Protein AF-A0A6L7M614-F1 (afdb_monomer_lite)

Radius of gyration: 24.94 Å; chains: 1; bounding box: 75×57×60 Å

Structure (mmCIF, N/CA/C/O backbone):
data_AF-A0A6L7M614-F1
#
_entry.id   AF-A0A6L7M614-F1
#
loop_
_atom_site.group_PDB
_atom_site.id
_atom_site.type_symbol
_atom_site.label_atom_id
_atom_site.label_alt_id
_atom_site.label_comp_id
_atom_site.label_asym_id
_atom_site.label_entity_id
_atom_site.label_seq_id
_atom_site.pdbx_PDB_ins_code
_atom_site.Cartn_x
_atom_site.Cartn_y
_atom_site.Cartn_z
_atom_site.occupancy
_atom_site.B_iso_or_equiv
_atom_site.auth_seq_id
_atom_site.auth_comp_id
_atom_site.auth_asym_id
_atom_site.auth_atom_id
_atom_site.pdbx_PDB_model_num
ATOM 1 N N . MET A 1 1 ? -6.291 -31.375 -2.597 1.00 34.97 1 MET A N 1
ATOM 2 C CA . MET A 1 1 ? -7.137 -30.350 -3.236 1.00 34.97 1 MET A CA 1
ATOM 3 C C . MET A 1 1 ? -7.023 -29.112 -2.373 1.00 34.97 1 MET A C 1
ATOM 5 O O . MET A 1 1 ? -7.595 -29.103 -1.295 1.00 34.97 1 MET A O 1
ATOM 9 N N . GLU A 1 2 ? -6.201 -28.140 -2.763 1.00 43.72 2 GLU A N 1
ATOM 10 C CA . GLU A 1 2 ? -6.247 -26.824 -2.117 1.00 43.72 2 GLU A CA 1
ATOM 11 C C . GLU A 1 2 ? -7.571 -26.175 -2.513 1.00 43.72 2 GLU A C 1
ATOM 13 O O . GLU A 1 2 ? -7.886 -26.063 -3.699 1.00 43.72 2 GLU A O 1
ATOM 18 N N . HIS A 1 3 ? -8.388 -25.820 -1.524 1.00 49.97 3 HIS A N 1
ATOM 19 C CA . HIS A 1 3 ? -9.570 -25.010 -1.772 1.00 49.97 3 HIS A CA 1
ATOM 20 C C . HIS A 1 3 ? -9.113 -23.685 -2.387 1.00 49.97 3 HIS A C 1
ATOM 22 O O . HIS A 1 3 ? -8.243 -23.014 -1.834 1.00 49.97 3 HIS A O 1
ATOM 28 N N . SER A 1 4 ? -9.684 -23.317 -3.535 1.00 72.62 4 SER A N 1
ATOM 29 C CA . SER A 1 4 ? -9.433 -22.017 -4.155 1.00 72.62 4 SER A CA 1
ATOM 30 C C . SER A 1 4 ? -9.902 -20.919 -3.201 1.00 72.62 4 SER A C 1
ATOM 32 O O . SER A 1 4 ? -11.101 -20.675 -3.068 1.00 72.62 4 SER A O 1
ATOM 34 N N . ILE A 1 5 ? -8.958 -20.287 -2.505 1.00 83.19 5 ILE A N 1
ATOM 35 C CA . ILE A 1 5 ? -9.218 -19.149 -1.621 1.00 83.19 5 ILE A CA 1
ATOM 36 C C . ILE A 1 5 ? -9.705 -17.981 -2.487 1.00 83.19 5 ILE A C 1
ATOM 38 O O . ILE A 1 5 ? -9.033 -17.615 -3.448 1.00 83.19 5 ILE A O 1
ATOM 42 N N . SER A 1 6 ? -10.855 -17.394 -2.146 1.00 86.44 6 SER A N 1
ATOM 43 C CA . SER A 1 6 ? -11.427 -16.234 -2.844 1.00 86.44 6 SER A CA 1
ATOM 44 C C . SER A 1 6 ? -11.545 -15.052 -1.891 1.00 86.44 6 SER A C 1
ATOM 46 O O . SER A 1 6 ? -11.912 -15.230 -0.731 1.00 86.44 6 SER A O 1
ATOM 48 N N . TYR A 1 7 ? -11.245 -13.848 -2.379 1.00 94.12 7 TYR A N 1
ATOM 49 C CA . TYR A 1 7 ? -11.305 -12.633 -1.576 1.00 94.12 7 TYR A CA 1
ATOM 50 C C . TYR A 1 7 ? -12.634 -11.899 -1.783 1.00 94.12 7 TYR A C 1
ATOM 52 O O . TYR A 1 7 ? -12.868 -11.306 -2.839 1.00 94.12 7 TYR A O 1
ATOM 60 N N . LYS A 1 8 ? -13.511 -11.934 -0.773 1.00 95.06 8 LYS A N 1
ATOM 61 C CA . LYS A 1 8 ? -14.871 -11.365 -0.829 1.00 95.06 8 LYS A CA 1
ATOM 62 C C . LYS A 1 8 ? -15.199 -10.560 0.438 1.00 95.06 8 LYS A C 1
ATOM 64 O O . LYS A 1 8 ? -16.048 -10.987 1.222 1.00 95.06 8 LYS A O 1
ATOM 69 N N . PRO A 1 9 ? -14.522 -9.420 0.657 1.00 97.00 9 PRO A N 1
ATOM 70 C CA . PRO A 1 9 ? -14.834 -8.546 1.782 1.00 97.00 9 PRO A CA 1
ATOM 71 C C . PRO A 1 9 ? -16.256 -7.978 1.648 1.00 97.00 9 PRO A C 1
ATOM 73 O O . PRO A 1 9 ? -16.808 -7.911 0.547 1.00 97.00 9 PRO A O 1
ATOM 76 N N . SER A 1 10 ? -16.859 -7.606 2.775 1.00 96.94 10 SER A N 1
ATOM 77 C CA . SER A 1 10 ? -18.263 -7.183 2.847 1.00 96.94 10 SER A CA 1
ATOM 78 C C . SER A 1 10 ? -18.530 -6.023 3.808 1.00 96.94 10 SER A C 1
ATOM 80 O O . SER A 1 10 ? -19.686 -5.640 3.965 1.00 96.94 10 SER A O 1
ATOM 82 N N . SER A 1 11 ? -17.533 -5.593 4.578 1.00 97.75 11 SER A N 1
ATOM 83 C CA . SER A 1 11 ? -17.702 -4.604 5.643 1.00 97.75 11 SER A CA 1
ATOM 84 C C . SER A 1 11 ? -17.483 -3.182 5.118 1.00 97.75 11 SER A C 1
ATOM 86 O O . SER A 1 11 ? -16.876 -2.979 4.074 1.00 97.75 11 SER A O 1
ATOM 88 N N . MET A 1 12 ? -17.870 -2.173 5.891 1.00 97.75 12 MET A N 1
ATOM 89 C CA . MET A 1 12 ? -17.658 -0.761 5.544 1.00 97.75 12 MET A CA 1
ATOM 90 C C . MET A 1 12 ? -16.242 -0.240 5.865 1.00 97.75 12 MET A C 1
ATOM 92 O O . MET A 1 12 ? -16.022 0.971 5.896 1.00 97.75 12 MET A O 1
ATOM 96 N N . ILE A 1 13 ? -15.274 -1.127 6.120 1.00 98.62 13 ILE A N 1
ATOM 97 C CA . ILE A 1 13 ? -13.912 -0.767 6.538 1.00 98.62 13 ILE A CA 1
ATOM 98 C C . ILE A 1 13 ? -12.922 -1.142 5.444 1.00 98.62 13 ILE A C 1
ATOM 100 O O . ILE A 1 13 ? -12.917 -2.282 4.975 1.00 98.62 13 ILE A O 1
ATOM 104 N N . LEU A 1 14 ? -12.050 -0.202 5.085 1.00 98.75 14 LEU A N 1
ATOM 105 C CA . LEU A 1 14 ? -10.950 -0.402 4.151 1.00 98.75 14 LEU A CA 1
ATOM 106 C C . LEU A 1 14 ? -9.604 -0.118 4.817 1.00 98.75 14 LEU A C 1
ATOM 108 O O . LEU A 1 14 ? -9.327 1.000 5.237 1.00 98.75 14 LEU A O 1
ATOM 112 N N . PHE A 1 15 ? -8.720 -1.107 4.821 1.00 98.75 15 PHE A N 1
ATOM 113 C CA . PHE A 1 15 ? -7.299 -0.916 5.076 1.00 98.75 15 PHE A CA 1
ATOM 114 C C . PHE A 1 15 ? -6.574 -0.608 3.763 1.00 98.75 15 PHE A C 1
ATOM 116 O O . PHE A 1 15 ? -6.714 -1.339 2.780 1.00 98.75 15 PHE A O 1
ATOM 123 N N . LEU A 1 16 ? -5.758 0.444 3.737 1.00 98.56 16 LEU A N 1
ATOM 124 C CA . LEU A 1 16 ? -4.847 0.706 2.624 1.00 98.56 16 LEU A CA 1
ATOM 125 C C . LEU A 1 16 ? -3.413 0.418 3.059 1.00 98.56 16 LEU A C 1
ATOM 127 O O . LEU A 1 16 ? -2.941 0.962 4.047 1.00 98.56 16 LEU A O 1
ATOM 131 N N . SER A 1 17 ? -2.698 -0.418 2.316 1.00 97.00 17 SER A N 1
ATOM 132 C CA . SER A 1 17 ? -1.282 -0.709 2.557 1.00 97.00 17 SER A CA 1
ATOM 133 C C . SER A 1 17 ? -0.449 -0.455 1.298 1.00 97.00 17 SER A C 1
ATOM 135 O O . SER A 1 17 ? -0.969 0.031 0.298 1.00 97.00 17 SER A O 1
ATOM 137 N N . ILE A 1 18 ? 0.847 -0.769 1.321 1.00 96.00 18 ILE A N 1
ATOM 138 C CA . ILE A 1 18 ? 1.768 -0.548 0.196 1.00 96.00 18 ILE A CA 1
ATOM 139 C C . ILE A 1 18 ? 2.357 -1.842 -0.340 1.00 96.00 18 ILE A C 1
ATOM 141 O O . ILE A 1 18 ? 2.450 -2.846 0.362 1.00 96.00 18 ILE A O 1
ATOM 145 N N . CYS A 1 19 ? 2.828 -1.802 -1.582 1.00 95.88 19 CYS A N 1
ATOM 146 C CA . CYS A 1 19 ? 3.619 -2.866 -2.183 1.00 95.88 19 CYS A CA 1
ATOM 147 C C . CYS A 1 19 ? 4.953 -3.094 -1.450 1.00 95.88 19 CYS A C 1
ATOM 149 O O . CYS A 1 19 ? 5.320 -2.395 -0.507 1.00 95.88 19 CYS A O 1
ATOM 151 N N . SER A 1 20 ? 5.711 -4.090 -1.902 1.00 92.31 20 SER A N 1
ATOM 152 C CA . SER A 1 20 ? 7.032 -4.382 -1.353 1.00 92.31 20 SER A CA 1
ATOM 153 C C . SER A 1 20 ? 8.134 -4.282 -2.397 1.00 92.31 20 SER A C 1
ATOM 155 O O . SER A 1 20 ? 7.957 -4.697 -3.543 1.00 92.31 20 SER A O 1
ATOM 157 N N . LEU A 1 21 ? 9.308 -3.800 -1.980 1.00 85.88 21 LEU A N 1
ATOM 158 C CA . LEU A 1 21 ? 10.533 -3.919 -2.766 1.00 85.88 21 LEU A CA 1
ATOM 159 C C . LEU A 1 21 ? 10.931 -5.395 -2.942 1.00 85.88 21 LEU A C 1
ATOM 161 O O . LEU A 1 21 ? 11.157 -5.828 -4.073 1.00 85.88 21 LEU A O 1
ATOM 165 N N . THR A 1 22 ? 10.947 -6.176 -1.857 1.00 87.75 22 THR A N 1
ATOM 166 C CA . THR A 1 22 ? 11.290 -7.605 -1.858 1.00 87.75 22 THR A CA 1
ATOM 167 C C . THR A 1 22 ? 10.114 -8.458 -2.325 1.00 87.75 22 THR A C 1
ATOM 169 O O . THR A 1 22 ? 8.972 -8.269 -1.901 1.00 87.75 22 THR A O 1
ATOM 172 N N . LYS A 1 23 ? 10.382 -9.411 -3.228 1.00 93.44 23 LYS A N 1
ATOM 173 C CA . LYS A 1 23 ? 9.335 -10.218 -3.861 1.00 93.44 23 LYS A CA 1
ATOM 174 C C . LYS A 1 23 ? 9.720 -11.683 -4.033 1.00 93.44 23 LYS A C 1
ATOM 176 O O . LYS A 1 23 ? 10.881 -11.997 -4.289 1.00 93.44 23 LYS A O 1
ATOM 181 N N . SER A 1 24 ? 8.722 -12.556 -3.936 1.00 94.44 24 SER A N 1
ATOM 182 C CA . SER A 1 24 ? 8.805 -13.976 -4.282 1.00 94.44 24 SER A CA 1
ATOM 183 C C . SER A 1 24 ? 8.975 -14.153 -5.787 1.00 94.44 24 SER A C 1
ATOM 185 O O . SER A 1 24 ? 8.372 -13.421 -6.574 1.00 94.44 24 SER A O 1
ATOM 187 N N . ARG A 1 25 ? 9.746 -15.161 -6.198 1.00 94.38 25 ARG A N 1
ATOM 188 C CA . ARG A 1 25 ? 9.839 -15.609 -7.597 1.00 94.38 25 ARG A CA 1
ATOM 189 C C . ARG A 1 25 ? 8.796 -16.682 -7.903 1.00 94.38 25 ARG A C 1
ATOM 191 O O . ARG A 1 25 ? 8.104 -17.144 -7.004 1.00 94.38 25 ARG A O 1
ATOM 198 N N . GLY A 1 26 ? 8.730 -17.079 -9.171 1.00 93.12 26 GLY A N 1
ATOM 199 C CA . GLY A 1 26 ? 7.784 -18.075 -9.666 1.00 93.12 26 GLY A CA 1
ATOM 200 C C . GLY A 1 26 ? 6.396 -17.487 -9.894 1.00 93.12 26 GLY A C 1
ATOM 201 O O . GLY A 1 26 ? 6.238 -16.260 -9.957 1.00 93.12 26 GLY A O 1
ATOM 202 N N . GLY A 1 27 ? 5.418 -18.380 -10.002 1.00 93.62 27 GLY A N 1
ATOM 203 C CA . GLY A 1 27 ? 4.038 -18.058 -10.331 1.00 93.62 27 GLY A CA 1
ATOM 204 C C . GLY A 1 27 ? 3.546 -18.776 -11.579 1.00 93.62 27 GLY A C 1
ATOM 205 O O . GLY A 1 27 ? 4.338 -19.342 -12.335 1.00 93.62 27 GLY A O 1
ATOM 206 N N . ASP A 1 28 ? 2.245 -18.689 -11.803 1.00 92.69 28 ASP A N 1
ATOM 207 C CA . ASP A 1 28 ? 1.539 -19.383 -12.874 1.00 92.69 28 ASP A CA 1
ATOM 208 C C . ASP A 1 28 ? 1.314 -18.474 -14.080 1.00 92.69 28 ASP A C 1
ATOM 210 O O . ASP A 1 28 ? 1.432 -17.253 -13.999 1.00 92.69 28 ASP A O 1
ATOM 214 N N . THR A 1 29 ? 0.982 -19.060 -15.225 1.00 94.62 29 THR A N 1
ATOM 215 C CA . THR A 1 29 ? 0.687 -18.300 -16.450 1.00 94.62 29 THR A CA 1
ATOM 216 C C . THR A 1 29 ? -0.770 -17.864 -16.562 1.00 94.62 29 THR A C 1
ATOM 218 O O . THR A 1 29 ? -1.114 -17.096 -17.462 1.00 94.62 29 THR A O 1
ATOM 221 N N . GLN A 1 30 ? -1.630 -18.346 -15.663 1.00 92.69 30 GLN A N 1
ATOM 222 C CA . GLN A 1 30 ? -3.041 -17.987 -15.627 1.00 92.69 30 GLN A CA 1
ATOM 223 C C . GLN A 1 30 ? -3.225 -16.617 -14.973 1.00 92.69 30 GLN A C 1
ATOM 225 O O . GLN A 1 30 ? -2.735 -16.363 -13.874 1.00 92.69 30 GLN A O 1
ATOM 230 N N . TYR A 1 31 ? -3.958 -15.745 -15.660 1.00 94.94 31 TYR A N 1
ATOM 231 C CA . TYR A 1 31 ? -4.348 -14.439 -15.150 1.00 94.94 31 TYR A CA 1
ATOM 232 C C . TYR A 1 31 ? -5.841 -14.444 -14.823 1.00 94.94 31 TYR A C 1
ATOM 234 O O . TYR A 1 31 ? -6.679 -14.450 -15.726 1.00 94.94 31 TYR A O 1
ATOM 242 N N . ASP A 1 32 ? -6.170 -14.438 -13.534 1.00 94.38 32 ASP A N 1
ATOM 243 C CA . ASP A 1 32 ? -7.540 -14.250 -13.068 1.00 94.38 32 ASP A CA 1
ATOM 244 C C . ASP A 1 32 ? -7.884 -12.756 -13.002 1.00 94.38 32 ASP A C 1
ATOM 246 O O . ASP A 1 32 ? -7.536 -12.042 -12.057 1.00 94.38 32 ASP A O 1
ATOM 250 N N . ALA A 1 33 ? -8.590 -12.279 -14.026 1.00 94.38 33 ALA A N 1
ATOM 251 C CA . ALA A 1 33 ? -9.039 -10.895 -14.095 1.00 94.38 33 ALA A CA 1
ATOM 252 C C . ALA A 1 33 ? -10.070 -10.547 -13.008 1.00 94.38 33 ALA A C 1
ATOM 254 O O . ALA A 1 33 ? -10.185 -9.376 -12.651 1.00 94.38 33 ALA A O 1
ATOM 255 N N . THR A 1 34 ? -10.809 -11.517 -12.455 1.00 94.88 34 THR A N 1
ATOM 256 C CA . THR A 1 34 ? -11.842 -11.245 -11.436 1.00 94.88 34 THR A CA 1
ATOM 257 C C . THR A 1 34 ? -11.239 -10.755 -10.119 1.00 94.88 34 THR A C 1
ATOM 259 O O . THR A 1 34 ? -11.851 -9.957 -9.399 1.00 94.88 34 THR A O 1
ATOM 262 N N . GLU A 1 35 ? -9.992 -11.149 -9.853 1.00 95.19 35 GLU A N 1
ATOM 263 C CA . GLU A 1 35 ? -9.219 -10.670 -8.715 1.00 95.19 35 GLU A CA 1
ATOM 264 C C . GLU A 1 35 ? -8.535 -9.321 -8.975 1.00 95.19 35 GLU A C 1
ATOM 266 O O . GLU A 1 35 ? -8.081 -8.687 -8.027 1.00 95.19 35 GLU A O 1
ATOM 271 N N . SER A 1 36 ? -8.518 -8.812 -10.213 1.00 96.94 36 SER A N 1
ATOM 272 C CA . SER A 1 36 ? -7.999 -7.470 -10.499 1.00 96.94 36 SER A CA 1
ATOM 273 C C . SER A 1 36 ? -8.939 -6.374 -10.020 1.00 96.94 36 SER A C 1
ATOM 275 O O . SER A 1 36 ? -10.146 -6.454 -10.235 1.00 96.94 36 SER A O 1
ATOM 277 N N . ILE A 1 37 ? -8.389 -5.290 -9.459 1.00 97.94 37 ILE A N 1
ATOM 278 C CA . ILE A 1 37 ? -9.175 -4.093 -9.130 1.00 97.94 37 ILE A CA 1
ATOM 279 C C . ILE A 1 37 ? -9.924 -3.544 -10.351 1.00 97.94 37 ILE A C 1
ATOM 281 O O . ILE A 1 37 ? -11.017 -3.014 -10.205 1.00 97.94 37 ILE A O 1
ATOM 285 N N . THR A 1 38 ? -9.385 -3.724 -11.562 1.00 97.94 38 THR A N 1
ATOM 286 C CA . THR A 1 38 ? -9.998 -3.230 -12.806 1.00 97.94 38 THR A CA 1
ATOM 287 C C . THR A 1 38 ? -11.375 -3.838 -13.076 1.00 97.94 38 THR A C 1
ATOM 289 O O . THR A 1 38 ? -12.231 -3.159 -13.637 1.00 97.94 38 THR A O 1
ATOM 292 N N . SER A 1 39 ? -11.632 -5.062 -12.603 1.00 96.62 39 SER A N 1
ATOM 293 C CA . SER A 1 39 ? -12.944 -5.721 -12.692 1.00 96.62 39 SER A CA 1
ATOM 294 C C . SER A 1 39 ? -13.985 -5.157 -11.719 1.00 96.62 39 SER A C 1
ATOM 296 O O . SER A 1 39 ? -15.157 -5.511 -11.804 1.00 96.62 39 SER A O 1
ATOM 298 N N . HIS A 1 40 ? -13.572 -4.279 -10.800 1.00 95.62 40 HIS A N 1
ATOM 299 C CA . HIS A 1 40 ? -14.418 -3.641 -9.783 1.00 95.62 40 HIS A CA 1
ATOM 300 C C . HIS A 1 40 ? -14.597 -2.137 -10.039 1.00 95.62 40 HIS A C 1
ATOM 302 O O . HIS A 1 40 ? -15.081 -1.410 -9.172 1.00 95.62 40 HIS A O 1
ATOM 308 N N . LEU A 1 41 ? -14.195 -1.668 -11.224 1.00 97.81 41 LEU A N 1
ATOM 309 C CA . LEU A 1 41 ? -14.259 -0.269 -11.634 1.00 97.81 41 LEU A CA 1
ATOM 310 C C . LEU A 1 41 ? -15.106 -0.114 -12.907 1.00 97.81 41 LEU A C 1
ATOM 312 O O . LEU A 1 41 ? -15.194 -1.042 -13.717 1.00 97.81 41 LEU A O 1
ATOM 316 N N . PRO A 1 42 ? -15.680 1.077 -13.151 1.00 98.00 42 PRO A N 1
ATOM 317 C CA . PRO A 1 42 ? -16.258 1.417 -14.441 1.00 98.00 42 PRO A CA 1
ATOM 318 C C . PRO A 1 42 ? -15.234 1.235 -15.561 1.00 98.00 42 PRO A C 1
ATOM 320 O O . PRO A 1 42 ? -14.055 1.562 -15.406 1.00 98.00 42 PRO A O 1
ATOM 323 N N . ARG A 1 43 ? -15.704 0.778 -16.726 1.00 97.62 43 ARG A N 1
ATOM 324 C CA . ARG A 1 43 ? -14.850 0.452 -17.880 1.00 97.62 43 ARG A CA 1
ATOM 325 C C . ARG A 1 43 ? -13.859 1.565 -18.233 1.00 97.62 43 ARG A C 1
ATOM 327 O O . ARG A 1 43 ? -12.703 1.269 -18.511 1.00 97.62 43 ARG A O 1
ATOM 334 N N . THR A 1 44 ? -14.298 2.822 -18.214 1.00 97.94 44 THR A N 1
ATOM 335 C CA . THR A 1 44 ? -13.448 3.978 -18.536 1.00 97.94 44 THR A CA 1
ATOM 336 C C . THR A 1 44 ? -12.285 4.117 -17.554 1.00 97.94 44 THR A C 1
ATOM 338 O O . THR A 1 44 ? -11.138 4.249 -17.974 1.00 97.94 44 THR A O 1
ATOM 341 N N . LEU A 1 45 ? -12.563 4.012 -16.254 1.00 98.00 45 LEU A N 1
ATOM 342 C CA . LEU A 1 45 ? -11.559 4.158 -15.202 1.00 98.00 45 LEU A CA 1
ATOM 343 C C . LEU A 1 45 ? -10.601 2.959 -15.170 1.00 98.00 45 LEU A C 1
ATOM 345 O O . LEU A 1 45 ? -9.389 3.124 -15.052 1.00 98.00 45 LEU A O 1
ATOM 349 N N . ALA A 1 46 ? -11.127 1.749 -15.386 1.00 98.38 46 ALA A N 1
ATOM 350 C CA . ALA A 1 46 ? -10.322 0.544 -15.569 1.00 98.38 46 ALA A CA 1
ATOM 351 C C . ALA A 1 46 ? -9.343 0.680 -16.750 1.00 98.38 46 ALA A C 1
ATOM 353 O O . ALA A 1 46 ? -8.165 0.348 -16.626 1.00 98.38 46 ALA A O 1
ATOM 354 N N . GLN A 1 47 ? -9.804 1.209 -17.889 1.00 98.19 47 GLN A N 1
ATOM 355 C CA . GLN A 1 47 ? -8.958 1.444 -19.063 1.00 98.19 47 GLN A CA 1
ATOM 356 C C . GLN A 1 47 ? -7.877 2.496 -18.799 1.00 98.19 47 GLN A C 1
ATOM 358 O O . GLN A 1 47 ? -6.723 2.273 -19.162 1.00 98.19 47 GLN A O 1
ATOM 363 N N . GLN A 1 48 ? -8.216 3.608 -18.141 1.00 97.94 48 GLN A N 1
ATOM 364 C CA . GLN A 1 48 ? -7.239 4.629 -17.750 1.00 97.94 48 GLN A CA 1
ATOM 365 C C . GLN A 1 48 ? -6.165 4.053 -16.819 1.00 97.94 48 GLN A C 1
ATOM 367 O O . GLN A 1 48 ? -4.974 4.284 -17.043 1.00 97.94 48 GLN A O 1
ATOM 372 N N . LEU A 1 49 ? -6.564 3.235 -15.839 1.00 98.31 49 LEU A N 1
ATOM 373 C CA . LEU A 1 49 ? -5.631 2.550 -14.947 1.00 98.31 49 LEU A CA 1
ATOM 374 C C . LEU A 1 49 ? -4.694 1.615 -15.723 1.00 98.31 49 LEU A C 1
ATOM 376 O O . LEU A 1 49 ? -3.483 1.685 -15.531 1.00 98.31 49 LEU A O 1
ATOM 380 N N . LEU A 1 50 ? -5.208 0.792 -16.643 1.00 98.44 50 LEU A N 1
ATOM 381 C CA . LEU A 1 50 ? -4.376 -0.091 -17.475 1.00 98.44 50 LEU A CA 1
ATOM 382 C C . LEU A 1 50 ? -3.388 0.688 -18.355 1.00 98.44 50 LEU A C 1
ATOM 384 O O . LEU A 1 50 ? -2.218 0.315 -18.435 1.00 98.44 50 LEU A O 1
ATOM 388 N N . ILE A 1 51 ? -3.828 1.790 -18.972 1.00 97.94 51 ILE A N 1
ATOM 389 C CA . ILE A 1 51 ? -2.960 2.679 -19.762 1.00 97.94 51 ILE A CA 1
ATOM 390 C C . ILE A 1 51 ? -1.836 3.235 -18.884 1.00 97.94 51 ILE A C 1
ATOM 392 O O . ILE A 1 51 ? -0.672 3.249 -19.292 1.00 97.94 51 ILE A O 1
ATOM 396 N N . ARG A 1 52 ? -2.161 3.669 -17.661 1.00 97.69 52 ARG A N 1
ATOM 397 C CA . ARG A 1 52 ? -1.173 4.221 -16.734 1.00 97.69 52 ARG A CA 1
ATOM 398 C C . ARG A 1 52 ? -0.182 3.162 -16.259 1.00 97.69 52 ARG A C 1
ATOM 400 O O . ARG A 1 52 ? 1.021 3.413 -16.292 1.00 97.69 52 ARG A O 1
ATOM 407 N N . ARG A 1 53 ? -0.659 1.961 -15.918 1.00 98.12 53 ARG A N 1
ATOM 408 C CA . ARG A 1 53 ? 0.189 0.806 -15.583 1.00 98.12 53 ARG A CA 1
ATOM 409 C C . ARG A 1 53 ? 1.156 0.474 -16.718 1.00 98.12 53 ARG A C 1
ATOM 411 O O . ARG A 1 53 ? 2.340 0.272 -16.465 1.00 98.12 53 ARG A O 1
ATOM 418 N N . GLU A 1 54 ? 0.681 0.464 -17.965 1.00 97.88 54 GLU A N 1
ATOM 419 C CA . GLU A 1 54 ? 1.540 0.219 -19.128 1.00 97.88 54 GLU A CA 1
ATOM 420 C C . GLU A 1 54 ? 2.594 1.313 -19.309 1.00 97.88 54 GLU A C 1
ATOM 422 O O . GLU A 1 54 ? 3.754 0.997 -19.568 1.00 97.88 54 GLU A O 1
ATOM 427 N N . LYS A 1 55 ? 2.236 2.587 -19.104 1.00 96.06 55 LYS A N 1
ATOM 428 C CA . LYS A 1 55 ? 3.200 3.696 -19.143 1.00 96.06 55 LYS A CA 1
ATOM 429 C C . LYS A 1 55 ? 4.312 3.502 -18.109 1.00 96.06 55 LYS A C 1
ATOM 431 O O . LYS A 1 55 ? 5.488 3.635 -18.440 1.00 96.06 55 LYS A O 1
ATOM 436 N N . VAL A 1 56 ? 3.965 3.115 -16.879 1.00 95.94 56 VAL A N 1
ATOM 437 C CA . VAL A 1 56 ? 4.966 2.817 -15.842 1.00 95.94 56 VAL A CA 1
ATOM 438 C C . VAL A 1 56 ? 5.811 1.595 -16.216 1.00 95.94 56 VAL A C 1
ATOM 440 O O . VAL A 1 56 ? 7.037 1.644 -16.103 1.00 95.94 56 VAL A O 1
ATOM 443 N N . ARG A 1 57 ? 5.196 0.513 -16.717 1.00 96.62 57 ARG A N 1
ATOM 444 C CA . ARG A 1 57 ? 5.916 -0.681 -17.198 1.00 96.62 57 ARG A CA 1
ATOM 445 C C . ARG A 1 57 ? 6.919 -0.319 -18.290 1.00 96.62 57 ARG A C 1
ATOM 447 O O . ARG A 1 57 ? 8.055 -0.793 -18.254 1.00 96.62 57 ARG A O 1
ATOM 454 N N . GLN A 1 58 ? 6.512 0.520 -19.240 1.00 95.06 58 GLN A N 1
ATOM 455 C CA . GLN A 1 58 ? 7.363 1.011 -20.314 1.00 95.06 58 GLN A CA 1
ATOM 456 C C . GLN A 1 58 ? 8.565 1.768 -19.745 1.00 95.06 58 GLN A C 1
ATOM 458 O O . GLN A 1 58 ? 9.701 1.420 -20.056 1.00 95.06 58 GLN A O 1
ATOM 463 N N . CYS A 1 59 ? 8.344 2.711 -18.825 1.00 92.44 59 CYS A N 1
ATOM 464 C CA . CYS A 1 59 ? 9.428 3.426 -18.150 1.00 92.44 59 CYS A CA 1
ATOM 465 C C . CYS A 1 59 ? 10.398 2.477 -17.430 1.00 92.44 59 CYS A C 1
ATOM 467 O O . CYS A 1 59 ? 11.608 2.615 -17.583 1.00 92.44 59 CYS A O 1
ATOM 469 N N . VAL A 1 60 ? 9.891 1.473 -16.708 1.00 93.12 60 VAL A N 1
ATOM 470 C CA . VAL A 1 60 ? 10.719 0.475 -16.008 1.00 93.12 60 VAL A CA 1
ATOM 471 C C . VAL A 1 60 ? 11.536 -0.394 -16.975 1.00 93.12 60 VAL A C 1
ATOM 473 O O . VAL A 1 60 ? 12.651 -0.795 -16.644 1.00 93.12 60 VAL A O 1
ATOM 476 N N . ARG A 1 61 ? 11.000 -0.710 -18.160 1.00 93.31 61 ARG A N 1
ATOM 477 C CA . ARG A 1 61 ? 11.633 -1.618 -19.135 1.00 93.31 61 ARG A CA 1
ATOM 478 C C . ARG A 1 61 ? 12.527 -0.928 -20.153 1.00 93.31 61 ARG A C 1
ATOM 480 O O 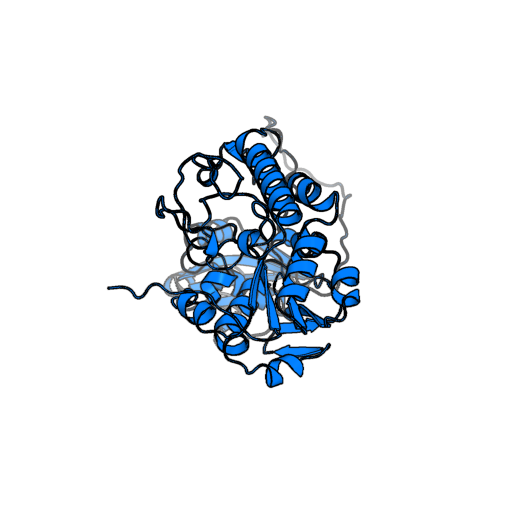. ARG A 1 61 ? 13.454 -1.559 -20.655 1.00 93.31 61 ARG A O 1
ATOM 487 N N . GLU A 1 62 ? 12.251 0.325 -20.474 1.00 89.31 62 GLU A N 1
ATOM 488 C CA . GLU A 1 62 ? 12.844 0.998 -21.631 1.00 89.31 62 GLU A CA 1
ATOM 489 C C . GLU A 1 62 ? 13.710 2.191 -21.226 1.00 89.31 62 GLU A C 1
ATOM 491 O O . GLU A 1 62 ? 14.691 2.475 -21.915 1.00 89.31 62 GLU A O 1
ATOM 496 N N . SER A 1 63 ? 13.430 2.844 -20.091 1.00 81.62 63 SER A N 1
ATOM 497 C CA . SER A 1 63 ? 14.249 3.972 -19.646 1.00 81.62 63 SER A CA 1
ATOM 498 C C . SER A 1 63 ? 15.620 3.515 -19.153 1.00 81.62 63 SER A C 1
ATOM 500 O O . SER A 1 63 ? 15.749 2.558 -18.386 1.00 81.62 63 SER A O 1
ATOM 502 N N . LYS A 1 64 ? 16.652 4.247 -19.581 1.00 75.81 64 LYS A N 1
ATOM 503 C CA . LYS A 1 64 ? 18.022 4.142 -19.060 1.00 75.81 64 LYS A CA 1
ATOM 504 C C . LYS A 1 64 ? 18.333 5.205 -18.004 1.00 75.81 64 LYS A C 1
ATOM 506 O O . LYS A 1 64 ? 19.380 5.128 -17.378 1.00 75.81 64 LYS A O 1
ATOM 511 N N . GLU A 1 65 ? 17.441 6.177 -17.827 1.00 81.31 65 GLU A N 1
ATOM 512 C CA . GLU A 1 65 ? 17.611 7.302 -16.900 1.00 81.31 65 GLU A CA 1
ATOM 513 C C . GLU A 1 65 ? 17.115 6.963 -15.494 1.00 81.31 65 GLU A C 1
ATOM 515 O O . GLU A 1 65 ? 17.566 7.543 -14.510 1.00 81.31 65 GLU A O 1
ATOM 520 N N . LEU A 1 66 ? 16.180 6.014 -15.391 1.00 83.88 66 LEU A N 1
ATOM 521 C CA . LEU A 1 66 ? 15.676 5.557 -14.106 1.00 83.88 66 LEU A CA 1
ATOM 522 C C . LEU A 1 66 ? 16.632 4.529 -13.519 1.00 83.88 66 LEU A C 1
ATOM 524 O O . LEU A 1 66 ? 16.843 3.467 -14.106 1.00 83.88 66 LEU A O 1
ATOM 528 N N . GLU A 1 67 ? 17.136 4.806 -12.322 1.00 84.31 67 GLU A N 1
ATOM 529 C CA . GLU A 1 67 ? 18.045 3.916 -11.613 1.00 84.31 67 GLU A CA 1
ATOM 530 C C . GLU A 1 67 ? 17.655 3.685 -10.151 1.00 84.31 67 GLU A C 1
ATOM 532 O O . GLU A 1 67 ? 17.033 4.507 -9.468 1.00 84.31 67 GLU A O 1
ATOM 537 N N . TRP A 1 68 ? 18.074 2.531 -9.647 1.00 81.19 68 TRP A N 1
ATOM 538 C CA . TRP A 1 68 ? 18.031 2.195 -8.238 1.00 81.19 68 TRP A CA 1
ATOM 539 C C . TRP A 1 68 ? 19.425 1.791 -7.780 1.00 81.19 68 TRP A C 1
ATOM 541 O O . TRP A 1 68 ? 19.976 0.805 -8.260 1.00 81.19 68 TRP A O 1
ATOM 551 N N . GLN A 1 69 ? 19.988 2.560 -6.844 1.00 80.25 69 GLN A N 1
ATOM 552 C CA . GLN A 1 69 ? 21.333 2.326 -6.306 1.00 80.25 69 GLN A CA 1
ATOM 553 C C . GLN A 1 69 ? 22.415 2.238 -7.405 1.00 80.25 69 GLN A C 1
ATOM 555 O O . GLN A 1 69 ? 23.314 1.405 -7.323 1.00 80.25 69 GLN A O 1
ATOM 560 N N . GLY A 1 70 ? 22.321 3.090 -8.434 1.00 82.50 70 GLY A N 1
ATOM 561 C CA . GLY A 1 70 ? 23.268 3.126 -9.556 1.00 82.50 70 GLY A CA 1
ATOM 562 C C . GLY A 1 70 ? 23.035 2.064 -10.636 1.00 82.50 70 GLY A C 1
ATOM 563 O O . GLY A 1 70 ? 23.870 1.904 -11.522 1.00 82.50 70 GLY A O 1
ATOM 564 N N . ILE A 1 71 ? 21.944 1.293 -10.552 1.00 84.06 71 ILE A N 1
ATOM 565 C CA . ILE A 1 71 ? 21.595 0.266 -11.540 1.00 84.06 71 ILE A CA 1
ATOM 566 C C . ILE A 1 71 ? 20.339 0.713 -12.296 1.00 84.06 71 ILE A C 1
ATOM 568 O O . ILE A 1 71 ? 19.299 0.905 -11.654 1.00 84.06 71 ILE A O 1
ATOM 572 N N . PRO A 1 72 ? 20.386 0.838 -13.636 1.00 89.31 72 PRO A N 1
ATOM 573 C CA . PRO A 1 72 ? 19.207 1.129 -14.444 1.00 89.31 72 PRO A CA 1
ATOM 574 C C . PRO A 1 72 ? 18.068 0.145 -14.167 1.00 89.31 72 PRO A C 1
ATOM 576 O O . PRO A 1 72 ? 18.288 -1.066 -14.074 1.00 89.31 72 PRO A O 1
ATOM 579 N N . LEU A 1 73 ? 16.831 0.638 -14.058 1.00 88.81 73 LEU A N 1
ATOM 580 C CA . LEU A 1 73 ? 15.686 -0.203 -13.692 1.00 88.81 73 LEU A CA 1
ATOM 581 C C . LEU A 1 73 ? 15.494 -1.370 -14.668 1.00 88.81 73 LEU A C 1
ATOM 583 O O . LEU A 1 73 ? 15.182 -2.478 -14.232 1.00 88.81 73 LEU A O 1
ATOM 587 N N . ASN A 1 74 ? 15.748 -1.169 -15.960 1.00 90.38 74 ASN A N 1
ATOM 588 C CA . ASN A 1 74 ? 15.631 -2.219 -16.974 1.00 90.38 74 ASN A CA 1
ATOM 589 C C . ASN A 1 74 ? 16.693 -3.332 -16.861 1.00 90.38 74 ASN A C 1
ATOM 591 O O . ASN A 1 74 ? 16.509 -4.403 -17.443 1.00 90.38 74 ASN A O 1
ATOM 595 N N . GLN A 1 75 ? 17.767 -3.104 -16.100 1.00 90.31 75 GLN A N 1
ATOM 596 C CA . GLN A 1 75 ? 18.823 -4.077 -15.803 1.00 90.31 75 GLN A CA 1
ATOM 597 C C . GLN A 1 75 ? 18.612 -4.794 -14.465 1.00 90.31 75 GLN A C 1
ATOM 599 O O . GLN A 1 75 ? 19.283 -5.789 -14.190 1.00 90.31 75 GLN A O 1
ATOM 604 N N . LEU A 1 76 ? 17.678 -4.329 -13.627 1.00 89.50 76 LEU A N 1
ATOM 605 C CA . LEU A 1 76 ? 17.339 -5.030 -12.394 1.00 89.50 76 LEU A CA 1
ATOM 606 C C . LEU A 1 76 ? 16.754 -6.403 -12.718 1.00 89.50 76 LEU A C 1
ATOM 608 O O . LEU A 1 76 ? 15.857 -6.543 -13.549 1.00 89.50 76 LEU A O 1
ATOM 612 N N . GLU A 1 77 ? 17.222 -7.418 -11.998 1.00 90.25 77 GLU A N 1
ATOM 613 C CA . GLU A 1 77 ? 16.910 -8.814 -12.296 1.00 90.25 77 GLU A CA 1
ATOM 614 C C . GLU A 1 77 ? 15.401 -9.101 -12.343 1.00 90.25 77 GLU A C 1
ATOM 616 O O . GLU A 1 77 ? 14.920 -9.802 -13.230 1.00 90.25 77 GLU A O 1
ATOM 621 N N . PHE A 1 78 ? 14.637 -8.508 -11.423 1.00 93.12 78 PHE A N 1
ATOM 622 C CA . PHE A 1 78 ? 13.184 -8.680 -11.348 1.00 93.12 78 PHE A CA 1
ATOM 623 C C . PHE A 1 78 ? 12.431 -8.054 -12.521 1.00 93.12 78 PHE A C 1
ATOM 625 O O . PHE A 1 78 ? 11.288 -8.421 -12.754 1.00 93.12 78 PHE A O 1
ATOM 632 N N . ASN A 1 79 ? 13.050 -7.137 -13.263 1.00 94.31 79 ASN A N 1
ATOM 633 C CA . ASN A 1 79 ? 12.427 -6.480 -14.405 1.00 94.31 79 ASN A CA 1
ATOM 634 C C . ASN A 1 79 ? 12.748 -7.166 -15.731 1.00 94.31 79 ASN A C 1
ATOM 636 O O . ASN A 1 79 ? 12.172 -6.768 -16.741 1.00 94.31 79 ASN A O 1
ATOM 640 N N . ARG A 1 80 ? 13.650 -8.159 -15.769 1.00 90.44 80 ARG A N 1
ATOM 641 C CA . ARG A 1 80 ? 14.119 -8.791 -17.016 1.00 90.44 80 ARG A CA 1
ATOM 642 C C . ARG A 1 80 ? 12.973 -9.357 -17.855 1.00 90.44 80 ARG A C 1
ATOM 644 O O . ARG A 1 80 ? 12.934 -9.127 -19.063 1.00 90.44 80 ARG A O 1
ATOM 651 N N . ASP A 1 81 ? 12.042 -10.025 -17.181 1.00 92.19 81 ASP A N 1
ATOM 652 C CA . ASP A 1 81 ? 10.952 -10.782 -17.797 1.00 92.19 81 ASP A CA 1
ATOM 653 C C . ASP A 1 81 ? 9.594 -10.057 -17.662 1.00 92.19 81 ASP A C 1
ATOM 655 O O . ASP A 1 81 ? 8.555 -10.632 -17.973 1.00 92.19 81 ASP A O 1
ATOM 659 N N . LEU A 1 82 ? 9.595 -8.786 -17.223 1.00 96.06 82 LEU A N 1
ATOM 660 C CA . LEU A 1 82 ? 8.381 -7.979 -17.069 1.00 96.06 82 LEU A CA 1
ATOM 661 C C . LEU A 1 82 ? 7.785 -7.648 -18.451 1.00 96.06 82 LEU A C 1
ATOM 663 O O . LEU A 1 82 ? 8.283 -6.799 -19.203 1.00 96.06 82 LEU A O 1
ATOM 667 N N . ALA A 1 83 ? 6.708 -8.353 -18.784 1.00 96.19 83 ALA A N 1
ATOM 668 C CA . ALA A 1 83 ? 6.054 -8.355 -20.082 1.00 96.19 83 ALA A CA 1
ATOM 669 C C . ALA A 1 83 ? 4.782 -7.497 -20.094 1.00 96.19 83 ALA A C 1
ATOM 671 O O . ALA A 1 83 ? 4.172 -7.231 -19.063 1.00 96.19 83 ALA A O 1
ATOM 672 N N . ARG A 1 84 ? 4.348 -7.088 -21.290 1.00 97.56 84 ARG A N 1
ATOM 673 C CA . ARG A 1 84 ? 3.063 -6.409 -21.512 1.00 97.56 84 ARG A CA 1
ATOM 674 C C . ARG A 1 84 ? 1.898 -7.418 -21.492 1.00 97.56 84 ARG A C 1
ATOM 676 O O . ARG A 1 84 ? 1.389 -7.796 -22.553 1.00 97.56 84 ARG A O 1
ATOM 683 N N . GLY A 1 85 ? 1.565 -7.904 -20.298 1.00 97.38 85 GLY A N 1
ATOM 684 C CA . GLY A 1 85 ? 0.481 -8.856 -20.042 1.00 97.38 85 GLY A CA 1
ATOM 685 C C . GLY A 1 85 ? -0.901 -8.221 -19.846 1.00 97.38 85 GLY A C 1
ATOM 686 O O . GLY A 1 85 ? -1.046 -7.006 -20.032 1.00 97.38 85 GLY A O 1
ATOM 687 N N . PRO A 1 86 ? -1.927 -9.028 -19.509 1.00 96.94 86 PRO A N 1
ATOM 688 C CA . PRO A 1 86 ? -3.311 -8.568 -19.370 1.00 96.94 86 PRO A CA 1
ATOM 689 C C . PRO A 1 86 ? -3.500 -7.444 -18.343 1.00 96.94 86 PRO A C 1
ATOM 691 O O . PRO A 1 86 ? -4.286 -6.528 -18.568 1.00 96.94 86 PRO A O 1
ATOM 694 N N . GLU A 1 87 ? -2.724 -7.447 -17.262 1.00 96.88 87 GLU A N 1
ATOM 695 C CA . GLU A 1 87 ? -2.726 -6.422 -16.214 1.00 96.88 87 GLU A CA 1
ATOM 696 C C . GLU A 1 87 ? -2.149 -5.067 -16.663 1.00 96.88 87 GLU A C 1
ATOM 698 O O . GLU A 1 87 ? -2.265 -4.071 -15.944 1.00 96.88 87 GLU A O 1
ATOM 703 N N . PHE A 1 88 ? -1.551 -5.039 -17.858 1.00 98.06 88 PHE A N 1
ATOM 704 C CA . PHE A 1 88 ? -1.106 -3.856 -18.598 1.00 98.06 88 PHE A CA 1
ATOM 705 C C . PHE A 1 88 ? -1.925 -3.634 -19.887 1.00 98.06 88 PHE A C 1
ATOM 707 O O . PHE A 1 88 ? -1.514 -2.893 -20.783 1.00 98.06 88 PHE A O 1
ATOM 714 N N . GLY A 1 89 ? -3.066 -4.318 -20.044 1.00 96.00 89 GLY A N 1
ATOM 715 C CA . GLY A 1 89 ? -3.901 -4.243 -21.246 1.00 96.00 89 GLY A CA 1
ATOM 716 C C . GLY A 1 89 ? -3.238 -4.831 -22.497 1.00 96.00 89 GLY A C 1
ATOM 717 O O . GLY A 1 89 ? -3.520 -4.390 -23.613 1.00 96.00 89 GLY A O 1
ATOM 718 N N . GLY A 1 90 ? -2.309 -5.775 -22.330 1.00 95.56 90 GLY A N 1
ATOM 719 C CA . GLY A 1 90 ? -1.606 -6.438 -23.423 1.00 95.56 90 GLY A CA 1
ATOM 720 C C . GLY A 1 90 ? -1.866 -7.940 -23.527 1.00 95.56 90 GLY A C 1
ATOM 721 O O . GLY A 1 90 ? -2.451 -8.542 -22.631 1.00 95.56 90 GLY A O 1
ATOM 722 N N . PRO A 1 91 ? -1.414 -8.567 -24.626 1.00 93.69 91 PRO A N 1
ATOM 723 C CA . PRO A 1 91 ? -1.718 -9.964 -24.917 1.00 93.69 91 PRO A CA 1
ATOM 724 C C . PRO A 1 91 ? -0.633 -10.951 -24.456 1.00 93.69 91 PRO A C 1
ATOM 726 O O . PRO A 1 91 ? -0.773 -12.148 -24.695 1.00 93.69 91 PRO A O 1
ATOM 729 N N . ARG A 1 92 ? 0.495 -10.491 -23.890 1.00 93.06 92 ARG A N 1
ATOM 730 C CA . ARG A 1 92 ? 1.632 -11.385 -23.615 1.00 93.06 92 ARG A CA 1
ATOM 731 C C . ARG A 1 92 ? 1.391 -12.228 -22.366 1.00 93.06 92 ARG A C 1
ATOM 733 O O . ARG A 1 92 ? 1.008 -11.710 -21.326 1.00 93.06 92 ARG A O 1
ATOM 740 N N . THR A 1 93 ? 1.703 -13.515 -22.446 1.00 91.19 93 THR A N 1
ATOM 741 C CA . THR A 1 93 ? 1.778 -14.378 -21.263 1.00 91.19 93 THR A CA 1
ATOM 742 C C . THR A 1 93 ? 2.947 -13.959 -20.372 1.00 91.19 93 THR A C 1
ATOM 744 O O . THR A 1 93 ? 4.019 -13.607 -20.869 1.00 91.19 93 THR A O 1
ATOM 747 N N . ALA A 1 94 ? 2.749 -14.029 -19.058 1.00 95.31 94 ALA A N 1
ATOM 748 C CA . ALA A 1 94 ? 3.782 -13.817 -18.053 1.00 95.31 94 ALA A CA 1
ATOM 749 C C . ALA A 1 94 ? 3.578 -14.767 -16.864 1.00 95.31 94 ALA A C 1
ATOM 751 O O . ALA A 1 94 ? 2.672 -15.595 -16.892 1.00 95.31 94 ALA A O 1
ATOM 752 N N . SER A 1 95 ? 4.435 -14.671 -15.845 1.00 96.56 95 SER A N 1
ATOM 753 C CA . SER A 1 95 ? 4.312 -15.443 -14.603 1.00 96.56 95 SER A CA 1
ATOM 754 C C . SER A 1 95 ? 3.743 -14.568 -13.488 1.00 96.56 95 SER A C 1
ATOM 756 O O . SER A 1 95 ? 4.305 -13.521 -13.152 1.00 96.56 95 SER A O 1
ATOM 758 N N . PHE A 1 96 ? 2.641 -15.015 -12.898 1.00 97.75 96 PHE A N 1
ATOM 759 C CA . PHE A 1 96 ? 1.838 -14.270 -11.943 1.00 97.75 96 PHE A CA 1
ATOM 760 C C . PHE A 1 96 ? 1.792 -14.953 -10.583 1.00 97.75 96 PHE A C 1
ATOM 762 O O . PHE A 1 96 ? 1.709 -16.170 -10.470 1.00 97.75 96 PHE A O 1
ATOM 769 N N . LEU A 1 97 ? 1.805 -14.139 -9.535 1.00 97.12 97 LEU A N 1
ATOM 770 C CA . LEU A 1 97 ? 1.409 -14.547 -8.193 1.00 97.12 97 LEU A CA 1
ATOM 771 C C . LEU A 1 97 ? 0.382 -13.536 -7.695 1.00 97.12 97 LEU A C 1
ATOM 773 O O . LEU A 1 97 ? 0.520 -12.354 -8.031 1.00 97.12 97 LEU A O 1
ATOM 777 N N . PRO A 1 98 ? -0.583 -13.950 -6.860 1.00 96.88 98 PRO A N 1
ATOM 778 C CA . PRO A 1 98 ? -1.379 -13.019 -6.071 1.00 96.88 98 PRO A CA 1
ATOM 779 C C . PRO A 1 98 ? -0.476 -11.992 -5.379 1.00 96.88 98 PRO A C 1
ATOM 781 O O . PRO A 1 98 ? 0.607 -12.343 -4.899 1.00 96.88 98 PRO A O 1
ATOM 784 N N . ALA A 1 99 ? -0.894 -10.729 -5.307 1.00 97.75 99 ALA A N 1
ATOM 785 C CA . ALA A 1 99 ? -0.074 -9.664 -4.730 1.00 97.75 99 ALA A CA 1
ATOM 786 C C . ALA A 1 99 ? 0.442 -9.997 -3.311 1.00 97.75 99 ALA A C 1
ATOM 788 O O . ALA A 1 99 ? 1.626 -9.796 -3.027 1.00 97.75 99 ALA A O 1
ATOM 789 N N . LEU A 1 100 ? -0.390 -10.602 -2.452 1.00 96.25 100 LEU A N 1
ATOM 790 C CA . LEU A 1 100 ? 0.013 -11.082 -1.119 1.00 96.25 100 LEU A CA 1
ATOM 791 C C . LEU A 1 100 ? 1.088 -12.183 -1.132 1.00 96.25 100 LEU A C 1
ATOM 793 O O . LEU A 1 100 ? 1.899 -12.258 -0.205 1.00 96.25 100 LEU A O 1
ATOM 797 N N . ASP A 1 101 ? 1.109 -13.033 -2.156 1.00 95.56 101 ASP A N 1
ATOM 798 C CA . ASP A 1 101 ? 2.100 -14.106 -2.305 1.00 95.56 101 ASP A CA 1
ATOM 799 C C . ASP A 1 101 ? 3.397 -13.557 -2.921 1.00 95.56 101 ASP A C 1
ATOM 801 O O . ASP A 1 101 ? 4.509 -13.985 -2.581 1.00 95.56 101 ASP A O 1
ATOM 805 N N . ARG A 1 102 ? 3.264 -12.552 -3.796 1.00 96.94 102 ARG A N 1
ATOM 806 C CA . ARG A 1 102 ? 4.386 -11.869 -4.437 1.00 96.94 102 ARG A CA 1
ATOM 807 C C . ARG A 1 102 ? 5.170 -11.018 -3.449 1.00 96.94 102 ARG A C 1
ATOM 809 O O . ARG A 1 102 ? 6.393 -11.042 -3.514 1.00 96.94 102 ARG A O 1
ATOM 816 N N . TYR A 1 103 ? 4.524 -10.246 -2.581 1.00 96.75 103 TYR A N 1
ATOM 817 C CA . TYR A 1 103 ? 5.211 -9.288 -1.713 1.00 96.75 103 TYR A CA 1
ATOM 818 C C . TYR A 1 103 ? 5.802 -9.939 -0.453 1.00 96.75 103 TYR A C 1
ATOM 820 O O . TYR A 1 103 ? 5.151 -10.734 0.216 1.00 96.75 103 TYR A O 1
ATOM 828 N N . GLN A 1 104 ? 7.051 -9.584 -0.120 1.00 93.12 104 GLN A N 1
ATOM 829 C CA . GLN A 1 104 ? 7.834 -10.206 0.964 1.00 93.12 104 GLN A CA 1
ATOM 830 C C . GLN A 1 104 ? 8.535 -9.175 1.865 1.00 93.12 104 GLN A C 1
ATOM 832 O O . GLN A 1 104 ? 9.608 -9.427 2.418 1.00 93.12 104 GLN A O 1
ATOM 837 N N . GLY A 1 105 ? 7.982 -7.966 1.950 1.00 88.56 105 GLY A N 1
ATOM 838 C CA . GLY A 1 105 ? 8.539 -6.863 2.739 1.00 88.56 105 GLY A CA 1
ATOM 839 C C . GLY A 1 105 ? 8.214 -6.966 4.220 1.00 88.56 105 GLY A C 1
ATOM 840 O O . GLY A 1 105 ? 7.484 -7.861 4.635 1.00 88.56 105 GLY A O 1
ATOM 841 N N . ARG A 1 106 ? 8.697 -5.992 5.001 1.00 89.38 106 ARG A N 1
ATOM 842 C CA . ARG A 1 106 ? 8.500 -5.935 6.460 1.00 89.38 106 ARG A CA 1
ATOM 843 C C . ARG A 1 106 ? 7.041 -6.124 6.874 1.00 89.38 106 ARG A C 1
ATOM 845 O O . ARG A 1 106 ? 6.768 -6.940 7.745 1.00 89.38 106 ARG A O 1
ATOM 852 N N . LEU A 1 107 ? 6.124 -5.433 6.192 1.00 94.25 107 LEU A N 1
ATOM 853 C CA . LEU A 1 107 ? 4.687 -5.583 6.408 1.00 94.25 107 LEU A CA 1
ATOM 854 C C . LEU A 1 107 ? 4.245 -7.035 6.194 1.00 94.25 107 LEU A C 1
ATOM 856 O O . LEU A 1 107 ? 3.774 -7.677 7.120 1.00 94.25 107 LEU A O 1
ATOM 860 N N . TYR A 1 108 ? 4.475 -7.587 5.005 1.00 94.56 108 TYR A N 1
ATOM 861 C CA . TYR A 1 108 ? 4.026 -8.929 4.613 1.00 94.56 108 TYR A CA 1
ATOM 862 C C . TYR A 1 108 ? 4.642 -10.056 5.448 1.00 94.56 108 TYR A C 1
ATOM 864 O O . TYR A 1 108 ? 3.966 -11.039 5.743 1.00 94.56 108 TYR A O 1
ATOM 872 N N . GLN A 1 109 ? 5.899 -9.905 5.868 1.00 91.44 109 GLN A N 1
ATOM 873 C CA . GLN A 1 109 ? 6.538 -10.823 6.809 1.00 91.44 109 GLN A CA 1
ATOM 874 C C . GLN A 1 109 ? 5.871 -10.754 8.187 1.00 91.44 109 GLN A C 1
ATOM 876 O O . GLN A 1 109 ? 5.611 -11.794 8.788 1.00 91.44 109 GLN A O 1
ATOM 881 N N . ALA A 1 110 ? 5.548 -9.548 8.664 1.00 92.81 110 ALA A N 1
ATOM 882 C CA . ALA A 1 110 ? 4.876 -9.343 9.944 1.00 92.81 110 ALA A CA 1
ATOM 883 C C . ALA A 1 110 ? 3.397 -9.772 9.937 1.00 92.81 110 ALA A C 1
ATOM 885 O O . ALA A 1 110 ? 2.902 -10.190 10.981 1.00 92.81 110 ALA A O 1
ATOM 886 N N . LEU A 1 111 ? 2.714 -9.758 8.780 1.00 92.00 111 LEU A N 1
ATOM 887 C CA . LEU A 1 111 ? 1.389 -10.382 8.638 1.00 92.00 111 LEU A CA 1
ATOM 888 C C . LEU A 1 111 ? 1.460 -11.890 8.930 1.00 92.00 111 LEU A C 1
ATOM 890 O O . LEU A 1 111 ? 0.490 -12.461 9.417 1.00 92.00 111 LEU A O 1
ATOM 894 N N . GLY A 1 112 ? 2.596 -12.543 8.675 1.00 88.00 112 GLY A N 1
ATOM 895 C CA . GLY A 1 112 ? 2.830 -13.953 8.983 1.00 88.00 112 GLY A CA 1
ATOM 896 C C . GLY A 1 112 ? 2.520 -14.927 7.833 1.00 88.00 112 GLY A C 1
ATOM 897 O O . GLY A 1 112 ? 2.182 -14.511 6.718 1.00 88.00 112 GLY A O 1
ATOM 898 N N . PRO A 1 113 ? 2.682 -16.242 8.076 1.00 85.31 113 PRO A N 1
ATOM 899 C CA . PRO A 1 113 ? 2.588 -17.271 7.037 1.00 85.31 113 PRO A CA 1
ATOM 900 C C . PRO A 1 113 ? 1.166 -17.421 6.479 1.00 85.31 113 PRO A C 1
ATOM 902 O O . PRO A 1 113 ? 0.998 -17.447 5.264 1.00 85.31 113 PRO A O 1
ATOM 905 N N . ASP A 1 114 ? 0.141 -17.373 7.334 1.00 88.94 114 ASP A N 1
AT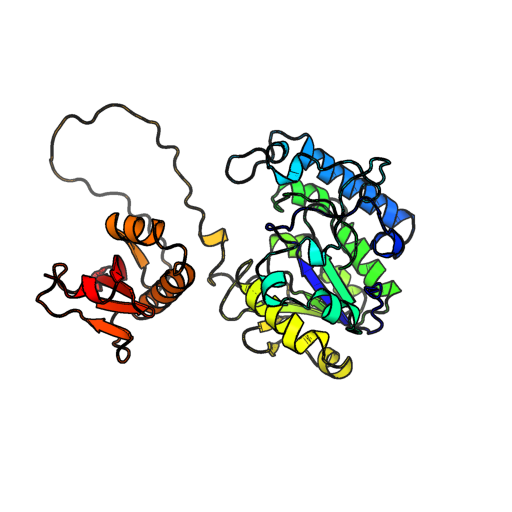OM 906 C CA . ASP A 1 114 ? -1.268 -17.562 6.934 1.00 88.94 114 ASP A CA 1
ATOM 907 C C . ASP A 1 114 ? -1.933 -16.276 6.414 1.00 88.94 114 ASP A C 1
ATOM 909 O O . ASP A 1 114 ? -3.157 -16.144 6.407 1.00 88.94 114 ASP A O 1
ATOM 913 N N . ARG A 1 115 ? -1.136 -15.281 6.001 1.00 92.12 115 ARG A N 1
ATOM 914 C CA . ARG A 1 115 ? -1.627 -13.949 5.609 1.00 92.12 115 ARG A CA 1
ATOM 915 C C . ARG A 1 115 ? -2.694 -13.993 4.516 1.00 92.12 115 ARG A C 1
ATOM 917 O O . ARG A 1 115 ? -3.638 -13.215 4.566 1.00 92.12 115 ARG A O 1
ATOM 924 N N . LYS A 1 116 ? -2.561 -14.904 3.547 1.00 92.38 116 LYS A N 1
ATOM 925 C CA . LYS A 1 116 ? -3.522 -15.061 2.448 1.00 92.38 116 LYS A CA 1
ATOM 926 C C . LYS A 1 116 ? -4.880 -15.516 2.970 1.00 92.38 116 LYS A C 1
ATOM 928 O O . LYS A 1 116 ? -5.888 -14.926 2.603 1.00 92.38 116 LYS A O 1
ATOM 933 N N . GLN A 1 117 ? -4.883 -16.513 3.853 1.00 92.62 117 GLN A N 1
ATOM 934 C CA . GLN A 1 117 ? -6.094 -17.020 4.487 1.00 92.62 117 GLN A CA 1
ATOM 935 C C . GLN A 1 117 ? -6.740 -15.943 5.365 1.00 92.62 117 GLN A C 1
ATOM 937 O O . GLN A 1 117 ? -7.903 -15.623 5.161 1.00 92.62 117 GLN A O 1
ATOM 942 N N . ARG A 1 118 ? -5.968 -15.288 6.243 1.00 93.69 118 ARG A N 1
ATOM 943 C CA . ARG A 1 118 ? -6.491 -14.232 7.127 1.00 93.69 118 ARG A CA 1
ATOM 944 C C . ARG A 1 118 ? -7.082 -13.042 6.375 1.00 93.69 118 ARG A C 1
ATOM 946 O O . ARG A 1 118 ? -8.124 -12.533 6.769 1.00 93.69 118 ARG A O 1
ATOM 953 N N . VAL A 1 119 ? -6.448 -12.599 5.287 1.00 95.81 119 VAL A N 1
ATOM 954 C CA . VAL A 1 119 ? -7.017 -11.533 4.447 1.00 95.81 119 VAL A CA 1
ATOM 955 C C . VAL A 1 119 ? -8.264 -12.020 3.711 1.00 95.81 119 VAL A C 1
ATOM 957 O O . VAL A 1 119 ? -9.227 -11.270 3.613 1.00 95.81 119 VAL A O 1
ATOM 960 N N . ALA A 1 120 ? -8.268 -13.255 3.205 1.00 93.44 120 ALA A N 1
ATOM 961 C CA . ALA A 1 120 ? -9.411 -13.805 2.482 1.00 93.44 120 ALA A CA 1
ATOM 962 C C . ALA A 1 120 ? -10.650 -14.032 3.359 1.00 93.44 120 ALA A C 1
ATOM 964 O O . ALA A 1 120 ? -11.768 -13.825 2.894 1.00 93.44 120 ALA A O 1
ATOM 965 N N . GLU A 1 121 ? -10.444 -14.443 4.609 1.00 93.19 121 GLU A N 1
ATOM 966 C CA . GLU A 1 121 ? -11.500 -14.697 5.594 1.00 93.19 121 GLU A CA 1
ATOM 967 C C . GLU A 1 121 ? -11.978 -13.421 6.297 1.00 93.19 121 GLU A C 1
ATOM 969 O O . GLU A 1 121 ? -13.070 -13.404 6.868 1.00 93.19 121 GLU A O 1
ATOM 974 N N . SER A 1 122 ? -11.189 -12.344 6.256 1.00 95.62 122 SER A N 1
ATOM 975 C CA . SER A 1 122 ? -11.604 -11.067 6.825 1.00 95.62 122 SER A CA 1
ATOM 976 C C . SER A 1 122 ? -12.781 -10.483 6.049 1.00 95.62 122 SER A C 1
ATOM 978 O O . SER A 1 122 ? -12.817 -10.466 4.817 1.00 95.62 122 SER A O 1
ATOM 980 N N . ARG A 1 123 ? -13.736 -9.921 6.792 1.00 96.75 123 ARG A N 1
ATOM 981 C CA . ARG A 1 123 ? -14.844 -9.158 6.207 1.00 96.75 123 ARG A CA 1
ATOM 982 C C . ARG A 1 123 ? -14.388 -7.784 5.713 1.00 96.75 123 ARG A C 1
ATOM 984 O O . ARG A 1 123 ? -15.127 -7.157 4.958 1.00 96.75 123 ARG A O 1
ATOM 991 N N . HIS A 1 124 ? -13.211 -7.318 6.126 1.00 98.38 124 HIS A N 1
ATOM 992 C CA . HIS A 1 124 ? -12.709 -5.982 5.826 1.00 98.38 124 HIS A CA 1
ATOM 993 C C . HIS A 1 124 ? -11.997 -5.914 4.479 1.00 98.38 124 HIS A C 1
ATOM 995 O O . HIS A 1 124 ? -11.326 -6.849 4.028 1.00 98.38 124 HIS A O 1
ATOM 1001 N N . HIS A 1 125 ? -12.116 -4.757 3.839 1.00 98.56 125 HIS A N 1
ATOM 1002 C CA . HIS A 1 125 ? -11.431 -4.484 2.592 1.00 98.56 125 HIS A CA 1
ATOM 1003 C C . HIS A 1 125 ? -9.944 -4.204 2.859 1.00 98.56 125 HIS A C 1
ATOM 1005 O O . HIS A 1 125 ? -9.570 -3.605 3.863 1.00 98.56 125 HIS A O 1
ATOM 1011 N N . LEU A 1 126 ? -9.088 -4.623 1.936 1.00 98.62 126 LEU A N 1
ATOM 1012 C CA . LEU A 1 126 ? -7.661 -4.360 1.883 1.00 98.62 126 LEU A CA 1
ATOM 1013 C C . LEU A 1 126 ? -7.335 -4.000 0.439 1.00 98.62 126 LEU A C 1
ATOM 1015 O O . LEU A 1 126 ? -7.637 -4.768 -0.476 1.00 98.62 126 LEU A O 1
ATOM 1019 N N . LEU A 1 127 ? -6.693 -2.856 0.240 1.00 98.75 127 LEU A N 1
ATOM 1020 C CA . LEU A 1 127 ? -6.076 -2.482 -1.028 1.00 98.75 127 LEU A CA 1
ATOM 1021 C C . LEU A 1 127 ? -4.580 -2.239 -0.826 1.00 98.75 127 LEU A C 1
ATOM 1023 O O . LEU A 1 127 ? -4.134 -1.860 0.259 1.00 98.75 127 LEU A O 1
ATOM 1027 N N . LEU A 1 128 ? -3.797 -2.466 -1.879 1.00 98.56 128 LEU A N 1
ATOM 1028 C CA . LEU A 1 128 ? -2.345 -2.297 -1.873 1.00 98.56 128 LEU A CA 1
ATOM 1029 C C . LEU A 1 128 ? -1.953 -1.233 -2.901 1.00 98.56 128 LEU A C 1
ATOM 1031 O O . LEU A 1 128 ? -2.211 -1.399 -4.092 1.00 98.56 128 LEU A O 1
ATOM 1035 N N . LEU A 1 129 ? -1.299 -0.163 -2.457 1.00 97.75 129 LEU A N 1
ATOM 1036 C CA . LEU A 1 129 ? -0.770 0.889 -3.315 1.00 97.75 129 LEU A CA 1
ATOM 1037 C C . LEU A 1 129 ? 0.645 0.529 -3.794 1.00 97.75 129 LEU A C 1
ATOM 1039 O O . LEU A 1 129 ? 1.543 0.224 -3.010 1.00 97.75 129 LEU A O 1
ATOM 1043 N N . SER A 1 130 ? 0.855 0.535 -5.104 1.00 97.56 130 SER A N 1
ATOM 1044 C CA . SER A 1 130 ? 2.033 0.009 -5.786 1.00 97.56 130 SER A CA 1
ATOM 1045 C C . SER A 1 130 ? 2.611 1.021 -6.761 1.00 97.56 130 SER A C 1
ATOM 1047 O O . SER A 1 130 ? 1.886 1.585 -7.573 1.00 97.56 130 SER A O 1
ATOM 1049 N N . GLY A 1 131 ? 3.938 1.172 -6.759 1.00 95.19 131 GLY A N 1
ATOM 1050 C CA . GLY A 1 131 ? 4.614 2.043 -7.722 1.00 95.19 131 GLY A CA 1
ATOM 1051 C C . GLY A 1 131 ? 4.418 1.624 -9.185 1.00 95.19 131 GLY A C 1
ATOM 1052 O O . GLY A 1 131 ? 4.320 2.492 -10.042 1.00 95.19 131 GLY A O 1
ATOM 1053 N N . LEU A 1 132 ? 4.307 0.320 -9.480 1.00 97.06 132 LEU A N 1
ATOM 1054 C CA . LEU A 1 132 ? 4.076 -0.169 -10.849 1.00 97.06 132 LEU A CA 1
ATOM 1055 C C . LEU A 1 132 ? 2.588 -0.243 -11.204 1.00 97.06 132 LEU A C 1
ATOM 1057 O O . LEU A 1 132 ? 2.209 0.046 -12.335 1.00 97.06 132 LEU A O 1
ATOM 1061 N N . TYR A 1 133 ? 1.755 -0.661 -10.250 1.00 98.19 133 TYR A N 1
ATOM 1062 C CA . TYR A 1 133 ? 0.368 -1.024 -10.534 1.00 98.19 133 TYR A CA 1
ATOM 1063 C C . TYR A 1 133 ? -0.671 0.005 -10.071 1.00 98.19 133 TYR A C 1
ATOM 1065 O O . TYR A 1 133 ? -1.851 -0.154 -10.385 1.00 98.19 133 TYR A O 1
ATOM 1073 N N . GLY A 1 134 ? -0.283 1.042 -9.330 1.00 97.62 134 GLY A N 1
ATOM 1074 C CA . GLY A 1 134 ? -1.251 1.907 -8.664 1.00 97.62 134 GLY A CA 1
ATOM 1075 C C . GLY A 1 134 ? -1.960 1.132 -7.556 1.00 97.62 134 GLY A C 1
ATOM 1076 O O . GLY A 1 134 ? -1.301 0.487 -6.745 1.00 97.62 134 GLY A O 1
ATOM 1077 N N . LEU A 1 135 ? -3.290 1.144 -7.520 1.00 98.19 135 LEU A N 1
ATOM 1078 C CA . LEU A 1 135 ? -4.055 0.336 -6.565 1.00 98.19 135 LEU A CA 1
ATOM 1079 C C . LEU A 1 135 ? -4.219 -1.113 -7.048 1.00 98.19 135 LEU A C 1
ATOM 1081 O O . LEU A 1 135 ? -4.377 -1.375 -8.242 1.00 98.19 135 LEU A O 1
ATOM 1085 N N . LEU A 1 136 ? -4.176 -2.049 -6.102 1.00 98.25 136 LEU A N 1
ATOM 1086 C CA . LEU A 1 136 ? -4.316 -3.491 -6.306 1.00 98.25 136 LEU A CA 1
ATOM 1087 C C . LEU A 1 136 ? -5.241 -4.092 -5.250 1.00 98.25 136 LEU A C 1
ATOM 1089 O O . LEU A 1 136 ? -5.197 -3.697 -4.081 1.00 98.25 136 LEU A O 1
ATOM 1093 N N . ARG A 1 137 ? -5.990 -5.128 -5.635 1.00 98.00 137 ARG A N 1
ATOM 1094 C CA . ARG A 1 137 ? -6.586 -6.065 -4.669 1.00 98.00 137 ARG A CA 1
ATOM 1095 C C . ARG A 1 137 ? -5.520 -7.069 -4.190 1.00 98.00 137 ARG A C 1
ATOM 1097 O O . ARG A 1 137 ? -4.574 -7.357 -4.924 1.00 98.00 137 ARG A O 1
ATOM 1104 N N . PRO A 1 138 ? -5.645 -7.641 -2.980 1.00 97.69 138 PRO A N 1
ATOM 1105 C CA . PRO A 1 138 ? -4.622 -8.508 -2.388 1.00 97.69 138 PRO A CA 1
ATOM 1106 C C . PRO A 1 138 ? -4.377 -9.804 -3.166 1.00 97.69 138 PRO A C 1
ATOM 1108 O O . PRO A 1 138 ? -3.265 -10.336 -3.122 1.00 97.69 138 PRO A O 1
ATOM 1111 N N . LEU A 1 139 ? -5.394 -10.303 -3.874 1.00 96.75 139 LEU A N 1
ATOM 1112 C CA . LEU A 1 139 ? -5.286 -11.500 -4.705 1.00 96.75 139 LEU A CA 1
ATOM 1113 C C . LEU A 1 139 ? -5.088 -11.202 -6.196 1.00 96.75 139 LEU A C 1
ATOM 1115 O O . LEU A 1 139 ? -4.982 -12.142 -6.978 1.00 96.75 139 LEU A O 1
ATOM 1119 N N . GLU A 1 140 ? -4.976 -9.926 -6.588 1.00 97.69 140 GLU A N 1
ATOM 1120 C CA . GLU A 1 140 ? -4.721 -9.552 -7.980 1.00 97.69 140 GLU A CA 1
ATOM 1121 C C . GLU A 1 140 ? -3.414 -10.208 -8.465 1.00 97.69 140 GLU A C 1
ATOM 1123 O O . GLU A 1 140 ? -2.370 -10.016 -7.825 1.00 97.69 140 GLU A O 1
ATOM 1128 N N . PRO A 1 141 ? -3.440 -10.990 -9.563 1.00 97.44 141 PRO A N 1
ATOM 1129 C CA . PRO A 1 141 ? -2.240 -11.627 -10.086 1.00 97.44 141 PRO A CA 1
ATOM 1130 C C . PRO A 1 141 ? -1.280 -10.577 -10.655 1.00 97.44 141 PRO A C 1
ATOM 1132 O O . PRO A 1 141 ? -1.640 -9.805 -11.541 1.00 97.44 141 PRO A O 1
ATOM 1135 N N . ILE A 1 142 ? -0.041 -10.551 -10.161 1.00 98.38 142 ILE A N 1
ATOM 1136 C CA . ILE A 1 142 ? 0.984 -9.591 -10.584 1.00 98.38 142 ILE A CA 1
ATOM 1137 C C . ILE A 1 142 ? 2.298 -10.271 -10.975 1.00 98.38 142 ILE A C 1
ATOM 1139 O O . ILE A 1 142 ? 2.740 -11.266 -10.373 1.00 98.38 142 ILE A O 1
ATOM 1143 N N . GLN A 1 143 ? 2.963 -9.691 -11.975 1.00 98.25 143 GLN A N 1
ATOM 1144 C CA . GLN A 1 143 ? 4.303 -10.099 -12.386 1.00 98.25 143 GLN A CA 1
ATOM 1145 C C . GLN A 1 143 ? 5.360 -9.736 -11.340 1.00 98.25 143 GLN A C 1
ATOM 1147 O O . GLN A 1 143 ? 5.165 -8.870 -10.482 1.00 98.25 143 GLN A O 1
ATOM 1152 N N . LEU A 1 144 ? 6.510 -10.402 -11.426 1.00 97.56 144 LEU A N 1
ATOM 1153 C CA . LEU A 1 144 ? 7.714 -10.005 -10.705 1.00 97.56 144 LEU A CA 1
ATOM 1154 C C . LEU A 1 144 ? 8.248 -8.678 -11.275 1.00 97.56 144 LEU A C 1
ATOM 1156 O O . LEU A 1 144 ? 8.285 -8.500 -12.488 1.00 97.56 144 LEU A O 1
ATOM 1160 N N . TYR A 1 145 ? 8.630 -7.745 -10.398 1.00 96.56 145 TYR A N 1
ATOM 1161 C CA . TYR A 1 145 ? 9.167 -6.440 -10.796 1.00 96.56 145 TYR A CA 1
ATOM 1162 C C . TYR A 1 145 ? 9.975 -5.777 -9.671 1.00 96.56 145 TYR A C 1
ATOM 1164 O O . TYR A 1 145 ? 9.807 -6.088 -8.491 1.00 96.56 145 TYR A O 1
ATOM 1172 N N . SER A 1 146 ? 10.784 -4.785 -10.022 1.00 92.94 146 SER A N 1
ATOM 1173 C CA . SER A 1 146 ? 11.391 -3.800 -9.126 1.00 92.94 146 SER A CA 1
ATOM 1174 C C . SER A 1 146 ? 11.077 -2.399 -9.642 1.00 92.94 146 SER A C 1
ATOM 1176 O O . SER A 1 146 ? 11.602 -1.973 -10.664 1.00 92.94 146 SER A O 1
ATOM 1178 N N . CYS A 1 147 ? 10.219 -1.673 -8.931 1.00 91.69 147 CYS A N 1
ATOM 1179 C CA . CYS A 1 147 ? 9.841 -0.304 -9.273 1.00 91.69 147 CYS A CA 1
ATOM 1180 C C . CYS A 1 147 ? 9.786 0.513 -7.977 1.00 91.69 147 CYS A C 1
ATOM 1182 O O . CYS A 1 147 ? 8.756 0.520 -7.298 1.00 91.69 147 CYS A O 1
ATOM 1184 N N . PRO A 1 148 ? 10.917 1.108 -7.562 1.00 84.69 148 PRO A N 1
ATOM 1185 C CA . PRO A 1 148 ? 10.933 2.054 -6.459 1.00 84.69 148 PRO A CA 1
ATOM 1186 C C . PRO A 1 148 ? 10.101 3.280 -6.836 1.00 84.69 148 PRO A C 1
ATOM 1188 O O . PRO A 1 148 ? 10.295 3.855 -7.907 1.00 84.69 148 PRO A O 1
ATOM 1191 N N . LEU A 1 149 ? 9.194 3.691 -5.954 1.00 84.50 149 LEU A N 1
ATOM 1192 C CA . LEU A 1 149 ? 8.419 4.911 -6.142 1.00 84.50 149 LEU A CA 1
ATOM 1193 C C . LEU A 1 149 ? 9.329 6.123 -5.870 1.00 84.50 149 LEU A C 1
ATOM 1195 O O . LEU A 1 149 ? 9.519 6.526 -4.725 1.00 84.50 149 LEU A O 1
ATOM 1199 N N . LYS A 1 150 ? 9.954 6.647 -6.929 1.00 77.31 150 LYS A N 1
ATOM 1200 C CA . LYS A 1 150 ? 10.754 7.885 -6.948 1.00 77.31 150 LYS A CA 1
ATOM 1201 C C . LYS A 1 150 ? 10.186 8.866 -7.974 1.00 77.31 150 LYS A C 1
ATOM 1203 O O . LYS A 1 150 ? 9.436 8.437 -8.846 1.00 77.31 150 LYS A O 1
ATOM 1208 N N . TYR A 1 151 ? 10.584 10.139 -7.870 1.00 66.31 151 TYR A N 1
ATOM 1209 C CA . TYR A 1 151 ? 10.078 11.311 -8.606 1.00 66.31 151 TYR A CA 1
ATOM 1210 C C . TYR A 1 151 ? 9.468 11.004 -9.982 1.00 66.31 151 TYR A C 1
ATOM 1212 O O . TYR A 1 151 ? 8.263 11.124 -10.123 1.00 66.31 151 TYR A O 1
ATOM 1220 N N . GLN A 1 152 ? 10.226 10.465 -10.939 1.00 79.81 152 GLN A N 1
ATOM 1221 C CA . GLN A 1 152 ? 9.716 10.214 -12.299 1.00 79.81 152 GLN A CA 1
ATOM 1222 C C . GLN A 1 152 ? 8.588 9.165 -12.376 1.00 79.81 152 GLN A C 1
ATOM 1224 O O . GLN A 1 152 ? 7.702 9.268 -13.217 1.00 79.81 152 GLN A O 1
ATOM 1229 N N . ILE A 1 153 ? 8.591 8.140 -11.516 1.00 88.88 153 ILE A N 1
ATOM 1230 C CA . ILE A 1 153 ? 7.479 7.174 -11.427 1.00 88.88 153 ILE A CA 1
ATOM 1231 C C . ILE A 1 153 ? 6.284 7.812 -10.714 1.00 88.88 153 ILE A C 1
ATOM 1233 O O . ILE A 1 153 ? 5.147 7.586 -11.116 1.00 88.88 153 ILE A O 1
ATOM 1237 N N . ALA A 1 154 ? 6.533 8.609 -9.671 1.00 88.12 154 ALA A N 1
ATOM 1238 C CA . ALA A 1 154 ? 5.479 9.329 -8.963 1.00 88.12 154 ALA A CA 1
ATOM 1239 C C . ALA A 1 154 ? 4.783 10.348 -9.880 1.00 88.12 154 ALA A C 1
ATOM 1241 O O . ALA A 1 154 ? 3.564 10.356 -9.929 1.00 88.12 154 ALA A O 1
ATOM 1242 N N . GLU A 1 155 ? 5.532 11.096 -10.693 1.00 89.12 155 GLU A N 1
ATOM 1243 C CA . GLU A 1 155 ? 5.020 12.040 -11.701 1.00 89.12 155 GLU A CA 1
ATOM 1244 C C . GLU A 1 155 ? 4.102 11.369 -12.723 1.00 89.12 155 GLU A C 1
ATOM 1246 O O . GLU A 1 155 ? 3.124 11.963 -13.178 1.00 89.12 155 GLU A O 1
ATOM 1251 N N . ILE A 1 156 ? 4.384 10.110 -13.082 1.00 92.12 156 ILE A N 1
ATOM 1252 C CA . ILE A 1 156 ? 3.472 9.355 -13.939 1.00 92.12 156 ILE A CA 1
ATOM 1253 C C . ILE A 1 156 ? 2.124 9.208 -13.242 1.00 92.12 156 ILE A C 1
ATOM 1255 O O . ILE A 1 156 ? 1.118 9.340 -13.921 1.00 92.12 156 ILE A O 1
ATOM 1259 N N . TRP A 1 157 ? 2.072 8.97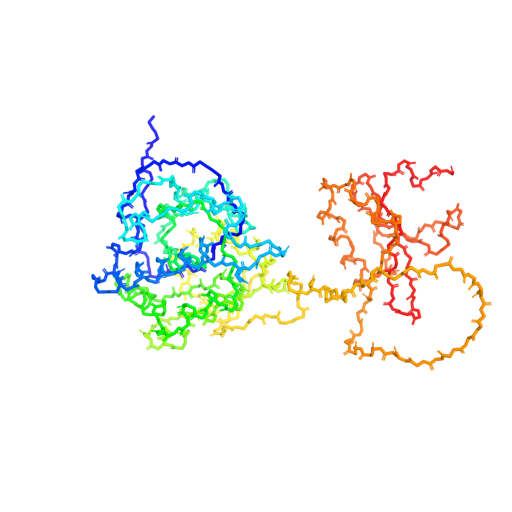0 -11.934 1.00 94.00 157 TRP A N 1
ATOM 1260 C CA . TRP A 1 157 ? 0.823 8.825 -11.182 1.00 94.00 157 TRP A CA 1
ATOM 1261 C C . TRP A 1 157 ? 0.159 10.153 -10.784 1.00 94.00 157 TRP A C 1
ATOM 1263 O O . TRP A 1 157 ? -1.061 10.182 -10.684 1.00 94.00 157 TRP A O 1
ATOM 1273 N N . ASP A 1 158 ? 0.932 11.224 -10.611 1.00 84.25 158 ASP A N 1
ATOM 1274 C CA . ASP A 1 158 ? 0.505 12.521 -10.055 1.00 84.25 158 ASP A CA 1
ATOM 1275 C C . ASP A 1 158 ? -0.321 13.390 -11.032 1.00 84.25 158 ASP A C 1
ATOM 1277 O O . ASP A 1 158 ? -1.044 14.291 -10.630 1.00 84.25 158 ASP A O 1
ATOM 1281 N N . GLY A 1 159 ? -0.242 13.131 -12.342 1.00 71.94 159 GLY A N 1
ATOM 1282 C CA . GLY A 1 159 ? -0.679 14.092 -13.369 1.00 71.94 159 GLY A CA 1
ATOM 1283 C C . GLY A 1 159 ? -2.187 14.321 -13.572 1.00 71.94 159 GLY A C 1
ATOM 1284 O O . GLY A 1 159 ? -2.533 15.187 -14.375 1.00 71.94 159 GLY A O 1
ATOM 1285 N N . ASP A 1 160 ? -3.079 13.553 -12.939 1.00 86.00 160 ASP A N 1
ATOM 1286 C CA . ASP A 1 160 ? -4.536 13.629 -13.180 1.00 86.00 160 ASP A CA 1
ATOM 1287 C C . ASP A 1 160 ? -5.415 13.006 -12.082 1.00 86.00 160 ASP A C 1
ATOM 1289 O O . ASP A 1 160 ? -6.530 12.577 -12.369 1.00 86.00 160 ASP A O 1
ATOM 1293 N N . ASP A 1 161 ? -4.925 12.905 -10.843 1.00 94.38 161 ASP A N 1
ATOM 1294 C CA . ASP A 1 161 ? -5.661 12.322 -9.707 1.00 94.38 161 ASP A CA 1
ATOM 1295 C C . ASP A 1 161 ? -6.225 10.906 -9.940 1.00 94.38 161 ASP A C 1
ATOM 1297 O O . ASP A 1 161 ? -7.068 10.435 -9.176 1.00 94.38 161 ASP A O 1
ATOM 1301 N N . LEU A 1 162 ? -5.748 10.173 -10.953 1.00 97.62 162 LEU A N 1
ATOM 1302 C CA . LEU A 1 162 ? -6.321 8.886 -11.353 1.00 97.62 162 LEU A CA 1
ATOM 1303 C C . LEU A 1 162 ? -6.407 7.884 -10.190 1.00 97.62 162 LEU A C 1
ATOM 1305 O O . LEU A 1 162 ? -7.364 7.120 -10.089 1.00 97.62 162 LEU A O 1
ATOM 1309 N N . LEU A 1 163 ? -5.412 7.862 -9.301 1.00 97.81 163 LEU A N 1
ATOM 1310 C CA . LEU A 1 163 ? -5.430 6.971 -8.139 1.00 97.81 163 LEU A CA 1
ATOM 1311 C C . LEU A 1 163 ? -6.447 7.406 -7.079 1.00 97.81 163 LEU A C 1
ATOM 1313 O O . LEU A 1 163 ? -7.082 6.542 -6.471 1.00 97.81 163 LEU A O 1
ATOM 1317 N N . THR A 1 164 ? -6.647 8.713 -6.905 1.00 98.06 164 THR A N 1
ATOM 1318 C CA . THR A 1 164 ? -7.736 9.270 -6.093 1.00 98.06 164 THR A CA 1
ATOM 1319 C C . THR A 1 164 ? -9.088 8.868 -6.680 1.00 98.06 164 THR A C 1
ATOM 1321 O O . THR A 1 164 ? -9.943 8.377 -5.948 1.00 98.06 164 THR A O 1
ATOM 1324 N N . ASP A 1 165 ? -9.271 8.993 -7.998 1.00 98.00 165 ASP A N 1
ATOM 1325 C CA . ASP A 1 165 ? -10.502 8.606 -8.699 1.00 98.00 165 ASP A CA 1
ATOM 1326 C C . ASP A 1 165 ? -10.814 7.121 -8.498 1.00 98.00 165 ASP A C 1
ATOM 1328 O O . ASP A 1 165 ? -11.933 6.760 -8.134 1.00 98.00 165 ASP A O 1
ATOM 1332 N N . VAL A 1 166 ? -9.808 6.258 -8.679 1.00 98.31 166 VAL A N 1
ATOM 1333 C CA . VAL A 1 166 ? -9.922 4.810 -8.451 1.00 98.31 166 VAL A CA 1
ATOM 1334 C C . VAL A 1 166 ? -10.300 4.504 -7.004 1.00 98.31 166 VAL A C 1
ATOM 1336 O O . VAL A 1 166 ? -11.178 3.669 -6.774 1.00 98.31 166 VAL A O 1
ATOM 1339 N N . LEU A 1 167 ? -9.671 5.165 -6.027 1.00 98.44 167 LEU A N 1
ATOM 1340 C CA . LEU A 1 167 ? -9.969 4.945 -4.614 1.00 98.44 167 LEU A CA 1
ATOM 1341 C C . LEU A 1 167 ? -11.388 5.400 -4.256 1.00 98.44 167 LEU A C 1
ATOM 1343 O O . LEU A 1 167 ? -12.126 4.628 -3.649 1.00 98.44 167 LEU A O 1
ATOM 1347 N N . CYS A 1 168 ? -11.785 6.609 -4.658 1.00 98.12 168 CYS A N 1
ATOM 1348 C CA . CYS A 1 168 ? -13.125 7.150 -4.425 1.00 98.12 168 CYS A CA 1
ATOM 1349 C C . CYS A 1 168 ? -14.208 6.271 -5.061 1.00 98.12 168 CYS A C 1
ATOM 1351 O O . CYS A 1 168 ? -15.227 5.979 -4.437 1.00 98.12 168 CYS A O 1
ATOM 1353 N N . GLU A 1 169 ? -13.980 5.806 -6.288 1.00 98.12 169 GLU A N 1
ATOM 1354 C CA . GLU A 1 169 ? -14.910 4.925 -6.987 1.00 98.12 169 GLU A CA 1
ATOM 1355 C C . GLU A 1 169 ? -15.037 3.564 -6.290 1.00 98.12 169 GLU A C 1
ATOM 1357 O O . GLU A 1 169 ? -16.149 3.060 -6.109 1.00 98.12 169 GLU A O 1
ATOM 1362 N N . TYR A 1 170 ? -13.921 2.990 -5.829 1.00 98.19 170 TYR A N 1
ATOM 1363 C CA . TYR A 1 170 ? -13.938 1.763 -5.035 1.00 98.19 170 TYR A CA 1
ATOM 1364 C C . TYR A 1 170 ? -14.700 1.955 -3.717 1.00 98.19 170 TYR A C 1
ATOM 1366 O O . TYR A 1 170 ? -15.602 1.177 -3.406 1.00 98.19 170 TYR A O 1
ATOM 1374 N N . VAL A 1 171 ? -14.377 3.016 -2.975 1.00 97.94 171 VAL A N 1
ATOM 1375 C CA . VAL A 1 171 ? -15.027 3.405 -1.716 1.00 97.94 171 VAL A CA 1
ATOM 1376 C C . VAL A 1 171 ? -16.541 3.514 -1.891 1.00 97.94 171 VAL A C 1
ATOM 1378 O O . VAL A 1 171 ? -17.299 2.908 -1.133 1.00 97.94 171 VAL A O 1
ATOM 1381 N N . ARG A 1 172 ? -16.987 4.210 -2.940 1.00 97.50 172 ARG A N 1
ATOM 1382 C CA . ARG A 1 172 ? -18.404 4.399 -3.256 1.00 97.50 172 ARG A CA 1
ATOM 1383 C C . ARG A 1 172 ? -19.095 3.081 -3.603 1.00 97.50 172 ARG A C 1
ATOM 1385 O O . ARG A 1 172 ? -20.176 2.803 -3.086 1.00 97.50 172 ARG A O 1
ATOM 1392 N N . ASN A 1 173 ? -18.489 2.263 -4.467 1.00 96.81 173 ASN A N 1
ATOM 1393 C CA . ASN A 1 173 ? -19.080 0.997 -4.915 1.00 96.81 173 ASN A CA 1
ATOM 1394 C C . ASN A 1 173 ? -19.188 -0.031 -3.783 1.00 96.81 173 ASN A C 1
ATOM 1396 O O . ASN A 1 173 ? -20.167 -0.773 -3.729 1.00 96.81 173 ASN A O 1
ATOM 1400 N N . GLN A 1 174 ? -18.212 -0.050 -2.874 1.00 96.94 174 GLN A N 1
ATOM 1401 C CA . GLN A 1 174 ? -18.182 -0.969 -1.734 1.00 96.94 174 GLN A CA 1
ATOM 1402 C C . GLN A 1 174 ? -18.843 -0.398 -0.472 1.00 96.94 174 GLN A C 1
ATOM 1404 O O . GLN A 1 174 ? -18.925 -1.095 0.533 1.00 96.94 174 GLN A O 1
ATOM 1409 N N . ARG A 1 175 ? -19.353 0.844 -0.522 1.00 96.88 175 ARG A N 1
ATOM 1410 C CA . ARG A 1 175 ? -19.980 1.543 0.616 1.00 96.88 175 ARG A CA 1
ATOM 1411 C C . ARG A 1 175 ? -19.058 1.604 1.838 1.00 96.88 175 ARG A C 1
ATOM 1413 O O . ARG A 1 175 ? -19.484 1.371 2.966 1.00 96.88 175 ARG A O 1
ATOM 1420 N N . ILE A 1 176 ? -17.786 1.901 1.597 1.00 98.12 176 ILE A N 1
ATOM 1421 C CA . ILE A 1 176 ? -16.804 2.093 2.662 1.00 98.12 176 ILE A CA 1
ATOM 1422 C C . ILE A 1 176 ? -17.161 3.363 3.432 1.00 98.12 176 ILE A C 1
ATOM 1424 O O . ILE A 1 176 ? -17.370 4.411 2.829 1.00 98.12 176 ILE A O 1
ATOM 1428 N N . ALA A 1 177 ? -17.204 3.262 4.757 1.00 97.06 177 ALA A N 1
ATOM 1429 C CA . ALA A 1 177 ? -17.418 4.379 5.672 1.00 97.06 177 ALA A CA 1
ATOM 1430 C C . ALA A 1 177 ? -16.110 4.840 6.331 1.00 97.06 177 ALA A C 1
ATOM 1432 O O . ALA A 1 177 ? -15.993 6.005 6.711 1.00 97.06 177 ALA A O 1
ATOM 1433 N N . LYS A 1 178 ? -15.115 3.946 6.444 1.00 98.38 178 LYS A N 1
ATOM 1434 C CA . LYS A 1 178 ? -13.827 4.241 7.081 1.00 98.38 178 LYS A CA 1
ATOM 1435 C C . LYS A 1 178 ? -12.644 3.660 6.317 1.00 98.38 178 LYS A C 1
ATOM 1437 O O . LYS A 1 178 ? -12.632 2.474 5.984 1.00 98.38 178 LYS A O 1
ATOM 1442 N N . VAL A 1 179 ? -11.626 4.488 6.099 1.00 98.56 179 VAL A N 1
ATOM 1443 C CA . VAL A 1 179 ? -10.329 4.110 5.532 1.00 98.56 179 VAL A CA 1
ATOM 1444 C C . VAL A 1 179 ? -9.252 4.243 6.599 1.00 98.56 179 VAL A C 1
ATOM 1446 O O . VAL A 1 179 ? -9.053 5.317 7.157 1.00 98.56 179 VAL A O 1
ATOM 1449 N N . VAL A 1 180 ? -8.517 3.162 6.844 1.00 98.38 180 VAL A N 1
ATOM 1450 C CA . VAL A 1 180 ? -7.322 3.161 7.691 1.00 98.38 180 VAL A CA 1
ATOM 1451 C C . VAL A 1 180 ? -6.093 3.018 6.794 1.00 98.38 180 VAL A C 1
ATOM 1453 O O . VAL A 1 180 ? -5.816 1.952 6.239 1.00 98.38 180 VAL A O 1
ATOM 1456 N N . ASP A 1 181 ? -5.360 4.114 6.634 1.00 98.06 181 ASP A N 1
ATOM 1457 C CA . ASP A 1 181 ? -4.131 4.199 5.854 1.00 98.06 181 ASP A CA 1
ATOM 1458 C C . ASP A 1 181 ? -2.924 3.679 6.654 1.00 98.06 181 ASP A C 1
ATOM 1460 O O . ASP A 1 181 ? -2.415 4.335 7.564 1.00 98.06 181 ASP A O 1
ATOM 1464 N N . LEU A 1 182 ? -2.427 2.510 6.254 1.00 97.31 182 LEU A N 1
ATOM 1465 C CA . LEU A 1 182 ? -1.246 1.822 6.778 1.00 97.31 182 LEU A CA 1
ATOM 1466 C C . LEU A 1 182 ? -0.029 1.964 5.846 1.00 97.31 182 LEU A C 1
ATOM 1468 O O . LEU A 1 182 ? 0.903 1.157 5.915 1.00 97.31 182 LEU A O 1
ATOM 1472 N N . THR A 1 183 ? -0.024 2.943 4.934 1.00 94.12 183 THR A N 1
ATOM 1473 C CA . THR A 1 183 ? 1.048 3.080 3.934 1.00 94.12 183 THR A CA 1
ATOM 1474 C C . THR A 1 183 ? 2.372 3.573 4.514 1.00 94.12 183 THR A C 1
ATOM 1476 O O . THR A 1 183 ? 3.423 3.288 3.944 1.00 94.12 183 THR A O 1
ATOM 1479 N N . ALA A 1 184 ? 2.330 4.275 5.651 1.00 87.38 184 ALA A N 1
ATOM 1480 C CA . ALA A 1 184 ? 3.462 4.787 6.435 1.00 87.38 184 ALA A CA 1
ATOM 1481 C C . ALA A 1 184 ? 4.415 5.784 5.744 1.00 87.38 184 ALA A C 1
ATOM 1483 O O . ALA A 1 184 ? 5.168 6.456 6.441 1.00 87.38 184 ALA A O 1
ATOM 1484 N N . MET A 1 185 ? 4.410 5.879 4.413 1.00 87.19 185 MET A N 1
ATOM 1485 C CA . MET A 1 185 ? 5.425 6.578 3.622 1.00 87.19 185 MET A CA 1
ATOM 1486 C C . MET A 1 185 ? 4.832 7.763 2.855 1.00 87.19 185 MET A C 1
ATOM 1488 O O . MET A 1 185 ? 3.925 7.579 2.036 1.00 87.19 185 MET A O 1
ATOM 1492 N N . ASP A 1 186 ? 5.415 8.955 3.015 1.00 87.25 186 ASP A N 1
ATOM 1493 C CA . ASP A 1 186 ? 4.954 10.177 2.337 1.00 87.25 186 ASP A CA 1
ATOM 1494 C C . ASP A 1 186 ? 4.894 10.049 0.808 1.00 87.25 186 ASP A C 1
ATOM 1496 O O . ASP A 1 186 ? 3.961 10.544 0.179 1.00 87.25 186 ASP A O 1
ATOM 1500 N N . ALA A 1 187 ? 5.863 9.362 0.192 1.00 88.44 187 ALA A N 1
ATOM 1501 C CA . ALA A 1 187 ? 5.894 9.173 -1.261 1.00 88.44 187 ALA A CA 1
ATOM 1502 C C . ALA A 1 187 ? 4.642 8.455 -1.794 1.00 88.44 187 ALA A C 1
ATOM 1504 O O . ALA A 1 187 ? 4.198 8.747 -2.897 1.00 88.44 187 ALA A O 1
ATOM 1505 N N . TYR A 1 188 ? 4.070 7.541 -1.006 1.00 92.44 188 TYR A N 1
ATOM 1506 C CA . TYR A 1 188 ? 2.833 6.839 -1.346 1.00 92.44 188 TYR A CA 1
ATOM 1507 C C . TYR A 1 188 ? 1.604 7.675 -1.001 1.00 92.44 188 TYR A C 1
ATOM 1509 O O . TYR A 1 188 ? 0.690 7.774 -1.814 1.00 92.44 188 TYR A O 1
ATOM 1517 N N . ARG A 1 189 ? 1.594 8.317 0.173 1.00 92.38 189 ARG A N 1
ATOM 1518 C CA . ARG A 1 189 ? 0.480 9.169 0.614 1.00 92.38 189 ARG A CA 1
ATOM 1519 C C . ARG A 1 189 ? 0.209 10.318 -0.346 1.00 92.38 189 ARG A C 1
ATOM 1521 O O . ARG A 1 189 ? -0.949 10.645 -0.553 1.00 92.38 189 ARG A O 1
ATOM 1528 N N . LYS A 1 190 ? 1.249 10.891 -0.951 1.00 92.12 190 LYS A N 1
ATOM 1529 C CA . LYS A 1 190 ? 1.125 11.990 -1.920 1.00 92.12 190 LYS A CA 1
ATOM 1530 C C . LYS A 1 190 ? 0.466 11.593 -3.240 1.00 92.12 190 LYS A C 1
ATOM 1532 O O . LYS A 1 190 ? 0.043 12.478 -3.960 1.00 92.12 190 LYS A O 1
ATOM 1537 N N . LEU A 1 191 ? 0.350 10.298 -3.544 1.00 93.75 191 LEU A N 1
ATOM 1538 C CA . LEU A 1 191 ? -0.338 9.833 -4.754 1.00 93.75 191 LEU A CA 1
ATOM 1539 C C . LEU A 1 191 ? -1.870 9.923 -4.663 1.00 93.75 191 LEU A C 1
ATOM 1541 O O . LEU A 1 191 ? -2.551 9.611 -5.637 1.00 93.75 191 LEU A O 1
ATOM 1545 N N . ILE A 1 192 ? -2.406 10.249 -3.485 1.00 95.88 192 ILE A N 1
ATOM 1546 C CA . ILE A 1 192 ? -3.838 10.306 -3.207 1.00 95.88 192 ILE A CA 1
ATOM 1547 C C . ILE A 1 192 ? -4.166 11.677 -2.619 1.00 95.88 192 ILE A C 1
ATOM 1549 O O . ILE A 1 192 ? -3.563 12.100 -1.630 1.00 95.88 192 ILE A O 1
ATOM 1553 N N . ASP A 1 193 ? -5.180 12.337 -3.172 1.00 95.69 193 ASP A N 1
ATOM 1554 C CA . ASP A 1 193 ? -5.789 13.506 -2.544 1.00 95.69 193 ASP A CA 1
ATOM 1555 C C . ASP A 1 193 ? -6.753 13.056 -1.434 1.00 95.69 193 ASP A C 1
ATOM 1557 O O . ASP A 1 193 ? -7.934 12.762 -1.646 1.00 95.69 193 ASP A O 1
ATOM 1561 N N . TRP A 1 194 ? -6.230 13.008 -0.211 1.00 95.69 194 TRP A N 1
ATOM 1562 C CA . TRP A 1 194 ? -6.970 12.597 0.982 1.00 95.69 194 TRP A CA 1
ATOM 1563 C C . TRP A 1 194 ? -8.095 13.548 1.388 1.00 95.69 194 TRP A C 1
ATOM 1565 O O . TRP A 1 194 ? -9.057 13.104 2.023 1.00 95.69 194 TRP A O 1
ATOM 1575 N N . ASN A 1 195 ? -8.017 14.827 1.008 1.00 94.88 195 ASN A N 1
ATOM 1576 C CA . ASN A 1 195 ? -9.100 15.774 1.272 1.00 94.88 195 ASN A CA 1
ATOM 1577 C C . ASN A 1 195 ? -10.305 15.427 0.406 1.00 94.88 195 ASN A C 1
ATOM 1579 O O . ASN A 1 195 ? -11.437 15.451 0.882 1.00 94.88 195 ASN A O 1
ATOM 1583 N N . ARG A 1 196 ? -10.062 15.044 -0.848 1.00 95.81 196 ARG A N 1
ATOM 1584 C CA . ARG A 1 196 ? -11.110 14.620 -1.774 1.00 95.81 196 ARG A CA 1
ATOM 1585 C C . ARG A 1 196 ? -11.718 13.270 -1.394 1.00 95.81 196 ARG A C 1
ATOM 1587 O O . ARG A 1 196 ? -12.935 13.120 -1.480 1.00 95.81 196 ARG A O 1
ATOM 1594 N N . VAL A 1 197 ? -10.910 12.327 -0.900 1.00 96.62 197 VAL A N 1
ATOM 1595 C CA . VAL A 1 197 ? -11.422 11.066 -0.327 1.00 96.62 197 VAL A CA 1
ATOM 1596 C C . VAL A 1 197 ? -12.301 11.356 0.892 1.00 96.62 197 VAL A C 1
ATOM 1598 O O . VAL A 1 197 ? -13.452 10.928 0.924 1.00 96.62 197 VAL A O 1
ATOM 1601 N N . SER A 1 198 ? -11.814 12.144 1.855 1.00 94.94 198 SER A N 1
ATOM 1602 C CA . SER A 1 198 ? -12.590 12.508 3.053 1.00 94.94 198 SER A CA 1
ATOM 1603 C C . SER A 1 198 ? -13.862 13.295 2.709 1.00 94.94 198 SER A C 1
ATOM 1605 O O . SER A 1 198 ? -14.932 13.057 3.266 1.00 94.94 198 SER A O 1
ATOM 1607 N N . GLY A 1 199 ? -13.778 14.187 1.718 1.00 91.75 199 GLY A N 1
ATOM 1608 C CA . GLY A 1 199 ? -14.895 14.981 1.204 1.00 91.75 199 GLY A CA 1
ATOM 1609 C C . GLY A 1 199 ? -16.018 14.158 0.564 1.00 91.75 199 GLY A C 1
ATOM 1610 O O . GLY A 1 199 ? -17.113 14.682 0.373 1.00 91.75 199 GLY A O 1
ATOM 1611 N N . SER A 1 200 ? -15.788 12.870 0.280 1.00 89.50 200 SER A N 1
ATOM 1612 C CA . SER A 1 200 ? -16.826 11.934 -0.177 1.00 89.50 200 SER A CA 1
ATOM 1613 C C . SER A 1 200 ? -17.703 11.368 0.953 1.00 89.50 200 SER A C 1
ATOM 1615 O O . SER A 1 200 ? -18.598 10.568 0.686 1.00 89.50 200 SER A O 1
ATOM 1617 N N . GLY A 1 201 ? -17.486 11.804 2.202 1.00 90.00 201 GLY A N 1
ATOM 1618 C CA . GLY A 1 201 ? -18.247 11.366 3.377 1.00 90.00 201 GLY A CA 1
ATOM 1619 C C . GLY A 1 201 ? -17.646 10.156 4.095 1.00 90.00 201 GLY A C 1
ATOM 1620 O O . GLY A 1 201 ? -18.334 9.512 4.882 1.00 90.00 201 GLY A O 1
ATOM 1621 N N . VAL A 1 202 ? -16.378 9.849 3.821 1.00 95.75 202 VAL A N 1
ATOM 1622 C CA . VAL A 1 202 ? -15.636 8.737 4.421 1.00 95.75 202 VAL A CA 1
ATOM 1623 C C . VAL A 1 202 ? -14.648 9.258 5.445 1.00 95.75 202 VAL A C 1
ATOM 1625 O O . VAL A 1 202 ? -13.920 10.214 5.188 1.00 95.75 202 VAL A O 1
ATOM 1628 N N . GLU A 1 203 ? -14.586 8.610 6.602 1.00 97.38 203 GLU A N 1
ATOM 1629 C CA . GLU A 1 203 ? -13.571 8.926 7.599 1.00 97.38 203 GLU A CA 1
ATOM 1630 C C . GLU A 1 203 ? -12.230 8.310 7.194 1.00 97.38 203 GLU A C 1
ATOM 1632 O O . GLU A 1 203 ? -12.142 7.109 6.933 1.00 97.38 203 GLU A O 1
ATOM 1637 N N . VAL A 1 204 ? -11.175 9.121 7.159 1.00 97.94 204 VAL A N 1
ATOM 1638 C CA . VAL A 1 204 ? -9.820 8.662 6.843 1.00 97.94 204 VAL A CA 1
ATOM 1639 C C . VAL A 1 204 ? -8.926 8.822 8.068 1.00 97.94 204 VAL A C 1
ATOM 1641 O O . VAL A 1 204 ? -8.790 9.914 8.619 1.00 97.94 204 VAL A O 1
ATOM 1644 N N . LEU A 1 205 ? -8.292 7.722 8.476 1.00 97.69 205 LEU A N 1
ATOM 1645 C CA . LEU A 1 205 ? -7.327 7.676 9.567 1.00 97.69 205 LEU A CA 1
ATOM 1646 C C . LEU A 1 205 ? -5.979 7.167 9.062 1.00 97.69 205 LEU A C 1
ATOM 1648 O O . LEU A 1 205 ? -5.857 6.054 8.562 1.00 97.69 205 LEU A O 1
ATOM 1652 N N . HIS A 1 206 ? -4.945 7.972 9.246 1.00 97.00 206 HIS A N 1
ATOM 1653 C CA . HIS A 1 206 ? -3.567 7.673 8.901 1.00 97.00 206 HIS A CA 1
ATOM 1654 C C . HIS A 1 206 ? -2.837 7.094 10.103 1.00 97.00 206 HIS A C 1
ATOM 1656 O O . HIS A 1 206 ? -2.730 7.727 11.154 1.00 97.00 206 HIS A O 1
ATOM 1662 N N . ALA A 1 207 ? -2.291 5.895 9.941 1.00 94.81 207 ALA A N 1
ATOM 1663 C CA . ALA A 1 207 ? -1.450 5.291 10.953 1.00 94.81 207 ALA A CA 1
ATOM 1664 C C . ALA A 1 207 ? -0.077 5.971 10.999 1.00 94.81 207 ALA A C 1
ATOM 1666 O O . ALA A 1 207 ? 0.616 6.125 9.988 1.00 94.81 207 ALA A O 1
ATOM 1667 N N . ALA A 1 208 ? 0.344 6.335 12.202 1.00 90.31 208 ALA A N 1
ATOM 1668 C CA . ALA A 1 208 ? 1.715 6.687 12.535 1.00 90.31 208 ALA A CA 1
ATOM 1669 C C . ALA A 1 208 ? 2.218 5.720 13.609 1.00 90.31 208 ALA A C 1
ATOM 1671 O O . ALA A 1 208 ? 1.446 5.284 14.457 1.00 90.31 208 ALA A O 1
ATOM 1672 N N . ASP A 1 209 ? 3.503 5.382 13.601 1.00 86.88 209 ASP A N 1
ATOM 1673 C CA . ASP A 1 209 ? 4.105 4.616 14.691 1.00 86.88 209 ASP A CA 1
ATOM 1674 C C . ASP A 1 209 ? 4.802 5.586 15.660 1.00 86.88 209 ASP A C 1
ATOM 1676 O O . ASP A 1 209 ? 5.376 6.605 15.271 1.00 86.88 209 ASP A O 1
ATOM 1680 N N . SER A 1 210 ? 4.682 5.321 16.958 1.00 82.12 210 SER A N 1
ATOM 1681 C CA . SER A 1 210 ? 5.276 6.155 18.007 1.00 82.12 210 SER A CA 1
ATOM 1682 C C . SER A 1 210 ? 6.793 5.990 18.130 1.00 82.12 210 SER A C 1
ATOM 1684 O O . SER A 1 210 ? 7.445 6.828 18.750 1.00 82.12 210 SER A O 1
ATOM 1686 N N . MET A 1 211 ? 7.359 4.943 17.530 1.00 73.00 211 MET A N 1
ATOM 1687 C CA . MET A 1 211 ? 8.760 4.544 17.637 1.00 73.00 211 MET A CA 1
ATOM 1688 C C . MET A 1 211 ? 9.505 4.523 16.294 1.00 73.00 211 MET A C 1
ATOM 1690 O O . MET A 1 211 ? 10.736 4.468 16.299 1.00 73.00 211 MET A O 1
ATOM 1694 N N . ALA A 1 212 ? 8.797 4.549 15.163 1.00 71.69 212 ALA A N 1
ATOM 1695 C CA . ALA A 1 212 ? 9.365 4.459 13.819 1.00 71.69 212 ALA A CA 1
ATOM 1696 C C . ALA A 1 212 ? 8.608 5.335 12.805 1.00 71.69 212 ALA A C 1
ATOM 1698 O O . ALA A 1 212 ? 7.407 5.554 12.935 1.00 71.69 212 ALA A O 1
ATOM 1699 N N . ALA A 1 213 ? 9.301 5.799 11.764 1.00 75.94 213 ALA A N 1
ATOM 1700 C CA . ALA A 1 213 ? 8.686 6.449 10.607 1.00 75.94 213 ALA A CA 1
ATOM 1701 C C . ALA A 1 213 ? 8.900 5.625 9.334 1.00 75.94 213 ALA A C 1
ATOM 1703 O O . ALA A 1 213 ? 9.680 4.664 9.310 1.00 75.94 213 ALA A O 1
ATOM 1704 N N . GLY A 1 214 ? 8.164 5.992 8.286 1.00 81.81 214 GLY A N 1
ATOM 1705 C CA . GLY A 1 214 ? 8.316 5.438 6.953 1.00 81.81 214 GLY A CA 1
ATOM 1706 C C . GLY A 1 214 ? 8.303 3.914 6.914 1.00 81.81 214 GLY A C 1
ATOM 1707 O O . GLY A 1 214 ? 7.441 3.221 7.460 1.00 81.81 214 GLY A O 1
ATOM 1708 N N . ASP A 1 215 ? 9.315 3.372 6.257 1.00 79.94 215 ASP A N 1
ATOM 1709 C CA . ASP A 1 215 ? 9.450 1.958 5.957 1.00 79.94 215 ASP A CA 1
ATOM 1710 C C . ASP A 1 215 ? 9.680 1.068 7.197 1.00 79.94 215 ASP A C 1
ATOM 1712 O O . ASP A 1 215 ? 9.437 -0.144 7.132 1.00 79.94 215 ASP A O 1
ATOM 1716 N N . TYR A 1 216 ? 10.131 1.625 8.326 1.00 81.31 216 TYR A N 1
ATOM 1717 C CA . TYR A 1 216 ? 10.298 0.873 9.574 1.00 81.31 216 TYR A CA 1
ATOM 1718 C C . TYR A 1 216 ? 8.975 0.646 10.316 1.00 81.31 216 TYR A C 1
ATOM 1720 O O . TYR A 1 216 ? 8.793 -0.434 10.891 1.00 81.31 216 TYR A O 1
ATOM 1728 N N . ALA A 1 217 ? 8.028 1.587 10.232 1.00 88.19 217 ALA A N 1
ATOM 1729 C CA . ALA A 1 217 ? 6.700 1.466 10.847 1.00 88.19 217 ALA A CA 1
ATOM 1730 C C . ALA A 1 217 ? 5.871 0.307 10.254 1.00 88.19 217 ALA A C 1
ATOM 1732 O O . ALA A 1 217 ? 5.061 -0.315 10.943 1.00 88.19 217 ALA A O 1
ATOM 1733 N N . LEU A 1 218 ? 6.147 -0.064 8.999 1.00 91.56 218 LEU A N 1
ATOM 1734 C CA . LEU A 1 218 ? 5.478 -1.153 8.279 1.00 91.56 218 LEU A CA 1
ATOM 1735 C C . LEU A 1 218 ? 5.508 -2.501 9.013 1.00 91.56 218 LEU A C 1
ATOM 1737 O O . LEU A 1 218 ? 4.605 -3.313 8.828 1.00 91.56 218 LEU A O 1
ATOM 1741 N N . THR A 1 219 ? 6.530 -2.756 9.836 1.00 91.81 219 THR A N 1
ATOM 1742 C CA . THR A 1 219 ? 6.611 -3.994 10.631 1.00 91.81 219 THR A CA 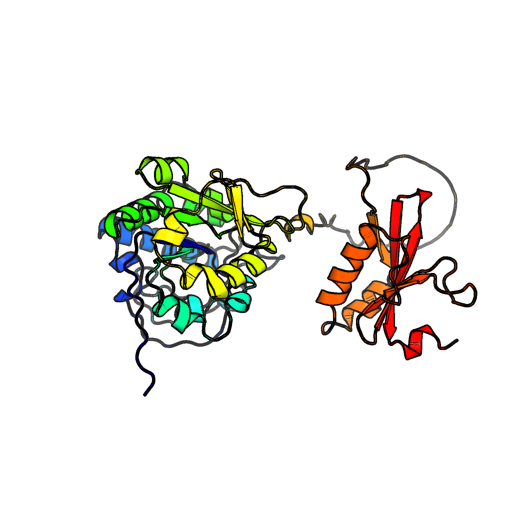1
ATOM 1743 C C . THR A 1 219 ? 5.520 -4.028 11.701 1.00 91.81 219 THR A C 1
ATOM 1745 O O . THR A 1 219 ? 4.826 -5.035 11.839 1.00 91.81 219 THR A O 1
ATOM 1748 N N . SER A 1 220 ? 5.354 -2.930 12.444 1.00 91.69 220 SER A N 1
ATOM 1749 C CA . SER A 1 220 ? 4.312 -2.791 13.466 1.00 91.69 220 SER A CA 1
ATOM 1750 C C . SER A 1 220 ? 2.927 -2.849 12.829 1.00 91.69 220 SER A C 1
ATOM 1752 O O . SER A 1 220 ? 2.070 -3.597 13.290 1.00 91.69 220 SER A O 1
ATOM 1754 N N . PHE A 1 221 ? 2.732 -2.139 11.713 1.00 95.50 221 PHE A N 1
ATOM 1755 C CA . PHE A 1 221 ? 1.450 -2.115 11.005 1.00 95.50 221 PHE A CA 1
ATOM 1756 C C . PHE A 1 221 ? 1.081 -3.485 10.444 1.00 95.50 221 PHE A C 1
ATOM 1758 O O . PHE A 1 221 ? -0.063 -3.907 10.563 1.00 95.50 221 PHE A O 1
ATOM 1765 N N . GLY A 1 222 ? 2.049 -4.217 9.884 1.00 95.12 222 GLY A N 1
ATOM 1766 C CA . GLY A 1 222 ? 1.808 -5.570 9.400 1.00 95.12 222 GLY A CA 1
ATOM 1767 C C . GLY A 1 222 ? 1.422 -6.549 10.508 1.00 95.12 222 GLY A C 1
ATOM 1768 O O . GLY A 1 222 ? 0.523 -7.368 10.313 1.00 95.12 222 GLY A O 1
ATOM 1769 N N . ARG A 1 223 ? 2.056 -6.429 11.683 1.00 94.69 223 ARG A N 1
ATOM 1770 C CA . ARG A 1 223 ? 1.698 -7.221 12.866 1.00 94.69 223 ARG A CA 1
ATOM 1771 C C . ARG A 1 223 ? 0.268 -6.915 13.302 1.00 94.69 223 ARG A C 1
ATOM 1773 O O . ARG A 1 223 ? -0.541 -7.833 13.317 1.00 94.69 223 ARG A O 1
ATOM 1780 N N . LEU A 1 224 ? -0.044 -5.645 13.570 1.00 96.00 224 LEU A N 1
ATOM 1781 C CA . LEU A 1 224 ? -1.373 -5.208 14.014 1.00 96.00 224 LEU A CA 1
ATOM 1782 C C . LEU A 1 224 ? -2.467 -5.584 13.016 1.00 96.00 224 LEU A C 1
ATOM 1784 O O . LEU A 1 224 ? -3.516 -6.084 13.417 1.00 96.00 224 LEU A O 1
ATOM 1788 N N . LEU A 1 225 ? -2.211 -5.413 11.715 1.00 97.12 225 LEU A N 1
ATOM 1789 C CA . LEU A 1 225 ? -3.145 -5.828 10.674 1.00 97.12 225 LEU A CA 1
ATOM 1790 C C . LEU A 1 225 ? -3.461 -7.324 10.783 1.00 97.12 225 LEU A C 1
ATOM 1792 O O . LEU A 1 225 ? -4.624 -7.716 10.803 1.00 97.12 225 LEU A O 1
ATOM 1796 N N . GLY A 1 226 ? -2.426 -8.160 10.884 1.00 93.94 226 GLY A N 1
ATOM 1797 C CA . GLY A 1 226 ? -2.575 -9.611 10.892 1.00 93.94 226 GLY A CA 1
ATOM 1798 C C . GLY A 1 226 ? -3.086 -10.213 12.204 1.00 93.94 226 GLY A C 1
ATOM 1799 O O . GLY A 1 226 ? -3.738 -11.259 12.151 1.00 93.94 226 GLY A O 1
ATOM 1800 N N . SER A 1 227 ? -2.751 -9.626 13.356 1.00 91.19 227 SER A N 1
ATOM 1801 C CA . SER A 1 227 ? -3.069 -10.184 14.679 1.00 91.19 227 SER A CA 1
ATOM 1802 C C . SER A 1 227 ? -4.308 -9.585 15.333 1.00 91.19 227 SER A C 1
ATOM 1804 O O . SER A 1 227 ? -4.809 -10.185 16.274 1.00 91.19 227 SER A O 1
ATOM 1806 N N . ASP A 1 228 ? -4.775 -8.425 14.868 1.00 94.56 228 ASP A N 1
ATOM 1807 C CA . ASP A 1 228 ? -5.857 -7.679 15.517 1.00 94.56 228 ASP A CA 1
ATOM 1808 C C . ASP A 1 228 ? -6.856 -7.122 14.491 1.00 94.56 228 ASP A C 1
ATOM 1810 O O . ASP A 1 228 ? -7.979 -7.609 14.383 1.00 94.56 228 ASP A O 1
ATOM 1814 N N . LEU A 1 229 ? -6.442 -6.162 13.658 1.00 97.19 229 LEU A N 1
ATOM 1815 C CA . LEU A 1 229 ? -7.372 -5.354 12.855 1.00 97.19 229 LEU A CA 1
ATOM 1816 C C . LEU A 1 229 ? -8.244 -6.166 11.886 1.00 97.19 229 LEU A C 1
ATOM 1818 O O . LEU A 1 229 ? -9.405 -5.825 11.697 1.00 97.19 229 LEU A O 1
ATOM 1822 N N . LEU A 1 230 ? -7.713 -7.232 11.274 1.00 96.81 230 LEU A N 1
ATOM 1823 C CA . LEU A 1 230 ? -8.494 -8.084 10.365 1.00 96.81 230 LEU A CA 1
ATOM 1824 C C . LEU A 1 230 ? -9.553 -8.946 11.076 1.00 96.81 230 LEU A C 1
ATOM 1826 O O . LEU A 1 230 ? -10.423 -9.485 10.389 1.00 96.81 230 LEU A O 1
ATOM 1830 N N . GLN A 1 231 ? -9.448 -9.107 12.400 1.00 94.50 231 GLN A N 1
ATOM 1831 C CA . GLN A 1 231 ? -10.310 -9.958 13.230 1.00 94.50 231 GLN A CA 1
ATOM 1832 C C . GLN A 1 231 ? -11.363 -9.167 14.013 1.00 94.50 231 GLN A C 1
ATOM 1834 O O . GLN A 1 231 ? -12.337 -9.759 14.478 1.00 94.50 231 GLN A O 1
ATOM 1839 N N . ARG A 1 232 ? -11.167 -7.853 14.172 1.00 96.62 232 ARG A N 1
ATOM 1840 C CA . ARG A 1 232 ? -12.137 -6.976 14.828 1.00 96.62 232 ARG A CA 1
ATOM 1841 C C . ARG A 1 232 ? -13.467 -6.963 14.085 1.00 96.62 232 ARG A C 1
ATOM 1843 O O . ARG A 1 232 ? -13.569 -7.267 12.903 1.00 96.62 232 ARG A O 1
ATOM 1850 N N . THR A 1 233 ? -14.516 -6.609 14.800 1.00 96.31 233 THR A N 1
ATOM 1851 C CA . THR A 1 233 ? -15.825 -6.332 14.219 1.00 96.31 233 THR A CA 1
ATOM 1852 C C . THR A 1 233 ? -15.842 -4.958 13.550 1.00 96.31 233 THR A C 1
ATOM 1854 O O . THR A 1 233 ? -14.996 -4.100 13.805 1.00 96.31 233 THR A O 1
ATOM 1857 N N . GLU A 1 234 ? -16.832 -4.731 12.685 1.00 95.56 234 GLU A N 1
ATOM 1858 C CA . GLU A 1 234 ? -17.041 -3.414 12.077 1.00 95.56 234 GLU A CA 1
ATOM 1859 C C . GLU A 1 234 ? -17.260 -2.333 13.146 1.00 95.56 234 GLU A C 1
ATOM 1861 O O . GLU A 1 234 ? -16.603 -1.300 13.084 1.00 95.56 234 GLU A O 1
ATOM 1866 N N . ASP A 1 235 ? -18.072 -2.608 14.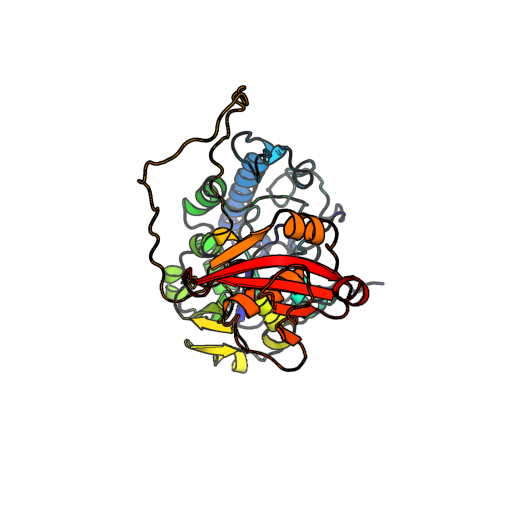172 1.00 94.62 235 ASP A N 1
ATOM 1867 C CA . ASP A 1 235 ? -18.355 -1.665 15.263 1.00 94.62 235 ASP A CA 1
ATOM 1868 C C . ASP A 1 235 ? -17.087 -1.272 16.039 1.00 94.62 235 ASP A C 1
ATOM 1870 O O . ASP A 1 235 ? -16.866 -0.098 16.336 1.00 94.62 235 ASP A O 1
ATOM 1874 N N . GLU A 1 236 ? -16.204 -2.230 16.335 1.00 95.94 236 GLU A N 1
ATOM 1875 C CA . GLU A 1 236 ? -14.929 -1.951 17.012 1.00 95.94 236 GLU A CA 1
ATOM 1876 C C . GLU A 1 236 ? -14.008 -1.049 16.183 1.00 95.94 236 GLU A C 1
ATOM 1878 O O . GLU A 1 236 ? -13.265 -0.247 16.750 1.00 95.94 236 GLU A O 1
ATOM 1883 N N . LEU A 1 237 ? -14.043 -1.170 14.854 1.00 96.56 237 LEU A N 1
ATOM 1884 C CA . LEU A 1 237 ? -13.222 -0.368 13.947 1.00 96.56 237 LEU A CA 1
ATOM 1885 C C . LEU A 1 237 ? -13.852 0.993 13.642 1.00 96.56 237 LEU A C 1
ATOM 1887 O O . LEU A 1 237 ? -13.129 1.979 13.510 1.00 96.56 237 LEU A O 1
ATOM 1891 N N . VAL A 1 238 ? -15.183 1.080 13.574 1.00 92.50 238 VAL A N 1
ATOM 1892 C CA . VAL A 1 238 ? -15.910 2.352 13.439 1.00 92.50 238 VAL A CA 1
ATOM 1893 C C . VAL A 1 238 ? -15.647 3.257 14.642 1.00 92.50 238 VAL A C 1
ATOM 1895 O O . VAL A 1 238 ? -15.509 4.461 14.458 1.00 92.50 238 VAL A O 1
ATOM 1898 N N . ASN A 1 239 ? -15.479 2.701 15.842 1.00 92.94 239 ASN A N 1
ATOM 1899 C CA . ASN A 1 239 ? -15.170 3.478 17.047 1.00 92.94 239 ASN A CA 1
ATOM 1900 C C . ASN A 1 239 ? -13.715 3.979 17.132 1.00 92.94 239 ASN A C 1
ATOM 1902 O O . ASN A 1 239 ? -13.390 4.739 18.041 1.00 92.94 239 ASN A O 1
ATOM 1906 N N . LEU A 1 240 ? -12.823 3.569 16.223 1.00 95.06 240 LEU A N 1
ATOM 1907 C CA . LEU A 1 240 ? -11.474 4.132 16.167 1.00 95.06 240 LEU A CA 1
ATOM 1908 C C . LEU A 1 240 ? -11.537 5.567 15.651 1.00 95.06 240 LEU A C 1
ATOM 1910 O O . LEU A 1 240 ? -12.034 5.798 14.559 1.00 95.06 240 LEU A O 1
ATOM 1914 N N . GLU A 1 241 ? -10.979 6.512 16.390 1.00 95.44 241 GLU A N 1
ATOM 1915 C CA . GLU A 1 241 ? -10.971 7.939 16.050 1.00 95.44 241 GLU A CA 1
ATOM 1916 C C . GLU A 1 241 ? -9.549 8.522 16.043 1.00 95.44 241 GLU A C 1
ATOM 1918 O O . GLU A 1 241 ? -8.570 7.852 16.398 1.00 95.44 241 GLU A O 1
ATOM 1923 N N . HIS A 1 242 ? -9.423 9.796 15.665 1.00 94.75 242 HIS A N 1
ATOM 1924 C CA . HIS A 1 242 ? -8.176 10.545 15.813 1.00 94.75 242 HIS A CA 1
ATOM 1925 C C . HIS A 1 242 ? -7.610 10.397 17.236 1.00 94.75 242 HIS A C 1
ATOM 1927 O O . HIS A 1 242 ? -8.294 10.646 18.222 1.00 94.75 242 HIS A O 1
ATOM 1933 N N . GLY A 1 243 ? -6.330 10.047 17.344 1.00 93.19 243 GLY A N 1
ATOM 1934 C CA . GLY A 1 243 ? -5.638 9.853 18.616 1.00 93.19 243 GLY A CA 1
ATOM 1935 C C . GLY A 1 243 ? -5.771 8.446 19.198 1.00 93.19 243 GLY A C 1
ATOM 1936 O O . GLY A 1 243 ? -5.048 8.130 20.142 1.00 93.19 243 GLY A O 1
ATOM 1937 N N . SER A 1 244 ? -6.612 7.578 18.621 1.00 94.88 244 SER A N 1
ATOM 1938 C CA . SER A 1 244 ? -6.705 6.175 19.039 1.00 94.88 244 SER A CA 1
ATOM 1939 C C . SER A 1 244 ? -5.345 5.490 18.948 1.00 94.88 244 SER A C 1
ATOM 1941 O O . SER A 1 244 ? -4.652 5.589 17.929 1.00 94.88 244 SER A O 1
ATOM 1943 N N . GLN A 1 245 ? -4.976 4.777 20.013 1.00 93.62 245 GLN A N 1
ATOM 1944 C CA . GLN A 1 245 ? -3.699 4.083 20.126 1.00 93.62 245 GLN A CA 1
ATOM 1945 C C . GLN A 1 245 ? -3.899 2.565 20.171 1.00 93.62 245 GLN A C 1
ATOM 1947 O O . GLN A 1 245 ? -4.652 2.048 20.993 1.00 93.62 245 GLN A O 1
ATOM 1952 N N . LEU A 1 246 ? -3.178 1.857 19.303 1.00 92.38 246 LEU A N 1
ATOM 1953 C CA . LEU A 1 246 ? -3.142 0.402 19.196 1.00 92.38 246 LEU A CA 1
ATOM 1954 C C . LEU A 1 246 ? -1.678 -0.046 19.263 1.00 92.38 246 LEU A C 1
ATOM 1956 O O . LEU A 1 246 ? -0.929 0.093 18.297 1.00 92.38 246 LEU A O 1
ATOM 1960 N N . GLU A 1 247 ? -1.249 -0.532 20.429 1.00 90.44 247 GLU A N 1
ATOM 1961 C CA . GLU A 1 247 ? 0.171 -0.743 20.747 1.00 90.44 247 GLU A CA 1
ATOM 1962 C C . GLU A 1 247 ? 1.016 0.525 20.478 1.00 90.44 247 GLU A C 1
ATOM 1964 O O . GLU A 1 247 ? 0.835 1.548 21.145 1.00 90.44 247 GLU A O 1
ATOM 1969 N N . SER A 1 248 ? 1.949 0.470 19.519 1.00 85.69 248 SER A N 1
ATOM 1970 C CA . SER A 1 248 ? 2.776 1.603 19.094 1.00 85.69 248 SER A CA 1
ATOM 1971 C C . SER A 1 248 ? 2.128 2.458 18.005 1.00 85.69 248 SER A C 1
ATOM 1973 O O . SER A 1 248 ? 2.622 3.562 17.763 1.00 85.69 248 SER A O 1
ATOM 1975 N N . MET A 1 249 ? 1.062 1.979 17.355 1.00 92.56 249 MET A N 1
ATOM 1976 C CA . MET A 1 249 ? 0.360 2.688 16.289 1.00 92.56 249 MET A CA 1
ATOM 1977 C C . MET A 1 249 ? -0.605 3.719 16.874 1.00 92.56 249 MET A C 1
ATOM 1979 O O . MET A 1 249 ? -1.391 3.415 17.765 1.00 92.56 249 MET A O 1
ATOM 1983 N N . VAL A 1 250 ? -0.567 4.931 16.337 1.00 93.19 250 VAL A N 1
ATOM 1984 C CA . VAL A 1 250 ? -1.477 6.030 16.656 1.00 93.19 250 VAL A CA 1
ATOM 1985 C C . VAL A 1 250 ? -2.179 6.449 15.374 1.00 93.19 250 VAL A C 1
ATOM 1987 O O . VAL A 1 250 ? -1.523 6.664 14.354 1.00 93.19 250 VAL A O 1
ATOM 1990 N N . LEU A 1 251 ? -3.499 6.574 15.426 1.00 94.88 251 LEU A N 1
ATOM 1991 C CA . LEU A 1 251 ? -4.310 7.008 14.294 1.00 94.88 251 LEU A CA 1
ATOM 1992 C C . LEU A 1 251 ? -4.441 8.530 14.274 1.00 94.88 251 LEU A C 1
ATOM 1994 O O . LEU A 1 251 ? -4.648 9.163 15.307 1.00 94.88 251 LEU A O 1
ATOM 1998 N N . GLN A 1 252 ? -4.297 9.132 13.099 1.00 92.69 252 GLN A N 1
ATOM 1999 C CA . GLN A 1 252 ? -4.349 10.579 12.903 1.00 92.69 252 GLN A CA 1
ATOM 2000 C C . GLN A 1 252 ? -5.279 10.920 11.742 1.00 92.69 252 GLN A C 1
ATOM 2002 O O . GLN A 1 252 ? -5.341 10.199 10.759 1.00 92.69 252 GLN A O 1
ATOM 2007 N N . SER A 1 253 ? -5.971 12.049 11.821 1.00 90.38 253 SER A N 1
ATOM 2008 C CA . SER A 1 253 ? -6.854 12.532 10.746 1.00 90.38 253 SER A CA 1
ATOM 2009 C C . SER A 1 253 ? -6.096 13.223 9.608 1.00 90.38 253 SER A C 1
ATOM 2011 O O . SER A 1 253 ? -6.687 13.577 8.596 1.00 90.38 253 SER A O 1
ATOM 2013 N N . THR A 1 254 ? -4.787 13.436 9.765 1.00 85.19 254 THR A N 1
ATOM 2014 C CA . THR A 1 254 ? -3.936 14.076 8.763 1.00 85.19 254 THR A CA 1
ATOM 2015 C C . THR A 1 254 ? -2.821 13.139 8.321 1.00 85.19 254 THR A C 1
ATOM 2017 O O . THR A 1 254 ? -2.196 12.446 9.126 1.00 85.19 254 THR A O 1
ATOM 2020 N N . ALA A 1 255 ? -2.555 13.133 7.017 1.00 77.44 255 ALA A N 1
ATOM 2021 C CA . ALA A 1 255 ? -1.472 12.378 6.404 1.00 77.44 255 ALA A CA 1
ATOM 2022 C C . ALA A 1 255 ? -0.126 13.076 6.662 1.00 77.44 255 ALA A C 1
ATOM 2024 O O . ALA A 1 255 ? 0.397 13.766 5.791 1.00 77.44 255 ALA A O 1
ATOM 2025 N N . VAL A 1 256 ? 0.427 12.942 7.870 1.00 68.12 256 VAL A N 1
ATOM 2026 C CA . VAL A 1 256 ? 1.748 13.498 8.206 1.00 68.12 256 VAL A CA 1
ATOM 2027 C C . VAL A 1 256 ? 2.683 12.380 8.651 1.00 68.12 256 VAL A C 1
ATOM 2029 O O . VAL A 1 256 ? 2.431 11.689 9.638 1.00 68.12 256 VAL A O 1
ATOM 2032 N N . GLU A 1 257 ? 3.787 12.187 7.930 1.00 65.12 257 GLU A N 1
ATOM 2033 C CA . GLU A 1 257 ? 4.887 11.357 8.416 1.00 65.12 257 GLU A CA 1
ATOM 2034 C C . GLU A 1 257 ? 5.600 12.047 9.591 1.00 65.12 257 GLU A C 1
ATOM 2036 O O . GLU A 1 257 ? 5.950 13.232 9.545 1.00 65.12 257 GLU A O 1
ATOM 2041 N N . ARG A 1 258 ? 5.806 11.304 10.685 1.00 63.38 258 ARG A N 1
ATOM 2042 C CA . ARG A 1 258 ? 6.486 11.826 11.874 1.00 63.38 258 ARG A CA 1
ATOM 2043 C C . ARG A 1 258 ? 7.973 12.013 11.586 1.00 63.38 258 ARG A C 1
ATOM 2045 O O . ARG A 1 258 ? 8.719 11.047 11.465 1.00 63.38 258 ARG A O 1
ATOM 2052 N N . LYS A 1 259 ? 8.408 13.269 11.522 1.00 57.84 259 LYS A N 1
ATOM 2053 C CA . LYS A 1 259 ? 9.822 13.636 11.362 1.00 57.84 259 LYS A CA 1
ATOM 2054 C C . LYS A 1 259 ? 10.612 13.361 12.646 1.00 57.84 259 LYS A C 1
ATOM 2056 O O . LYS A 1 259 ? 10.070 13.475 13.741 1.00 57.84 259 LYS A O 1
ATOM 2061 N N . GLY A 1 260 ? 11.898 13.032 12.509 1.00 56.22 260 GLY A N 1
ATOM 2062 C CA . GLY A 1 260 ? 12.806 12.799 13.643 1.00 56.22 260 GLY A CA 1
ATOM 2063 C C . GLY A 1 260 ? 12.707 11.406 14.277 1.00 56.22 260 GLY A C 1
ATOM 2064 O O . GLY A 1 260 ? 13.427 11.118 15.230 1.00 56.22 260 GLY A O 1
ATOM 2065 N N . LEU A 1 261 ? 11.847 10.530 13.750 1.00 57.59 261 LEU A N 1
ATOM 2066 C CA . LEU A 1 261 ? 11.849 9.104 14.071 1.00 57.59 261 LEU A CA 1
ATOM 2067 C C . LEU A 1 261 ? 12.684 8.336 13.039 1.00 57.59 261 LEU A C 1
ATOM 2069 O O . LEU A 1 261 ? 12.779 8.781 11.897 1.00 57.59 261 LEU A O 1
ATOM 2073 N N . PRO A 1 262 ? 13.258 7.174 13.400 1.00 51.34 262 PRO A N 1
ATOM 2074 C CA . PRO A 1 262 ? 14.075 6.403 12.472 1.00 51.34 262 PRO A CA 1
ATOM 2075 C C . PRO A 1 262 ? 13.316 6.059 11.184 1.00 51.34 262 PRO A C 1
ATOM 2077 O O . PRO A 1 262 ? 12.230 5.476 11.252 1.00 51.34 262 PRO A O 1
ATOM 2080 N N . SER A 1 263 ? 13.934 6.342 10.036 1.00 51.06 263 SER A N 1
ATOM 2081 C CA . SER A 1 263 ? 13.502 5.921 8.696 1.00 51.06 263 SER A CA 1
ATOM 2082 C C . SER A 1 263 ? 14.703 5.465 7.846 1.00 51.06 263 SER A C 1
ATOM 2084 O O . SER A 1 263 ? 15.863 5.719 8.188 1.00 51.06 263 SER A O 1
ATOM 2086 N N . GLU A 1 264 ? 14.478 4.771 6.727 1.00 50.16 264 GLU A N 1
ATOM 2087 C CA . GLU A 1 264 ? 15.559 4.424 5.789 1.00 50.16 264 GLU A CA 1
ATOM 2088 C C . GLU A 1 264 ? 16.093 5.643 5.008 1.00 50.16 264 GLU A C 1
ATOM 2090 O O . GLU A 1 264 ? 17.257 5.642 4.601 1.00 50.16 264 GLU A O 1
ATOM 2095 N N . PHE A 1 265 ? 15.311 6.721 4.869 1.00 40.47 265 PHE A N 1
ATOM 2096 C CA . PHE A 1 265 ? 15.748 7.953 4.194 1.00 40.47 265 PHE A CA 1
ATOM 2097 C C . PHE A 1 265 ? 16.768 8.771 5.000 1.00 40.47 265 PHE A C 1
ATOM 2099 O O . PHE A 1 265 ? 17.576 9.479 4.397 1.00 40.47 265 PHE A O 1
ATOM 2106 N N . ASP A 1 266 ? 16.851 8.568 6.319 1.00 36.94 266 ASP A N 1
ATOM 2107 C CA . ASP A 1 266 ? 17.912 9.131 7.174 1.00 36.94 266 ASP A CA 1
ATOM 2108 C C . ASP A 1 266 ? 19.303 8.518 6.891 1.00 36.94 266 ASP A C 1
ATOM 2110 O O . ASP A 1 266 ? 20.302 8.884 7.512 1.00 36.94 266 ASP A O 1
ATOM 2114 N N . ARG A 1 267 ? 19.395 7.564 5.948 1.00 33.81 267 ARG A N 1
ATOM 2115 C CA . ARG A 1 267 ? 20.629 6.865 5.552 1.00 33.81 267 ARG A CA 1
ATOM 2116 C C . ARG A 1 267 ? 21.142 7.219 4.157 1.00 33.81 267 ARG A C 1
ATOM 2118 O O . ARG A 1 267 ? 21.830 6.396 3.555 1.00 33.81 267 ARG A O 1
ATOM 2125 N N . SER A 1 268 ? 20.875 8.413 3.633 1.00 26.86 268 SER A N 1
ATOM 2126 C CA . SER A 1 268 ? 21.652 8.904 2.485 1.00 26.86 268 SER A CA 1
ATOM 2127 C C . SER A 1 268 ? 22.934 9.586 2.968 1.00 26.86 268 SER A C 1
ATOM 2129 O O . SER A 1 268 ? 22.886 10.768 3.302 1.00 26.86 268 SER A O 1
ATOM 2131 N N . PRO A 1 269 ? 24.115 8.933 2.968 1.00 32.19 269 PRO A N 1
ATOM 2132 C CA . PRO A 1 269 ? 25.326 9.699 2.789 1.00 32.19 269 PRO A CA 1
ATOM 2133 C C . PRO A 1 269 ? 25.281 10.187 1.342 1.00 32.19 269 PRO A C 1
ATOM 2135 O O . PRO A 1 269 ? 25.392 9.398 0.401 1.00 32.19 269 PRO A O 1
ATOM 2138 N N . SER A 1 270 ? 25.113 11.490 1.152 1.00 27.88 270 SER A N 1
ATOM 2139 C CA . SER A 1 270 ? 25.664 12.151 -0.023 1.00 27.88 270 SER A CA 1
ATOM 2140 C C . SER A 1 270 ? 27.125 11.708 -0.129 1.00 27.88 270 SER A C 1
ATOM 2142 O O . SER A 1 270 ? 27.966 12.154 0.647 1.00 27.88 270 SER A O 1
ATOM 2144 N N . ARG A 1 271 ? 27.426 10.750 -1.012 1.00 26.17 271 ARG A N 1
ATOM 2145 C CA . ARG A 1 271 ? 28.803 10.461 -1.405 1.00 26.17 271 ARG A CA 1
ATOM 2146 C C . ARG A 1 271 ? 29.276 11.684 -2.188 1.00 26.17 271 ARG A C 1
ATOM 2148 O O . ARG A 1 271 ? 28.706 11.929 -3.250 1.00 26.17 271 ARG A O 1
ATOM 2155 N N . PRO A 1 272 ? 30.304 12.428 -1.750 1.00 28.19 272 PRO A N 1
ATOM 2156 C CA . PRO A 1 272 ? 31.107 13.138 -2.724 1.00 28.19 272 PRO A CA 1
ATOM 2157 C C . PRO A 1 272 ? 31.752 12.061 -3.600 1.00 28.19 272 PRO A C 1
ATOM 2159 O O . PRO A 1 272 ? 32.248 11.052 -3.085 1.00 28.19 272 PRO A O 1
ATOM 2162 N N . ALA A 1 273 ? 31.701 12.239 -4.915 1.00 29.06 273 ALA A N 1
ATOM 2163 C CA . ALA A 1 273 ? 32.564 11.495 -5.814 1.00 29.06 273 ALA A CA 1
ATOM 2164 C C . ALA A 1 273 ? 34.009 11.725 -5.346 1.00 29.06 273 ALA A C 1
ATOM 2166 O O . ALA A 1 273 ? 34.492 12.852 -5.367 1.00 29.06 273 ALA A O 1
ATOM 2167 N N . ILE A 1 274 ? 34.668 10.683 -4.840 1.00 29.28 274 ILE A N 1
ATOM 2168 C CA . ILE A 1 274 ? 36.112 10.728 -4.640 1.00 29.28 274 ILE A CA 1
ATOM 2169 C C . ILE A 1 274 ? 36.699 10.389 -6.004 1.00 29.28 274 ILE A C 1
ATOM 2171 O O . ILE A 1 274 ? 36.709 9.224 -6.408 1.00 29.28 274 ILE A O 1
ATOM 2175 N N . GLU A 1 275 ? 37.114 11.430 -6.723 1.00 26.16 275 GLU A N 1
ATOM 2176 C CA . GLU A 1 275 ? 38.128 11.309 -7.761 1.00 26.16 275 GLU A CA 1
ATOM 2177 C C . GLU A 1 275 ? 39.340 10.599 -7.148 1.00 26.16 275 GLU A C 1
ATOM 2179 O O . GLU A 1 275 ? 39.844 10.971 -6.086 1.00 26.16 275 GLU A O 1
ATOM 2184 N N . LEU A 1 276 ? 39.747 9.504 -7.785 1.00 30.11 276 LEU A N 1
ATOM 2185 C CA . LEU A 1 276 ? 41.020 8.853 -7.521 1.00 30.11 276 LEU A CA 1
ATOM 2186 C C . LEU A 1 276 ? 42.116 9.803 -8.003 1.00 30.11 276 LEU A C 1
ATOM 2188 O O . LEU A 1 276 ? 42.430 9.794 -9.188 1.00 30.11 276 LEU A O 1
ATOM 2192 N N . ASP A 1 277 ? 42.663 10.610 -7.094 1.00 27.03 277 ASP A N 1
ATOM 2193 C CA . ASP A 1 277 ? 43.892 11.355 -7.353 1.00 27.03 277 ASP A CA 1
ATOM 2194 C C . ASP A 1 277 ? 45.094 10.662 -6.695 1.00 27.03 277 ASP A C 1
ATOM 2196 O O . ASP A 1 277 ? 45.077 10.240 -5.531 1.00 27.03 277 ASP A O 1
ATOM 2200 N N . GLU A 1 278 ? 46.120 10.487 -7.514 1.00 31.55 278 GLU A N 1
ATOM 2201 C CA . GLU A 1 278 ? 47.391 9.848 -7.223 1.00 31.55 278 GLU A CA 1
ATOM 2202 C C . GLU A 1 278 ? 48.263 10.806 -6.398 1.00 31.55 278 GLU A C 1
ATOM 2204 O O . GLU A 1 278 ? 48.597 11.889 -6.864 1.00 31.55 278 GLU A O 1
ATOM 2209 N N . GLY A 1 279 ? 48.713 10.431 -5.192 1.00 25.66 279 GLY A N 1
ATOM 2210 C CA . GLY A 1 279 ? 49.708 11.279 -4.515 1.00 25.66 279 GLY A CA 1
ATOM 2211 C C . GLY A 1 279 ? 49.895 11.129 -3.012 1.00 25.66 279 GLY A C 1
ATOM 2212 O O . GLY A 1 279 ? 49.906 12.123 -2.297 1.00 25.66 279 GLY A O 1
ATOM 2213 N N . LEU A 1 280 ? 50.116 9.919 -2.493 1.00 25.55 280 LEU A N 1
ATOM 2214 C CA . LEU A 1 280 ? 50.647 9.757 -1.132 1.00 25.55 280 LEU A CA 1
ATOM 2215 C C . LEU A 1 280 ? 52.184 9.757 -1.157 1.00 25.55 280 LEU A C 1
ATOM 2217 O O . LEU A 1 280 ? 52.831 8.710 -1.138 1.00 25.55 280 LEU A O 1
ATOM 2221 N N . ARG A 1 281 ? 52.775 10.958 -1.153 1.00 25.98 281 ARG A N 1
ATOM 2222 C CA . ARG A 1 281 ? 54.126 11.202 -0.625 1.00 25.98 281 ARG A CA 1
ATOM 2223 C C . ARG A 1 281 ? 54.090 12.366 0.366 1.00 25.98 281 ARG A C 1
ATOM 2225 O O . ARG A 1 281 ? 53.996 13.515 -0.036 1.00 25.98 281 ARG A O 1
ATOM 2232 N N . GLY A 1 282 ? 54.307 12.032 1.637 1.00 23.42 282 GLY A N 1
ATOM 2233 C CA . GLY A 1 282 ? 55.033 12.884 2.579 1.00 23.42 282 GLY A CA 1
ATOM 2234 C C . GLY A 1 282 ? 54.212 13.740 3.546 1.00 23.42 282 GLY A C 1
ATOM 2235 O O . GLY A 1 282 ? 53.397 14.553 3.140 1.00 23.42 282 GLY A O 1
ATOM 2236 N N . GLY A 1 283 ? 54.574 13.628 4.828 1.00 23.53 283 GLY A N 1
ATOM 2237 C CA . GLY A 1 283 ? 54.774 14.803 5.682 1.00 23.53 283 GLY A CA 1
ATOM 2238 C C . GLY A 1 283 ? 53.625 15.215 6.598 1.00 23.53 283 GLY A C 1
ATOM 2239 O O . GLY A 1 283 ? 52.628 15.773 6.167 1.00 23.53 283 GLY A O 1
ATOM 2240 N N . ILE A 1 284 ? 53.837 15.023 7.899 1.00 27.28 284 ILE A N 1
ATOM 2241 C CA . ILE A 1 284 ? 53.103 15.683 8.985 1.00 27.28 284 ILE A CA 1
ATOM 2242 C C . ILE A 1 284 ? 53.567 17.149 9.064 1.00 27.28 284 ILE A C 1
ATOM 2244 O O . ILE A 1 284 ? 54.774 17.371 9.121 1.00 27.28 284 ILE A O 1
ATOM 2248 N N . SER A 1 285 ? 52.646 18.119 9.135 1.00 23.97 285 SER A N 1
ATOM 2249 C CA . SER A 1 285 ? 52.802 19.367 9.911 1.00 23.97 285 SER A CA 1
ATOM 2250 C C . SER A 1 285 ? 51.469 20.125 10.041 1.00 23.97 285 SER A C 1
ATOM 2252 O O . SER A 1 285 ? 50.516 19.871 9.312 1.00 23.97 285 SER A O 1
ATOM 2254 N N . GLU A 1 286 ? 51.423 21.002 11.036 1.00 24.41 286 GLU A N 1
ATOM 2255 C CA . GLU A 1 286 ? 50.290 21.525 11.792 1.00 24.41 286 GLU A CA 1
ATOM 2256 C C . GLU A 1 286 ? 49.448 22.636 11.134 1.00 24.41 286 GLU A C 1
ATOM 2258 O O . GLU A 1 286 ? 49.892 23.376 10.265 1.00 24.41 286 GLU A O 1
ATOM 2263 N N . ALA A 1 287 ? 48.253 22.787 11.722 1.00 24.83 287 ALA A N 1
ATOM 2264 C CA . ALA A 1 287 ? 47.436 23.994 11.853 1.00 24.83 287 ALA A CA 1
ATOM 2265 C C . ALA A 1 287 ? 46.864 24.648 10.583 1.00 24.83 287 ALA A C 1
ATOM 2267 O O . ALA A 1 287 ? 47.528 25.404 9.884 1.00 24.83 287 ALA A O 1
ATOM 2268 N N . SER A 1 288 ? 45.542 24.518 10.420 1.00 24.22 288 SER A N 1
ATOM 2269 C CA . SER A 1 288 ? 44.636 25.662 10.228 1.00 24.22 288 SER A CA 1
ATOM 2270 C C . SER A 1 288 ? 43.184 25.219 10.399 1.00 24.22 288 SER A C 1
ATOM 2272 O O . SER A 1 288 ? 42.671 24.370 9.675 1.00 24.22 288 SER A O 1
ATOM 2274 N N . ALA A 1 289 ? 42.522 25.804 11.392 1.00 28.23 289 ALA A N 1
ATOM 2275 C CA . ALA A 1 289 ? 41.090 25.704 11.593 1.00 28.23 289 ALA A CA 1
ATOM 2276 C C . ALA A 1 289 ? 40.337 26.433 10.470 1.00 28.23 289 ALA A C 1
ATOM 2278 O O . ALA A 1 289 ? 40.675 27.576 10.165 1.00 28.23 289 ALA A O 1
ATOM 2279 N N . LYS A 1 290 ? 39.288 25.802 9.923 1.00 25.47 290 LYS A N 1
ATOM 2280 C CA . LYS A 1 290 ? 37.977 26.400 9.590 1.00 25.47 290 LYS A 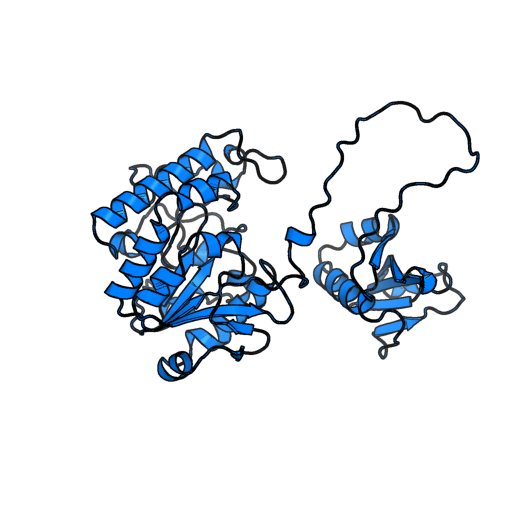CA 1
ATOM 2281 C C . LYS A 1 290 ? 37.111 25.386 8.839 1.00 25.47 290 LYS A C 1
ATOM 2283 O O . LYS A 1 290 ? 37.535 24.844 7.827 1.00 25.47 290 LYS A O 1
ATOM 2288 N N . GLY A 1 291 ? 35.887 25.180 9.330 1.00 23.12 291 GLY A N 1
ATOM 2289 C CA . GLY A 1 291 ? 34.843 24.427 8.628 1.00 23.12 291 GLY A CA 1
ATOM 2290 C C . GLY A 1 291 ? 34.105 23.409 9.495 1.00 23.12 291 GLY A C 1
ATOM 2291 O O . GLY A 1 291 ? 34.049 22.236 9.148 1.00 23.12 291 GLY A O 1
ATOM 2292 N N . SER A 1 292 ? 33.550 23.833 10.632 1.00 25.64 292 SER A N 1
ATOM 2293 C CA . SER A 1 292 ? 32.507 23.078 11.332 1.00 25.64 292 SER A CA 1
ATOM 2294 C C . SER A 1 292 ? 31.208 23.153 10.523 1.00 25.64 292 SER A C 1
ATOM 2296 O O . SER A 1 292 ? 30.675 24.247 10.337 1.00 25.64 292 SER A O 1
ATOM 2298 N N . ILE A 1 293 ? 30.687 22.015 10.058 1.00 29.97 293 ILE A N 1
ATOM 2299 C CA . ILE A 1 293 ? 29.272 21.912 9.682 1.00 29.97 293 ILE A CA 1
ATOM 2300 C C . ILE A 1 293 ? 28.514 21.674 10.983 1.00 29.97 293 ILE A C 1
ATOM 2302 O O . ILE A 1 293 ? 28.501 20.572 11.530 1.00 29.97 293 ILE A O 1
ATOM 2306 N N . ASP A 1 294 ? 27.974 22.768 11.503 1.00 29.83 294 ASP A N 1
ATOM 2307 C CA . ASP A 1 294 ? 27.109 22.811 12.667 1.00 29.83 294 ASP A CA 1
ATOM 2308 C C . ASP A 1 294 ? 25.681 22.475 12.207 1.00 29.83 294 ASP A C 1
ATOM 2310 O O . ASP A 1 294 ? 25.003 23.278 11.563 1.00 29.83 294 ASP A O 1
ATOM 2314 N N . HIS A 1 295 ? 25.240 21.245 12.468 1.00 34.84 295 HIS A N 1
ATOM 2315 C CA . HIS A 1 295 ? 23.826 20.887 12.423 1.00 34.84 295 HIS A CA 1
ATOM 2316 C C . HIS A 1 295 ? 23.358 20.693 13.859 1.00 34.84 295 HIS A C 1
ATOM 2318 O O . HIS A 1 295 ? 23.400 19.590 14.404 1.00 34.84 295 HIS A O 1
ATOM 2324 N N . GLY A 1 296 ? 22.936 21.802 14.465 1.00 28.42 296 GLY A N 1
ATOM 2325 C CA . GLY A 1 296 ? 22.248 21.816 15.745 1.00 28.42 296 GLY A CA 1
ATOM 2326 C C . GLY A 1 296 ? 20.942 21.025 15.671 1.00 28.42 296 GLY A C 1
ATOM 2327 O O . GLY A 1 296 ? 19.924 21.534 15.211 1.00 28.42 296 GLY A O 1
ATOM 2328 N N . PHE A 1 297 ? 20.988 19.788 16.160 1.00 32.66 297 PHE A N 1
ATOM 2329 C CA . PHE A 1 297 ? 19.845 19.029 16.657 1.00 32.66 297 PHE A CA 1
ATOM 2330 C C . PHE A 1 297 ? 20.153 18.683 18.118 1.00 32.66 297 PHE A C 1
ATOM 2332 O O . PHE A 1 297 ? 21.240 18.193 18.425 1.00 32.66 297 PHE A O 1
ATOM 2339 N N . GLY A 1 298 ? 19.243 19.052 19.019 1.00 34.00 298 GLY A N 1
ATOM 2340 C CA . GLY A 1 298 ? 19.460 19.052 20.466 1.00 34.00 298 GLY A CA 1
ATOM 2341 C C . GLY A 1 298 ? 19.777 17.681 21.072 1.00 34.00 298 GLY A C 1
ATOM 2342 O O . GLY A 1 298 ? 19.381 16.652 20.543 1.00 34.00 298 GLY A O 1
ATOM 2343 N N . ASP A 1 299 ? 20.506 17.716 22.191 1.00 52.94 299 ASP A N 1
ATOM 2344 C CA . ASP A 1 299 ? 20.601 16.739 23.290 1.00 52.94 299 ASP A CA 1
ATOM 2345 C C . ASP A 1 299 ? 20.725 15.224 23.025 1.00 52.94 299 ASP A C 1
ATOM 2347 O O . ASP A 1 299 ? 20.735 14.466 23.997 1.00 52.94 299 ASP A O 1
ATOM 2351 N N . ASP A 1 300 ? 20.947 14.752 21.794 1.00 65.88 300 ASP A N 1
ATOM 2352 C CA . ASP A 1 300 ? 21.105 13.326 21.453 1.00 65.88 300 ASP A CA 1
ATOM 2353 C C . ASP A 1 300 ? 22.568 12.912 21.198 1.00 65.88 300 ASP A C 1
ATOM 2355 O O . ASP A 1 300 ? 23.422 13.724 20.843 1.00 65.88 300 ASP A O 1
ATOM 2359 N N . TRP A 1 301 ? 22.944 11.670 21.554 1.00 80.88 301 TRP A N 1
ATOM 2360 C CA . TRP A 1 301 ? 24.336 11.210 21.414 1.00 80.88 301 TRP A CA 1
ATOM 2361 C C . TRP A 1 301 ? 24.587 10.782 19.970 1.00 80.88 301 TRP A C 1
ATOM 2363 O O . TRP A 1 301 ? 23.921 9.889 19.446 1.00 80.88 301 TRP A O 1
ATOM 2373 N N . GLN A 1 302 ? 25.611 11.353 19.347 1.00 81.88 302 GLN A N 1
ATOM 2374 C CA . GLN A 1 302 ? 26.060 10.952 18.019 1.00 81.88 302 GLN A CA 1
ATOM 2375 C C . GLN A 1 302 ? 26.697 9.560 18.068 1.00 81.88 302 GLN A C 1
ATOM 2377 O O . GLN A 1 302 ? 27.349 9.206 19.050 1.00 81.88 302 GLN A O 1
ATOM 2382 N N . PHE A 1 303 ? 26.580 8.769 17.001 1.00 83.81 303 PHE A N 1
ATOM 2383 C CA . PHE A 1 303 ? 27.291 7.493 16.895 1.00 83.81 303 PHE A CA 1
ATOM 2384 C C . PHE A 1 303 ? 28.464 7.579 15.917 1.00 83.81 303 PHE A C 1
ATOM 2386 O O . PHE A 1 303 ? 28.436 8.320 14.938 1.00 83.81 303 PHE A O 1
ATOM 2393 N N . ALA A 1 304 ? 29.502 6.789 16.164 1.00 85.50 304 ALA A N 1
ATOM 2394 C CA . ALA A 1 304 ? 30.570 6.533 15.209 1.00 85.50 304 ALA A CA 1
ATOM 2395 C C . ALA A 1 304 ? 31.058 5.095 15.299 1.00 85.50 304 ALA A C 1
ATOM 2397 O O . ALA A 1 304 ? 30.886 4.418 16.311 1.00 85.50 304 ALA A O 1
ATOM 2398 N N . THR A 1 305 ? 31.698 4.639 14.231 1.00 86.06 305 THR A N 1
ATOM 2399 C CA . THR A 1 305 ? 32.212 3.281 14.092 1.00 86.06 305 THR A CA 1
ATOM 2400 C C . THR A 1 305 ? 33.715 3.299 13.872 1.00 86.06 305 THR A C 1
ATOM 2402 O O . THR A 1 305 ? 34.277 4.211 13.271 1.00 86.06 305 THR A O 1
ATOM 2405 N N . THR A 1 306 ? 34.389 2.263 14.359 1.00 84.81 306 THR A N 1
ATOM 2406 C CA . THR A 1 306 ? 35.772 1.982 13.961 1.00 84.81 306 THR A CA 1
ATOM 2407 C C . THR A 1 306 ? 35.797 1.005 12.785 1.00 84.81 306 THR A C 1
ATOM 2409 O O . THR A 1 306 ? 34.893 0.184 12.624 1.00 84.81 306 THR A O 1
ATOM 2412 N N . ARG A 1 307 ? 36.893 0.991 12.014 1.00 82.12 307 ARG A N 1
ATOM 2413 C CA . ARG A 1 307 ? 37.109 -0.020 10.956 1.00 82.12 307 ARG A CA 1
ATOM 2414 C C . ARG A 1 307 ? 37.022 -1.457 11.487 1.00 82.12 307 ARG A C 1
ATOM 2416 O O . ARG A 1 307 ? 36.616 -2.369 10.772 1.00 82.12 307 ARG A O 1
ATOM 2423 N N . MET A 1 308 ? 37.417 -1.672 12.746 1.00 82.12 308 MET A N 1
ATOM 2424 C CA . MET A 1 308 ? 37.339 -2.988 13.382 1.00 82.12 308 MET A CA 1
ATOM 2425 C C . MET A 1 308 ? 35.892 -3.401 13.648 1.00 82.12 308 MET A C 1
ATOM 2427 O O . MET A 1 308 ? 35.541 -4.543 13.369 1.00 82.12 308 MET A O 1
ATOM 2431 N N . PHE A 1 309 ? 35.061 -2.473 14.124 1.00 89.25 309 PHE A N 1
ATOM 2432 C CA . PHE A 1 309 ? 33.628 -2.692 14.287 1.00 89.25 309 PHE A CA 1
ATOM 2433 C C . PHE A 1 309 ? 32.964 -3.029 12.950 1.00 89.25 309 PHE A C 1
ATOM 2435 O O . PHE A 1 309 ? 32.288 -4.045 12.844 1.00 89.25 309 PHE A O 1
ATOM 2442 N N . GLU A 1 310 ? 33.217 -2.238 11.906 1.00 85.06 310 GLU A N 1
ATOM 2443 C CA . GLU A 1 310 ? 32.653 -2.479 10.571 1.00 85.06 310 GLU A CA 1
ATOM 2444 C C . GLU A 1 310 ? 33.029 -3.857 10.021 1.00 85.06 310 GLU A C 1
ATOM 2446 O O . GLU A 1 310 ? 32.190 -4.551 9.443 1.00 85.06 310 GLU A O 1
ATOM 2451 N N . ARG A 1 311 ? 34.280 -4.282 10.235 1.00 85.50 311 ARG A N 1
ATOM 2452 C CA . ARG A 1 311 ? 34.739 -5.626 9.874 1.00 85.50 311 ARG A CA 1
ATOM 2453 C C . ARG A 1 311 ? 34.015 -6.706 10.677 1.00 85.50 311 ARG A C 1
ATOM 2455 O O . ARG A 1 311 ? 33.541 -7.667 10.080 1.00 85.50 311 ARG A O 1
ATOM 2462 N N . ASP A 1 312 ? 33.916 -6.554 11.998 1.00 86.25 312 ASP A N 1
ATOM 2463 C CA . ASP A 1 312 ? 33.246 -7.527 12.868 1.00 86.25 312 ASP A CA 1
ATOM 2464 C C . ASP A 1 312 ? 31.760 -7.689 12.470 1.00 86.25 312 ASP A C 1
ATOM 2466 O O . ASP A 1 312 ? 31.257 -8.809 12.399 1.00 86.25 312 ASP A O 1
ATOM 2470 N N . VAL A 1 313 ? 31.078 -6.590 12.128 1.00 86.44 313 VAL A N 1
ATOM 2471 C CA . VAL A 1 313 ? 29.661 -6.573 11.724 1.00 86.44 313 VAL A CA 1
ATOM 2472 C C . VAL A 1 313 ? 29.441 -7.169 10.330 1.00 86.44 313 VAL A C 1
ATOM 2474 O O . VAL A 1 313 ? 28.483 -7.913 10.120 1.00 86.44 313 VAL A O 1
ATOM 2477 N N . ARG A 1 314 ? 30.337 -6.901 9.369 1.00 82.44 314 ARG A N 1
ATOM 2478 C CA . ARG A 1 314 ? 30.231 -7.407 7.984 1.00 82.44 314 ARG A CA 1
ATOM 2479 C C . ARG A 1 314 ? 30.109 -8.934 7.914 1.00 82.44 314 ARG A C 1
ATOM 2481 O O . ARG A 1 314 ? 29.443 -9.455 7.021 1.00 82.44 314 ARG A O 1
ATOM 2488 N N . HIS A 1 315 ? 30.732 -9.639 8.855 1.00 78.56 315 HIS A N 1
ATOM 2489 C CA . HIS A 1 315 ? 30.736 -11.102 8.936 1.00 78.56 315 HIS A CA 1
ATOM 2490 C C . HIS A 1 315 ? 29.666 -11.677 9.882 1.00 78.56 315 HIS A C 1
ATOM 2492 O O . HIS A 1 315 ? 29.721 -12.861 10.208 1.00 78.56 315 HIS A O 1
ATOM 2498 N N . ARG A 1 316 ? 28.716 -10.857 10.351 1.00 77.25 316 ARG A N 1
ATOM 2499 C CA . ARG A 1 316 ? 27.717 -11.212 11.375 1.00 77.25 316 ARG A CA 1
ATOM 2500 C C . ARG A 1 316 ? 26.306 -10.800 10.953 1.00 77.25 316 ARG A C 1
ATOM 2502 O O . ARG A 1 316 ? 25.638 -10.014 11.622 1.00 77.25 316 ARG A O 1
ATOM 2509 N N . LYS A 1 317 ? 25.867 -11.302 9.794 1.00 77.31 317 LYS A N 1
ATOM 2510 C CA . LYS A 1 317 ? 24.524 -11.022 9.249 1.00 77.31 317 LYS A CA 1
ATOM 2511 C C . LYS A 1 317 ? 23.402 -11.618 10.107 1.00 77.31 317 LYS A C 1
ATOM 2513 O O . LYS A 1 317 ? 22.299 -11.089 10.102 1.00 77.31 317 LYS A O 1
ATOM 2518 N N . ASP A 1 318 ? 23.709 -12.687 10.831 1.00 77.00 318 ASP A N 1
ATOM 2519 C CA . ASP A 1 318 ? 22.826 -13.448 11.716 1.00 77.00 318 ASP A CA 1
ATOM 2520 C C . ASP A 1 318 ? 22.362 -12.667 12.951 1.00 77.00 318 ASP A C 1
ATOM 2522 O O . ASP A 1 318 ? 21.257 -12.898 13.421 1.00 77.00 318 ASP A O 1
ATOM 2526 N N . ILE A 1 319 ? 23.178 -11.728 13.443 1.00 82.56 319 ILE A N 1
ATOM 2527 C CA . ILE A 1 319 ? 22.877 -10.900 14.629 1.00 82.56 319 ILE A CA 1
ATOM 2528 C C . ILE A 1 319 ? 22.844 -9.395 14.318 1.00 82.56 319 ILE A C 1
ATOM 2530 O O . ILE A 1 319 ? 22.918 -8.548 15.213 1.00 82.56 319 ILE A O 1
ATOM 2534 N N . TYR A 1 320 ? 22.826 -9.037 13.032 1.00 83.69 320 TYR A N 1
ATOM 2535 C CA . TYR A 1 320 ? 22.868 -7.645 12.587 1.00 83.69 320 TYR A CA 1
ATOM 2536 C C . TYR A 1 320 ? 21.686 -6.805 13.111 1.00 83.69 320 TYR A C 1
ATOM 2538 O O . TYR A 1 320 ? 21.934 -5.694 13.595 1.00 83.69 320 TYR A O 1
ATOM 2546 N N . PRO A 1 321 ? 20.427 -7.297 13.087 1.00 76.25 321 PRO A N 1
ATOM 2547 C CA . PRO A 1 321 ? 19.294 -6.561 13.653 1.00 76.25 321 PRO A CA 1
ATOM 2548 C C . PRO A 1 321 ? 19.473 -6.241 15.143 1.00 76.25 321 PRO A C 1
ATOM 2550 O O . PRO A 1 321 ? 19.179 -5.129 15.585 1.00 76.25 321 PRO A O 1
ATOM 2553 N N . GLU A 1 322 ? 20.013 -7.178 15.920 1.00 83.19 322 GLU A N 1
ATOM 2554 C CA . GLU A 1 322 ? 20.250 -7.028 17.352 1.00 83.19 322 GLU A CA 1
ATOM 2555 C C . GLU A 1 322 ? 21.403 -6.066 17.648 1.00 83.19 322 GLU A C 1
ATOM 2557 O O . GLU A 1 322 ? 21.330 -5.308 18.615 1.00 83.19 322 GLU A O 1
ATOM 2562 N N . ILE A 1 323 ? 22.447 -6.050 16.809 1.00 86.75 323 ILE A N 1
ATOM 2563 C CA . ILE A 1 323 ? 23.529 -5.057 16.889 1.00 86.75 323 ILE A CA 1
ATOM 2564 C C . ILE A 1 323 ? 22.971 -3.651 16.665 1.00 86.75 323 ILE A C 1
ATOM 2566 O O . ILE A 1 323 ? 23.303 -2.739 17.423 1.00 86.75 323 ILE A O 1
ATOM 2570 N N . LEU A 1 324 ? 22.105 -3.473 15.664 1.00 82.50 324 LEU A N 1
ATOM 2571 C CA . LEU A 1 324 ? 21.496 -2.177 15.374 1.00 82.50 324 LEU A CA 1
ATOM 2572 C C . LEU A 1 324 ? 20.571 -1.723 16.512 1.00 82.50 324 LEU A C 1
ATOM 2574 O O . LEU A 1 324 ? 20.658 -0.576 16.950 1.00 82.50 324 LEU A O 1
ATOM 2578 N N . LYS A 1 325 ? 19.740 -2.631 17.038 1.00 80.75 325 LYS A N 1
ATOM 2579 C CA . LYS A 1 325 ? 18.881 -2.360 18.199 1.00 80.75 325 LYS A CA 1
ATOM 2580 C C . LYS A 1 325 ? 19.705 -1.938 19.419 1.00 80.75 325 LYS A C 1
ATOM 2582 O O . LYS A 1 325 ? 19.403 -0.921 20.040 1.00 80.75 325 LYS A O 1
ATOM 2587 N N . ALA A 1 326 ? 20.773 -2.675 19.723 1.00 86.88 326 ALA A N 1
ATOM 2588 C CA . ALA A 1 326 ? 21.675 -2.356 20.823 1.00 86.88 326 ALA A CA 1
ATOM 2589 C C . ALA A 1 326 ? 22.342 -0.984 20.642 1.00 86.88 326 ALA A C 1
ATOM 2591 O O . ALA A 1 326 ? 22.411 -0.215 21.595 1.00 86.88 326 ALA A O 1
ATOM 2592 N N . ALA A 1 327 ? 22.794 -0.650 19.429 1.00 87.38 327 ALA A N 1
ATOM 2593 C CA . ALA A 1 327 ? 23.420 0.640 19.147 1.00 87.38 327 ALA A CA 1
ATOM 2594 C C . ALA A 1 327 ? 22.472 1.820 19.419 1.00 87.38 327 ALA A C 1
ATOM 2596 O O . ALA A 1 327 ? 22.867 2.780 20.078 1.00 87.38 327 ALA A O 1
ATOM 2597 N N . ILE A 1 328 ? 21.208 1.711 18.997 1.00 82.44 328 ILE A N 1
ATOM 2598 C CA . ILE A 1 328 ? 20.173 2.722 19.266 1.00 82.44 328 ILE A CA 1
ATOM 2599 C C . ILE A 1 328 ? 19.931 2.861 20.775 1.00 82.44 328 ILE A C 1
ATOM 2601 O O . ILE A 1 328 ? 19.890 3.971 21.303 1.00 82.44 328 ILE A O 1
ATOM 2605 N N . GLU A 1 329 ? 19.803 1.743 21.494 1.00 82.12 329 GLU A N 1
ATOM 2606 C CA . GLU A 1 329 ? 19.583 1.757 22.946 1.00 82.12 329 GLU A CA 1
ATOM 2607 C C . GLU A 1 329 ? 20.750 2.355 23.741 1.00 82.12 329 GLU A C 1
ATOM 2609 O O . GLU A 1 329 ? 20.524 2.936 24.808 1.00 82.12 329 GLU A O 1
ATOM 2614 N N . ILE A 1 330 ? 21.978 2.190 23.244 1.00 87.81 330 ILE A N 1
ATOM 2615 C CA . ILE A 1 330 ? 23.189 2.770 23.829 1.00 87.81 330 ILE A CA 1
ATOM 2616 C C . ILE A 1 330 ? 23.212 4.277 23.586 1.00 87.81 330 ILE A C 1
ATOM 2618 O O . ILE A 1 330 ? 23.449 5.021 24.526 1.00 87.81 330 ILE A O 1
ATOM 2622 N N . CYS A 1 331 ? 22.918 4.751 22.373 1.00 86.50 331 CYS A N 1
ATOM 2623 C CA . CYS A 1 331 ? 22.925 6.186 22.066 1.00 86.50 331 CYS A CA 1
ATOM 2624 C C . CYS A 1 331 ? 21.883 6.995 22.859 1.00 86.50 331 CYS A C 1
ATOM 2626 O O . CYS A 1 331 ? 22.077 8.186 23.068 1.00 86.50 331 CYS A O 1
ATOM 2628 N N . ARG A 1 332 ? 20.812 6.369 23.357 1.00 82.94 332 ARG A N 1
ATOM 2629 C CA . ARG A 1 332 ? 19.854 7.049 24.249 1.00 82.94 332 ARG A CA 1
ATOM 2630 C C . ARG A 1 332 ? 20.452 7.391 25.609 1.00 82.94 332 ARG A C 1
ATOM 2632 O O . ARG A 1 332 ? 20.163 8.444 26.159 1.00 82.94 332 ARG A O 1
ATOM 2639 N N . ASP A 1 333 ? 21.254 6.485 26.158 1.00 84.00 333 ASP A N 1
ATOM 2640 C CA . ASP A 1 333 ? 21.847 6.648 27.482 1.00 84.00 333 ASP A CA 1
ATOM 2641 C C . ASP A 1 333 ? 23.053 5.700 27.640 1.00 84.00 333 ASP A C 1
ATOM 2643 O O . ASP A 1 333 ? 22.911 4.577 28.147 1.00 84.00 333 ASP A O 1
ATOM 2647 N N . PRO A 1 334 ? 24.236 6.111 27.143 1.00 87.81 334 PRO A N 1
ATOM 2648 C CA . PRO A 1 334 ? 25.386 5.221 27.002 1.00 87.81 334 PRO A CA 1
ATOM 2649 C C . PRO A 1 334 ? 26.155 5.006 28.307 1.00 87.81 334 PRO A C 1
ATOM 2651 O O . PRO A 1 334 ? 27.019 4.126 28.354 1.00 87.81 334 PRO A O 1
ATOM 2654 N N . LEU A 1 335 ? 25.860 5.798 29.341 1.00 86.38 335 LEU A N 1
ATOM 2655 C CA . LEU A 1 335 ? 26.556 5.800 30.629 1.00 86.38 335 LEU A CA 1
ATOM 2656 C C . LEU A 1 335 ? 25.743 5.143 31.755 1.00 86.38 335 LEU A C 1
ATOM 2658 O O . LEU A 1 335 ? 26.270 4.950 32.851 1.00 86.38 335 LEU A O 1
ATOM 2662 N N . THR A 1 336 ? 24.495 4.746 31.505 1.00 86.00 336 THR A N 1
ATOM 2663 C CA . THR A 1 336 ? 23.681 4.052 32.509 1.00 86.00 336 THR A CA 1
ATOM 2664 C C . THR A 1 336 ? 23.883 2.547 32.457 1.00 86.00 336 THR A C 1
ATOM 2666 O O . THR A 1 336 ? 23.562 1.868 31.476 1.00 86.00 336 THR A O 1
ATOM 2669 N N . ALA A 1 337 ? 24.374 1.991 33.565 1.00 81.31 337 ALA A N 1
ATOM 2670 C CA . ALA A 1 337 ? 24.476 0.551 33.736 1.00 81.31 337 ALA A CA 1
ATOM 2671 C C . ALA A 1 337 ? 23.081 -0.094 33.823 1.00 81.31 337 ALA A C 1
ATOM 2673 O O . ALA A 1 337 ? 22.209 0.361 34.558 1.00 81.31 337 ALA A O 1
ATOM 2674 N N . ARG A 1 338 ? 22.879 -1.200 33.101 1.00 83.69 338 ARG A N 1
ATOM 2675 C CA . ARG A 1 338 ? 21.597 -1.926 33.040 1.00 83.69 338 ARG A CA 1
ATOM 2676 C C . ARG A 1 338 ? 21.828 -3.402 33.316 1.00 83.69 338 ARG A C 1
ATOM 2678 O O . ARG A 1 338 ? 22.107 -4.181 32.399 1.00 83.69 338 ARG A O 1
ATOM 2685 N N . GLY A 1 339 ? 21.752 -3.790 34.589 1.00 80.50 339 GLY A N 1
ATOM 2686 C CA . GLY A 1 339 ? 21.917 -5.182 35.017 1.00 80.50 339 GLY A CA 1
ATOM 2687 C C . GLY A 1 339 ? 23.189 -5.821 34.447 1.00 80.50 339 GLY A C 1
ATOM 2688 O O . GLY A 1 339 ? 24.267 -5.251 34.522 1.00 80.50 339 GLY A O 1
ATOM 2689 N N . ASN A 1 340 ? 23.093 -7.011 33.849 1.00 75.38 340 ASN A N 1
ATOM 2690 C CA . ASN A 1 340 ? 24.222 -7.664 33.159 1.00 75.38 340 ASN A CA 1
ATOM 2691 C C . ASN A 1 340 ? 24.304 -7.346 31.658 1.00 75.38 340 ASN A C 1
ATOM 2693 O O . ASN A 1 340 ? 25.100 -7.969 30.945 1.00 75.38 340 ASN A O 1
ATOM 2697 N N . THR A 1 341 ? 23.475 -6.414 31.195 1.00 79.44 341 THR A N 1
ATOM 2698 C CA . THR A 1 341 ? 23.350 -6.055 29.789 1.00 79.44 341 THR A CA 1
ATOM 2699 C C . THR A 1 341 ? 24.294 -4.923 29.435 1.00 79.44 341 THR A C 1
ATOM 2701 O O . THR A 1 341 ? 25.110 -5.124 28.546 1.00 79.44 341 THR A O 1
ATOM 2704 N N . VAL A 1 342 ? 24.253 -3.804 30.164 1.00 87.50 342 VAL A N 1
ATOM 2705 C CA . VAL A 1 342 ? 25.113 -2.630 29.929 1.00 87.50 342 VAL A CA 1
ATOM 2706 C C . VAL A 1 342 ? 25.995 -2.388 31.142 1.00 87.50 342 VAL A C 1
ATOM 2708 O O . VAL A 1 342 ? 25.466 -2.142 32.224 1.00 87.50 342 VAL A O 1
ATOM 2711 N N . LYS A 1 343 ? 27.318 -2.498 30.990 1.00 88.31 343 LYS A N 1
ATOM 2712 C CA . LYS A 1 343 ? 28.285 -2.287 32.082 1.00 88.31 343 LYS A CA 1
ATOM 2713 C C . LYS A 1 343 ? 29.627 -1.774 31.550 1.00 88.31 343 LYS A C 1
ATOM 2715 O O . LYS A 1 343 ? 30.007 -2.188 30.450 1.00 88.31 343 LYS A O 1
ATOM 2720 N N . PRO A 1 344 ? 30.380 -0.986 32.337 1.00 87.88 344 PRO A N 1
ATOM 2721 C CA . PRO A 1 344 ? 31.767 -0.680 32.013 1.00 87.88 344 PRO A CA 1
ATOM 2722 C C . PRO A 1 344 ? 32.591 -1.976 31.947 1.00 87.88 344 PRO A C 1
ATOM 2724 O O . PRO A 1 344 ? 32.337 -2.943 32.678 1.00 87.88 344 PRO A O 1
ATOM 2727 N N . LEU A 1 345 ? 33.551 -2.019 31.030 1.00 84.50 345 LEU A N 1
ATOM 2728 C CA . LEU A 1 345 ? 34.631 -3.000 31.037 1.00 84.50 345 LEU A CA 1
ATOM 2729 C C . LEU A 1 345 ? 35.671 -2.538 32.070 1.00 84.50 345 LEU A C 1
ATOM 2731 O O . LEU A 1 345 ? 35.872 -1.337 32.236 1.00 84.50 345 LEU A O 1
ATOM 2735 N N . SER A 1 346 ? 36.286 -3.465 32.816 1.00 73.69 346 SER A N 1
ATOM 2736 C CA . SER A 1 346 ? 37.293 -3.076 33.821 1.00 73.69 346 SER A CA 1
ATOM 2737 C C . SER A 1 346 ? 38.523 -2.434 33.159 1.00 73.69 346 SER A C 1
ATOM 2739 O O . SER A 1 346 ? 38.685 -2.458 31.945 1.00 73.69 346 SER A O 1
ATOM 2741 N N . SER A 1 347 ? 39.410 -1.835 33.941 1.00 57.34 347 SER A N 1
ATOM 2742 C CA . SER A 1 347 ? 40.615 -1.157 33.439 1.00 57.34 347 SER A CA 1
ATOM 2743 C C . SER A 1 347 ? 41.608 -2.060 32.693 1.00 57.34 347 SER A C 1
ATOM 2745 O O . SER A 1 347 ? 42.527 -1.546 32.065 1.00 57.34 347 SER A O 1
ATOM 2747 N N . ASP A 1 348 ? 41.429 -3.382 32.732 1.00 58.09 348 ASP A N 1
ATOM 2748 C CA . ASP A 1 348 ? 42.413 -4.356 32.241 1.00 58.09 348 ASP A CA 1
ATOM 2749 C C . ASP A 1 348 ? 42.202 -4.758 30.767 1.00 58.09 348 ASP A C 1
ATOM 2751 O O . ASP A 1 348 ? 42.867 -5.670 30.273 1.00 58.09 348 ASP A O 1
ATOM 2755 N N . TYR A 1 349 ? 41.267 -4.115 30.053 1.00 61.53 349 TYR A N 1
ATOM 2756 C CA . TYR A 1 349 ? 41.003 -4.375 28.630 1.00 61.53 349 TYR A CA 1
ATOM 2757 C C . TYR A 1 349 ? 41.710 -3.366 27.721 1.00 61.53 349 TYR A C 1
ATOM 2759 O O . TYR A 1 349 ? 41.954 -2.221 28.088 1.00 61.53 349 TYR A O 1
ATOM 2767 N N . ALA A 1 350 ? 41.948 -3.776 26.472 1.00 60.34 350 ALA A N 1
ATOM 2768 C CA . ALA A 1 350 ? 42.677 -3.011 25.455 1.00 60.34 350 ALA A CA 1
ATOM 2769 C C . ALA A 1 350 ? 42.071 -1.639 25.073 1.00 60.34 350 ALA A C 1
ATOM 2771 O O . ALA A 1 350 ? 42.675 -0.913 24.286 1.00 60.34 350 ALA A O 1
ATOM 2772 N N . VAL A 1 351 ? 40.884 -1.281 25.577 1.00 72.38 351 VAL A N 1
ATOM 2773 C CA . VAL A 1 351 ? 40.234 0.009 25.306 1.00 72.38 351 VAL A CA 1
ATOM 2774 C C . VAL A 1 351 ? 39.820 0.656 26.635 1.00 72.38 351 VAL A C 1
ATOM 2776 O O . VAL A 1 351 ? 38.785 0.284 27.196 1.00 72.38 351 VAL A O 1
ATOM 2779 N N . PRO A 1 352 ? 40.614 1.606 27.160 1.00 78.62 352 PRO A N 1
ATOM 2780 C CA . PRO A 1 352 ? 40.286 2.335 28.382 1.00 78.62 352 PRO A CA 1
ATOM 2781 C C . PRO A 1 352 ? 38.940 3.060 28.278 1.00 78.62 352 PRO A C 1
ATOM 2783 O O . PRO A 1 352 ? 38.611 3.631 27.240 1.00 78.62 352 PRO A O 1
ATOM 2786 N N . GLY A 1 353 ? 38.152 3.029 29.356 1.00 84.25 353 GLY A N 1
ATOM 2787 C CA . GLY A 1 353 ? 36.836 3.680 29.405 1.00 84.25 353 GLY A CA 1
ATOM 2788 C C . GLY A 1 353 ? 35.751 2.996 28.565 1.00 84.25 353 GLY A C 1
ATOM 2789 O O . GLY A 1 353 ? 34.668 3.555 28.390 1.00 84.25 353 GLY A O 1
ATOM 2790 N N . ALA A 1 354 ? 36.014 1.796 28.039 1.00 90.00 354 ALA A N 1
ATOM 2791 C CA . ALA A 1 354 ? 35.037 1.066 27.251 1.00 90.00 354 ALA A CA 1
ATOM 2792 C C . ALA A 1 354 ? 33.908 0.476 28.100 1.00 90.00 354 ALA A C 1
ATOM 2794 O O . ALA A 1 354 ? 34.065 0.086 29.254 1.00 90.00 354 ALA A O 1
ATOM 2795 N N . TRP A 1 355 ? 32.759 0.347 27.461 1.00 93.69 355 TRP A N 1
ATOM 2796 C CA . TRP A 1 355 ? 31.551 -0.279 27.956 1.00 93.69 355 TRP A CA 1
ATOM 2797 C C . TRP A 1 355 ? 31.199 -1.471 27.077 1.00 93.69 355 TRP A C 1
ATOM 2799 O O . TRP A 1 355 ? 31.589 -1.562 25.909 1.00 93.69 355 TRP A O 1
ATOM 2809 N N . ARG A 1 356 ? 30.439 -2.406 27.646 1.00 91.31 356 ARG A N 1
ATOM 2810 C CA . ARG A 1 356 ? 29.870 -3.538 26.917 1.00 91.31 356 ARG A CA 1
ATOM 2811 C C . ARG A 1 356 ? 28.352 -3.517 26.970 1.00 91.31 356 ARG A C 1
ATOM 2813 O O . ARG A 1 356 ? 27.775 -3.284 28.029 1.00 91.31 356 ARG A O 1
ATOM 2820 N N . TYR A 1 357 ? 27.741 -3.887 25.851 1.00 93.38 357 TYR A N 1
ATOM 2821 C CA . TYR A 1 357 ? 26.333 -4.244 25.731 1.00 93.38 357 TYR A CA 1
ATOM 2822 C C . TYR A 1 357 ? 26.203 -5.732 25.368 1.00 93.38 357 TYR A C 1
ATOM 2824 O O . TYR A 1 357 ? 26.890 -6.229 24.470 1.00 93.38 357 TYR A O 1
ATOM 2832 N N . ARG A 1 358 ? 25.348 -6.483 26.069 1.00 88.25 358 ARG A N 1
ATOM 2833 C CA . ARG A 1 358 ? 25.123 -7.921 25.842 1.00 88.25 358 ARG A CA 1
ATOM 2834 C C . ARG A 1 358 ? 24.079 -8.185 24.760 1.00 88.25 358 ARG A C 1
ATOM 2836 O O . ARG A 1 358 ? 22.920 -7.847 24.934 1.00 88.25 358 ARG A O 1
ATOM 2843 N N . ILE A 1 359 ? 24.477 -8.934 23.733 1.00 90.19 359 ILE A N 1
ATOM 2844 C CA . ILE A 1 359 ? 23.601 -9.455 22.677 1.00 90.19 359 ILE A CA 1
ATOM 2845 C C . ILE A 1 359 ? 23.727 -10.981 22.679 1.00 90.19 359 ILE A C 1
ATOM 2847 O O . ILE A 1 359 ? 24.635 -11.534 22.065 1.00 90.19 359 ILE A O 1
ATOM 2851 N N . GLY A 1 360 ? 22.902 -11.681 23.463 1.00 87.75 360 GLY A N 1
ATOM 2852 C CA . GLY A 1 360 ? 23.021 -13.136 23.632 1.00 87.75 360 GLY A CA 1
ATOM 2853 C C . GLY A 1 360 ? 24.430 -13.572 24.077 1.00 87.75 360 GLY A C 1
ATOM 2854 O O . GLY A 1 360 ? 24.901 -13.214 25.174 1.00 87.75 360 GLY A O 1
ATOM 2855 N N . TYR A 1 361 ? 25.110 -14.336 23.215 1.00 88.75 361 TYR A N 1
ATOM 2856 C CA . TYR A 1 361 ? 26.501 -14.773 23.389 1.00 88.75 361 TYR A CA 1
ATOM 2857 C C . TYR A 1 361 ? 27.545 -13.758 22.910 1.00 88.75 361 TYR A C 1
ATOM 2859 O O . TYR A 1 361 ? 28.721 -13.935 23.198 1.00 88.75 361 TYR A O 1
ATOM 2867 N N . TYR A 1 362 ? 27.144 -12.666 22.267 1.00 91.25 362 TYR A N 1
ATOM 2868 C CA . TYR A 1 362 ? 28.027 -11.606 21.791 1.00 91.25 362 TYR A CA 1
ATOM 2869 C C . TYR A 1 362 ? 28.019 -10.388 22.715 1.00 91.25 362 TYR A C 1
ATOM 2871 O O . TYR A 1 362 ? 27.106 -10.175 23.523 1.00 91.25 362 TYR A O 1
ATOM 2879 N N . ARG A 1 363 ? 29.075 -9.586 22.637 1.00 91.38 363 ARG A N 1
ATOM 2880 C CA . ARG A 1 363 ? 29.208 -8.295 23.301 1.00 91.38 363 ARG A CA 1
ATOM 2881 C C . ARG A 1 363 ? 29.550 -7.243 22.262 1.00 91.38 363 ARG A C 1
ATOM 2883 O O . ARG A 1 363 ? 30.505 -7.405 21.503 1.00 91.38 363 ARG A O 1
ATOM 2890 N N . LEU A 1 364 ? 28.766 -6.178 22.272 1.00 93.94 364 LEU A N 1
ATOM 2891 C CA . LEU A 1 364 ? 29.046 -4.942 21.566 1.00 93.94 364 LEU A CA 1
ATOM 2892 C C . LEU A 1 364 ? 29.884 -4.058 22.491 1.00 93.94 364 LEU A C 1
ATOM 2894 O O . LEU A 1 364 ? 29.459 -3.773 23.609 1.00 93.94 364 LEU A O 1
ATOM 2898 N N . ILE A 1 365 ? 31.081 -3.680 22.053 1.00 93.38 365 ILE A N 1
ATOM 2899 C CA . ILE A 1 365 ? 32.024 -2.863 22.824 1.00 93.38 365 ILE A CA 1
ATOM 2900 C C . ILE A 1 365 ? 31.984 -1.437 22.285 1.00 93.38 365 ILE A C 1
ATOM 2902 O O . ILE A 1 365 ? 32.141 -1.240 21.077 1.00 93.38 365 ILE A O 1
ATOM 2906 N N . TYR A 1 366 ? 31.805 -0.455 23.166 1.00 94.38 366 TYR A N 1
ATOM 2907 C CA . TYR A 1 366 ? 31.714 0.958 22.802 1.00 94.38 366 TYR A CA 1
ATOM 2908 C C . TYR A 1 366 ? 32.422 1.862 23.815 1.00 94.38 366 TYR A C 1
ATOM 2910 O O . TYR A 1 366 ? 32.633 1.461 24.952 1.00 94.38 366 TYR A O 1
ATOM 2918 N N . VAL A 1 367 ? 32.789 3.078 23.411 1.00 93.94 367 VAL A N 1
ATOM 2919 C CA . VAL A 1 367 ? 33.380 4.103 24.284 1.00 93.94 367 VAL A CA 1
ATOM 2920 C C . VAL A 1 367 ? 32.552 5.383 24.166 1.00 93.94 367 VAL A C 1
ATOM 2922 O O . VAL A 1 367 ? 32.501 5.964 23.076 1.00 93.94 367 VAL A O 1
ATOM 2925 N N . PRO A 1 368 ? 31.890 5.825 25.246 1.00 91.81 368 PRO A N 1
ATOM 2926 C CA . PRO A 1 368 ? 31.236 7.124 25.283 1.00 91.81 368 PRO A CA 1
ATOM 2927 C C . PRO A 1 368 ? 32.263 8.249 25.487 1.00 91.81 368 PRO A C 1
ATOM 2929 O O . PRO A 1 368 ? 33.060 8.222 26.419 1.00 91.81 368 PRO A O 1
ATOM 2932 N N . ASP A 1 369 ? 32.217 9.256 24.624 1.00 89.25 369 ASP A N 1
ATOM 2933 C CA . ASP A 1 369 ? 32.894 10.545 24.751 1.00 89.25 369 ASP A CA 1
ATOM 2934 C C . ASP A 1 369 ? 31.852 11.576 25.197 1.00 89.25 369 ASP A C 1
ATOM 2936 O O . ASP A 1 369 ? 31.073 12.091 24.392 1.00 89.25 369 ASP A O 1
ATOM 2940 N N . GLN A 1 370 ? 31.797 11.819 26.508 1.00 85.75 370 GLN A N 1
ATOM 2941 C CA . GLN A 1 370 ? 30.810 12.711 27.115 1.00 85.75 370 GLN A CA 1
ATOM 2942 C C . GLN A 1 370 ? 30.994 14.166 26.682 1.00 85.75 370 GLN A C 1
ATOM 2944 O O . GLN A 1 370 ? 30.001 14.855 26.464 1.00 85.75 370 GLN A O 1
ATOM 2949 N N . ALA A 1 371 ? 32.240 14.612 26.496 1.00 84.81 371 ALA A N 1
ATOM 2950 C CA . ALA A 1 371 ? 32.540 15.978 26.078 1.00 84.81 371 ALA A CA 1
ATOM 2951 C C . ALA A 1 371 ? 32.025 16.257 24.662 1.00 84.81 371 ALA A C 1
ATOM 2953 O O . ALA A 1 371 ? 31.517 17.339 24.387 1.00 84.81 371 ALA A O 1
ATOM 2954 N N . LYS A 1 372 ? 32.119 15.264 23.771 1.00 84.81 372 LYS A N 1
ATOM 2955 C CA . LYS A 1 372 ? 31.642 15.372 22.385 1.00 84.81 372 LYS A CA 1
ATOM 2956 C C . LYS A 1 372 ? 30.258 14.780 22.166 1.00 84.81 372 LYS A C 1
ATOM 2958 O O . LYS A 1 372 ? 29.837 14.686 21.016 1.00 84.81 372 LYS A O 1
ATOM 2963 N N . ARG A 1 373 ? 29.573 14.342 23.233 1.00 84.69 373 ARG A N 1
ATOM 2964 C CA . ARG A 1 373 ? 28.249 13.708 23.144 1.00 84.69 373 ARG A CA 1
ATOM 2965 C C . ARG A 1 373 ? 28.229 12.580 22.101 1.00 84.69 373 ARG A C 1
ATOM 2967 O O . ARG A 1 373 ? 27.303 12.469 21.304 1.00 84.69 373 ARG A O 1
ATOM 2974 N N . LYS A 1 374 ? 29.274 11.745 22.079 1.00 90.81 374 LYS A N 1
ATOM 2975 C CA . LYS A 1 374 ? 29.516 10.763 21.011 1.00 90.81 374 LYS A CA 1
ATOM 2976 C C . LYS A 1 374 ? 29.762 9.356 21.546 1.00 90.81 374 LYS A C 1
ATOM 2978 O O . LYS A 1 374 ? 30.515 9.173 22.490 1.00 90.81 374 LYS A O 1
ATOM 2983 N N . VAL A 1 375 ? 29.182 8.339 20.919 1.00 90.50 375 VAL A N 1
ATOM 2984 C CA . VAL A 1 375 ? 29.420 6.919 21.209 1.00 90.50 375 VAL A CA 1
ATOM 2985 C C . VAL A 1 375 ? 30.244 6.308 20.082 1.00 90.50 375 VAL A C 1
ATOM 2987 O O . VAL A 1 375 ? 29.794 6.238 18.941 1.00 90.50 375 VAL A O 1
ATOM 2990 N N . ASN A 1 376 ? 31.447 5.831 20.395 1.00 91.81 376 ASN A N 1
ATOM 2991 C CA . ASN A 1 376 ? 32.306 5.144 19.433 1.00 91.81 376 ASN A CA 1
ATOM 2992 C C . ASN A 1 376 ? 32.145 3.627 19.580 1.00 91.81 376 ASN A C 1
ATOM 2994 O O . ASN A 1 376 ? 32.537 3.055 20.593 1.00 91.81 376 ASN A O 1
ATOM 2998 N N . PHE A 1 377 ? 31.590 2.956 18.575 1.00 92.62 377 PHE A N 1
ATOM 2999 C CA . PHE A 1 377 ? 31.476 1.500 18.529 1.00 92.62 377 PHE A CA 1
ATOM 3000 C C . PHE A 1 377 ? 32.789 0.872 18.048 1.00 92.62 377 PHE A C 1
ATOM 3002 O O . PHE A 1 377 ? 33.258 1.105 16.929 1.00 92.62 377 PHE A O 1
ATOM 3009 N N . HIS A 1 378 ? 33.394 0.056 18.910 1.00 88.75 378 HIS A N 1
ATOM 3010 C CA . HIS A 1 378 ? 34.734 -0.489 18.706 1.00 88.75 378 HIS A CA 1
ATOM 3011 C C . HIS A 1 378 ? 34.729 -1.904 18.138 1.00 88.75 378 HIS A C 1
ATOM 3013 O O . HIS A 1 378 ? 35.471 -2.171 17.196 1.00 88.75 378 HIS A O 1
ATOM 3019 N N . ARG A 1 379 ? 33.949 -2.831 18.706 1.00 90.69 379 ARG A N 1
ATOM 3020 C CA . ARG A 1 379 ? 34.010 -4.263 18.352 1.00 90.69 379 ARG A CA 1
ATOM 3021 C C . ARG A 1 379 ? 32.684 -4.973 18.587 1.00 90.69 379 ARG A C 1
ATOM 3023 O O . ARG A 1 379 ? 31.926 -4.585 19.474 1.00 90.69 379 ARG A O 1
ATOM 3030 N N . VAL A 1 380 ? 32.473 -6.077 17.871 1.00 91.88 380 VAL A N 1
ATOM 3031 C CA . VAL A 1 380 ? 31.458 -7.085 18.212 1.00 91.88 380 VAL A CA 1
ATOM 3032 C C . VAL A 1 380 ? 32.157 -8.420 18.401 1.00 91.88 380 VAL A C 1
ATOM 3034 O O . VAL A 1 380 ? 32.772 -8.950 17.478 1.00 91.88 380 VAL A O 1
ATOM 3037 N N . LYS A 1 381 ? 32.089 -8.968 19.614 1.00 88.81 381 LYS A N 1
ATOM 3038 C CA . LYS A 1 381 ? 32.876 -10.145 19.993 1.00 88.81 381 LYS A CA 1
ATOM 3039 C C . LYS A 1 381 ? 32.057 -11.207 20.688 1.00 88.81 381 LYS A C 1
ATOM 3041 O O . LYS A 1 381 ? 31.149 -10.888 21.446 1.00 88.81 381 LYS A O 1
ATOM 3046 N N . HIS A 1 382 ? 32.373 -12.476 20.437 1.00 88.88 382 HIS A N 1
ATOM 3047 C CA . HIS A 1 382 ? 31.789 -13.564 21.214 1.00 88.88 382 HIS A CA 1
ATOM 3048 C C . HIS A 1 382 ? 32.241 -13.442 22.675 1.00 88.88 382 HIS A C 1
ATOM 3050 O O . HIS A 1 382 ? 33.346 -12.979 22.944 1.00 88.88 382 HIS A O 1
ATOM 3056 N N . ARG A 1 383 ? 31.409 -13.854 23.636 1.00 82.50 383 ARG A N 1
ATOM 3057 C CA . ARG A 1 383 ? 31.663 -13.693 25.077 1.00 82.50 383 ARG A CA 1
ATOM 3058 C C . ARG A 1 383 ? 33.041 -14.216 25.477 1.00 82.50 383 ARG A C 1
ATOM 3060 O O . ARG A 1 383 ? 33.686 -13.572 26.289 1.00 82.50 383 ARG A O 1
ATOM 3067 N N . SER A 1 384 ? 33.475 -15.348 24.928 1.00 79.31 384 SER A N 1
ATOM 3068 C CA . SER A 1 384 ? 34.790 -15.938 25.220 1.00 79.31 384 SER A CA 1
ATOM 3069 C C . SER A 1 384 ? 35.965 -15.084 24.732 1.00 79.31 384 SER A C 1
ATOM 3071 O O . SER A 1 384 ? 37.003 -15.077 25.377 1.00 79.31 384 SER A O 1
ATOM 3073 N N . GLU A 1 385 ? 35.791 -14.327 23.646 1.00 79.06 385 GLU A N 1
ATOM 3074 C CA . GLU A 1 385 ? 36.836 -13.489 23.033 1.00 79.06 385 GLU A CA 1
ATOM 3075 C C . GLU A 1 385 ? 36.937 -12.091 23.657 1.00 79.06 385 GLU A C 1
ATOM 3077 O O . GLU A 1 385 ? 37.892 -11.361 23.418 1.00 79.06 385 GLU A O 1
ATOM 3082 N N . VAL A 1 386 ? 35.922 -11.673 24.416 1.00 67.50 386 VAL A N 1
ATOM 3083 C CA . VAL A 1 386 ? 35.918 -10.370 25.105 1.00 67.50 386 VAL A CA 1
ATOM 3084 C C . VAL A 1 386 ? 36.853 -10.400 26.315 1.00 67.50 386 VAL A C 1
ATOM 3086 O O . VAL A 1 386 ? 37.335 -9.354 26.730 1.00 67.50 386 VAL A O 1
ATOM 3089 N N . TYR A 1 387 ? 37.087 -11.594 26.873 1.00 65.31 387 TYR A N 1
ATOM 3090 C CA . TYR A 1 387 ? 37.827 -11.831 28.119 1.00 65.31 387 TYR A CA 1
ATOM 3091 C C . TYR A 1 387 ? 39.173 -12.530 27.928 1.00 65.31 387 TYR A C 1
ATOM 3093 O O . TYR A 1 387 ? 39.913 -12.689 28.896 1.00 65.31 387 TYR A O 1
ATOM 3101 N N . SER A 1 388 ? 39.491 -12.960 26.709 1.00 56.47 388 SER A N 1
ATOM 3102 C CA . SER A 1 388 ? 40.818 -13.464 26.368 1.00 56.47 388 SER A CA 1
ATOM 3103 C C . SER A 1 388 ? 41.783 -12.284 26.252 1.00 56.47 388 SER A C 1
ATOM 3105 O O . SER A 1 388 ? 41.509 -11.368 25.474 1.00 56.47 388 SER A O 1
ATOM 3107 N N . ARG A 1 389 ? 42.860 -12.305 27.046 1.00 52.00 389 ARG A N 1
ATOM 3108 C CA . ARG A 1 389 ? 43.970 -11.345 26.950 1.00 52.00 389 ARG A CA 1
ATOM 3109 C C . ARG A 1 389 ? 44.644 -11.399 25.586 1.00 52.00 389 ARG A C 1
ATOM 3111 O O . ARG A 1 389 ? 44.755 -12.523 25.045 1.00 52.00 389 ARG A O 1
#

Sequence (389 aa):
MEHSISYKPSSMILFLSICSLTKSRGGDTQYDATESITSHLPRTLAQQLLIRREKVRQCVRESKELEWQGIPLNQLEFNRDLARGPEFGGPRTASFLPALDRYQGRLYQALGPDRKQRVAESRHHLLLLSGLYGLLRPLEPIQLYSCPLKYQIAEIWDGDDLLTDVLCEYVRNQRIAKVVDLTAMDAYRKLIDWNRVSGSGVEVLHAADSMAAGDYALTSFGRLLGSDLLQRTEDELVNLEHGSQLESMVLQSTAVERKGLPSEFDRSPSRPAIELDEGLRGGISEASAKGSIDHGFGDDWQFATTRMFERDVRHRKDIYPEILKAAIEICRDPLTARGNTVKPLSSDYAVPGAWRYRIGYYRLIYVPDQAKRKVNFHRVKHRSEVYSR

pLDDT: mean 83.82, std 19.98, range [23.12, 98.75]

Foldseek 3Di:
DPDPQDADAAFLEEEEAAAAQAWDDFADQDFDCCQWLLVVFDVVLSVVLLCLLLVLLCCLQPDQPDDDPPHRSNRPPQNVQSDCPVLNVDPDTAGWFQRLNTGDALLSVLLDDCVSVLNSPFNYHYWYAYLNRGIGGRGGIDGGGRGPLDDVSLCSLQPPQSSQVSVLRSSVSSVHQEYEYPHQAPSRVNSHDLVVSVVSNHQYKYKAFQAAGGRVCSNVSSNCVNPPDSPDDSVVVVPDDQQDDDPRIGIHSDDDTDPPHDDPVVPDDPDDPPDPDDDPDDDDDDDDDDDDPDDDDDDWAAEAEDPQAVVQQVVCPVCNVVLVVQRVVCRRPVPDDDPPAWDFDDCPDPDPQWIWGDDPQKIFIWHQDVVRSYIYTYHIGGNVVRPDD

Secondary structure (DSSP, 8-state):
----------SSEEEEEE--SSB----BS---GGGSGGGGS-HHHHHHHHHHHHHHHHHHHH-SS-EETTEEGGGSGGGTT----GGGT------EEEHHHHB-SHHHHHH-TTHHHHHHH-SSEEEEEETTTEEE-TT-EEE-------HHHHHHHHTT-HHHHHHHHHHHHHT--EEEE----HHHHTTS-HHHHHTTT-EEEEEEESS--HHHHHHHHHHHIIIIITTS-HHHHHT--TT-EETTEEEESS----TTS--SGGG-------------------------------SPPEEEE-HHHHHHHHT-GGGHHHHHHHHHHHHH-TT--BTTTEEEPPTTSSSTT-EEEEETTEEEEEEEETTTTEEEEEEEEEHHHHS--